Protein 4HG2 (pdb70)

CATH classification: 3.40.50.150 (+1 more: 1.10.10.2560)

InterPro domains:
  IPR013216 Methyltransferase type 11 [PF08241] (41-129)
  IPR029063 S-adenosyl-L-methionine-dependent methyltransferase superfamily [G3DSA:3.40.50.150] (2-247)
  IPR029063 S-adenosyl-L-methionine-dependent methyltransferase superfamily [SSF53335] (5-170)
  IPR051052 Diverse substrate methyltransferase [PTHR44942] (8-245)

Organism: Anaeromyxobacter dehalogenans (strain 2CP-C) (NCBI:txid290397)

Nearest PDB structures (foldseek):
  4hg2-assembly1_A  TM=1.004E+00  e=2.246E-55  Anaeromyxobacter dehalogenans 2CP-C
  3ege-assembly1_A  TM=5.904E-01  e=1.287E-10  Trichormus variabilis ATCC 29413
  1vl5-assembly4_D  TM=5.091E-01  e=1.808E-09  Halalkalibacterium halodurans C-125
  3i9f-assembly1_B  TM=8.263E-01  e=3.407E-06  Saccharolobus solfataricus
  3dli-assembly1_C  TM=4.764E-01  e=6.376E-07  Archaeoglobus fulgidus

Secondary structure (DSSP, 8-state):
-------HHHHHHHHHHSS-SSEEEEES-TTTTTHHHHHTT-SEEEEEES-HHHHHTPPP-TTEEEEE--TT---PPSS-EEEEEE-------HHHHHHHHHHHEEEEEEEEEEEE---B--HHHHHHHHHIIIIITGGGPPSP-HHHHTTTTTS---SPEE-PPP-EEEEEE--HHHHHHTTSHHHHHHHHHHSS-HHHHHHHHHHHHHSSTTS-EEEEEEEEEEEEESS--/-------HHHHHHHHHHSS-SSEEEEET-TTTTTHHHHHTT-SEEEEEES-HHHHHTPPP-TTEEEEE--TT---PPTT-EEEEEE-----S-HHHHHHHHHHHEEEEEEEEEEEE---B--HHHHHHHHIIIIIITTTTS-GGGHHHHTTTTTS---SPEEPPPP-EEEEEE--HHHHHHTT-HHHHHHHHHHS--HHHHHHHHHHHHH-STTS-EEEEEEEEEEEEESS---

Sequence (467 aa):
AFRPRYPRALFRWLGEVAPARGDALDCGCGSGQASLGLAEFFEERVHAVDPGEAQIRQALRHPRVTYAVAPAEDTGLPPASVDVAIAAQAHWFDLDRFWAELRRVARPGAVFAAVTYGLTRVDPEEVDAVVDRRLYHGLLLARDWPPERVHVESGYRTLPFPFPELEAPPLEIEEERWPDAFLGYLGTWSSAVTAHRRRRRTGADPLAEIAPALRRAAWGTPERPLRRVTWPIAIRAGRILPHAFRRPRYPRRALFRWLGEVAPARRGDALDCGCGSSGQASLGLAEFFEERVHAVDPGEAQIRQALRHPRVTYAVAPAEDTGLPPASVDVAIAAQAHWWFDLDRFWAELRRVARPGAVFAAVTYGLTRVDPEEVDAVVDRLYHGLLARDWPPERRVHVESGYRTLPFPFPELEAPPLEIEERRWPDDAFLGYLGTWSAVTAHRRRTGADPLAEIAPALRAAWGTPERPLRVTWPIAIRAGRILPHA

Foldseek 3Di:
DDDFAFDLVVLVVLLVQFPHQEEEEEAQCQQPRCVVSNVVRHQAYEYEHQDPVRPVNHDDDPRYDYDNDHLLCSVDQFQAHREYEYEPLDDDPVVSNLVSCNRRHHAQHKYKYKYWADKDFDDQLVVLVCCVPCNLLVVQADDDSPCVHVLNPVPPDDFDWDDDDKDKTKDWDQVVVLVHVCPHSSQVRSCVVPVDRVSVVSVVSNCVSRPPRRGTTIMMIIMRMTMHGSHHD/DDDQAFDLVVLVQLLVQWPHQAEEEEAQCFQPRCQVSVVVRHQAYEYEHLDPVRPVNHDDDPRYDYDNDHLLCRVDQFQAHREYEYEDFLPDPVVSNLVSCLGRHHAQHKYKYKAWADKDFDVQLVVLSCCVVCNVLVPQDDPSCVCRHVLNPVPDDPFAWDDDDKDKGKDWDQVVVLVVVCPHNSQVRSCVVPVDGVSVVSVVSNCVSRDPRRGTTIMMIIMRMTMHGSHHHD

Radius of gyration: 25.49 Å; Cα contacts (8 Å, |Δi|>4): 934; chains: 2; bounding box: 66×66×66 Å

Structure (mmCIF, N/CA/C/O backbone):
data_4HG2
#
_entry.id   4HG2
#
_cell.length_a   48.067
_cell.length_b   88.447
_cell.length_c   64.664
_cell.angle_alpha   90.000
_cell.angle_beta   91.990
_cell.angle_gamma   90.000
#
_symmetry.space_group_name_H-M   'P 1 21 1'
#
loop_
_entity.id
_entity.type
_entity.pdbx_description
1 polymer 'Methyltransferase type 11'
2 non-polymer 1,2-ETHANEDIOL
3 non-polymer '2-(N-MORPHOLINO)-ETHANESULFONIC ACID'
4 water water
#
loop_
_atom_site.group_PDB
_atom_site.id
_atom_site.type_symbol
_atom_site.label_atom_id
_atom_site.label_alt_id
_atom_site.label_comp_id
_atom_site.label_asym_id
_atom_site.label_entity_id
_atom_site.label_seq_id
_atom_site.pdbx_PDB_ins_code
_atom_site.Cartn_x
_atom_site.Cartn_y
_atom_site.Cartn_z
_atom_site.occupancy
_atom_site.B_iso_or_equiv
_atom_site.auth_seq_id
_atom_site.auth_comp_id
_atom_site.auth_asym_id
_atom_site.auth_atom_id
_atom_site.pdbx_PDB_model_num
ATOM 1 N N . ALA A 1 20 ? 13.245 28.805 -4.361 1.00 31.70 17 ALA A N 1
ATOM 2 C CA . ALA A 1 20 ? 13.811 30.099 -3.829 1.00 30.21 17 ALA A CA 1
ATOM 3 C C . ALA A 1 20 ? 15.306 30.019 -3.671 1.00 27.92 17 ALA A C 1
ATOM 4 O O . ALA A 1 20 ? 15.869 29.009 -3.202 1.00 29.23 17 ALA A O 1
ATOM 6 N N . PHE A 1 21 ? 15.986 31.136 -3.943 1.00 24.44 18 PHE A N 1
ATOM 7 C CA . PHE A 1 21 ? 17.395 31.152 -3.874 1.00 22.48 18 PHE A CA 1
ATOM 8 C C . PHE A 1 21 ? 17.834 32.150 -2.793 1.00 20.77 18 PHE A C 1
ATOM 9 O O . PHE A 1 21 ? 17.074 33.060 -2.335 1.00 19.82 18 PHE A O 1
ATOM 17 N N . ARG A 1 22 ? 18.972 31.796 -2.286 1.00 18.82 19 ARG A N 1
ATOM 18 C CA . ARG A 1 22 ? 19.536 32.462 -1.149 1.00 18.47 19 ARG A CA 1
ATOM 19 C C . ARG A 1 22 ? 20.958 32.840 -1.453 1.00 16.52 19 ARG A C 1
ATOM 20 O O . ARG A 1 22 ? 21.640 32.217 -2.279 1.00 16.20 19 ARG A O 1
ATOM 28 N N . PRO A 1 23 ? 21.413 33.887 -0.817 1.00 14.50 20 PRO A N 1
ATOM 29 C CA . PRO A 1 23 ? 22.769 34.372 -1.023 1.00 13.62 20 PRO A CA 1
ATOM 30 C C . PRO A 1 23 ? 23.777 33.366 -0.522 1.00 12.92 20 PRO A C 1
ATOM 31 O O . PRO A 1 23 ? 23.527 32.722 0.481 1.00 13.98 20 PRO A O 1
ATOM 35 N N . ARG A 1 24 ? 24.904 33.263 -1.220 1.00 11.41 21 ARG A N 1
ATOM 36 C CA . ARG A 1 24 ? 25.988 32.363 -0.819 1.00 11.11 21 ARG A CA 1
ATOM 37 C C . ARG A 1 24 ? 27.248 33.144 -0.405 1.00 10.69 21 ARG A C 1
ATOM 38 O O . ARG A 1 24 ? 27.678 34.053 -1.129 1.00 10.73 21 ARG A O 1
ATOM 46 N N . TYR A 1 25 ? 27.834 32.785 0.745 1.00 10.85 22 TYR A N 1
ATOM 47 C CA . TYR A 1 25 ? 29.091 33.381 1.106 1.00 11.26 22 TYR A CA 1
ATOM 48 C C . TYR A 1 25 ? 30.119 33.120 -0.003 1.00 11.43 22 TYR A C 1
ATOM 49 O O . TYR A 1 25 ? 30.171 32.019 -0.556 1.00 12.91 22 TYR A O 1
ATOM 58 N N . PRO A 1 26 ? 30.931 34.106 -0.315 1.00 11.04 23 PRO A N 1
ATOM 59 C CA . PRO A 1 26 ? 31.821 33.989 -1.460 1.00 11.44 23 PRO A CA 1
ATOM 60 C C . PRO A 1 26 ? 33.106 33.209 -1.098 1.00 10.77 23 PRO A C 1
ATOM 61 O O . PRO A 1 26 ? 33.527 33.191 0.056 1.00 10.39 23 PRO A O 1
ATOM 65 N N . ARG A 1 27 ? 33.782 32.708 -2.128 1.00 11.50 24 ARG A N 1
ATOM 66 C CA . ARG A 1 27 ? 35.093 32.035 -1.952 1.00 11.37 24 ARG A CA 1
ATOM 67 C C . ARG A 1 27 ? 36.092 32.950 -1.235 1.00 10.94 24 ARG A C 1
ATOM 68 O O . ARG A 1 27 ? 36.868 32.487 -0.429 1.00 10.57 24 ARG A O 1
ATOM 76 N N . ALA A 1 28 ? 36.008 34.241 -1.454 1.00 10.86 25 ALA A N 1
ATOM 77 C CA . ALA A 1 28 ? 36.897 35.159 -0.802 1.00 10.74 25 ALA A CA 1
ATOM 78 C C . ALA A 1 28 ? 36.833 35.105 0.717 1.00 10.39 25 ALA A C 1
ATOM 79 O O . ALA A 1 28 ? 37.831 35.418 1.383 1.00 10.61 25 ALA A O 1
ATOM 81 N N . LEU A 1 29 ? 35.662 34.837 1.289 1.00 10.27 26 LEU A N 1
ATOM 82 C CA . LEU A 1 29 ? 35.560 34.748 2.733 1.00 10.26 26 LEU A CA 1
ATOM 83 C C . LEU A 1 29 ? 36.377 33.573 3.227 1.00 9.90 26 LEU A C 1
ATOM 84 O O . LEU A 1 29 ? 37.112 33.666 4.210 1.00 9.83 26 LEU A O 1
ATOM 89 N N . PHE A 1 30 ? 36.185 32.442 2.570 1.00 9.80 27 PHE A N 1
ATOM 90 C CA . PHE A 1 30 ? 36.838 31.207 3.022 1.00 9.84 27 PHE A CA 1
ATOM 91 C C . PHE A 1 30 ? 38.351 31.307 2.772 1.00 9.91 27 PHE A C 1
ATOM 92 O O . PHE A 1 30 ? 39.155 30.789 3.528 1.00 9.75 27 PHE A O 1
ATOM 100 N N . ARG A 1 31 ? 38.730 31.983 1.701 1.00 10.05 28 ARG A N 1
ATOM 101 C CA . ARG A 1 31 ? 40.126 32.202 1.396 1.00 10.23 28 ARG A CA 1
ATOM 102 C C . ARG A 1 31 ? 40.789 33.075 2.503 1.00 9.94 28 ARG A C 1
ATOM 103 O O . ARG A 1 31 ? 41.869 32.794 2.971 1.00 10.34 28 ARG A O 1
ATOM 111 N N . TRP A 1 32 ? 40.076 34.100 2.938 1.00 9.62 29 TRP A N 1
ATOM 112 C CA . TRP A 1 32 ? 40.566 34.963 4.016 1.00 9.77 29 TRP A CA 1
ATOM 113 C C . TRP A 1 32 ? 40.738 34.121 5.280 1.00 9.61 29 TRP A C 1
ATOM 114 O O . TRP A 1 32 ? 41.763 34.218 5.951 1.00 9.30 29 TRP A O 1
ATOM 125 N N . LEU A 1 33 ? 39.758 33.276 5.608 1.00 9.32 30 LEU A N 1
ATOM 126 C CA . LEU A 1 33 ? 39.903 32.419 6.800 1.00 10.27 30 LEU A CA 1
ATOM 127 C C . LEU A 1 33 ? 41.121 31.484 6.705 1.00 10.34 30 LEU A C 1
ATOM 128 O O . LEU A 1 33 ? 41.857 31.271 7.669 1.00 10.78 30 LEU A O 1
ATOM 133 N N . GLY A 1 34 ? 41.365 30.983 5.487 1.00 10.24 31 GLY A N 1
ATOM 134 C CA . GLY A 1 34 ? 42.527 30.140 5.204 1.00 11.01 31 GLY A CA 1
ATOM 135 C C . GLY A 1 34 ? 43.850 30.877 5.435 1.00 11.30 31 GLY A C 1
ATOM 136 O O . GLY A 1 34 ? 44.855 30.319 5.873 1.00 12.60 31 GLY A O 1
ATOM 137 N N . GLU A 1 35 ? 43.880 32.169 5.178 1.00 11.31 32 GLU A N 1
ATOM 138 C CA . GLU A 1 35 ? 45.078 32.968 5.396 1.00 12.50 32 GLU A CA 1
ATOM 139 C C . GLU A 1 35 ? 45.318 33.370 6.850 1.00 11.45 32 GLU A C 1
ATOM 140 O O . GLU A 1 35 ? 46.479 33.337 7.303 1.00 11.11 32 GLU A O 1
ATOM 146 N N . VAL A 1 36 ? 44.239 33.721 7.555 1.00 10.64 33 VAL A N 1
ATOM 147 C CA . VAL A 1 36 ? 44.389 34.147 8.972 1.00 10.57 33 VAL A CA 1
ATOM 148 C C . VAL A 1 36 ? 44.593 33.029 9.945 1.00 10.72 33 VAL A C 1
ATOM 149 O O . VAL A 1 36 ? 45.137 33.230 11.020 1.00 10.61 33 VAL A O 1
ATOM 153 N N . ALA A 1 37 ? 44.133 31.836 9.576 1.00 10.58 34 ALA A N 1
ATOM 154 C CA . ALA A 1 37 ? 44.253 30.674 10.465 1.00 10.79 34 ALA A CA 1
ATOM 155 C C . ALA A 1 37 ? 45.727 30.333 10.608 1.00 11.17 34 ALA A C 1
ATOM 156 O O . ALA A 1 37 ? 46.529 30.613 9.731 1.00 11.55 34 ALA A O 1
ATOM 158 N N . PRO A 1 38 ? 46.098 29.704 11.717 1.00 11.40 35 PRO A N 1
ATOM 159 C CA . PRO A 1 38 ? 47.491 29.329 11.951 1.00 12.39 35 PRO A CA 1
ATOM 160 C C . PRO A 1 38 ? 47.990 28.227 11.028 1.00 13.04 35 PRO A C 1
ATOM 161 O O . PRO A 1 38 ? 49.198 28.074 10.844 1.00 14.93 35 PRO A O 1
ATOM 165 N N . ALA A 1 39 ? 47.057 27.456 10.476 1.00 13.22 36 ALA A N 1
ATOM 166 C CA . ALA A 1 39 ? 47.303 26.425 9.517 1.00 13.41 36 ALA A CA 1
ATOM 167 C C . ALA A 1 39 ? 45.993 26.047 8.863 1.00 12.74 36 ALA A C 1
ATOM 168 O O . ALA A 1 39 ? 44.960 26.500 9.287 1.00 11.74 36 ALA A O 1
ATOM 170 N N . ARG A 1 40 ? 46.077 25.234 7.813 1.00 13.39 37 ARG A N 1
ATOM 171 C CA . ARG A 1 40 ? 44.902 24.890 6.993 1.00 13.37 37 ARG A CA 1
ATOM 172 C C . ARG A 1 40 ? 44.484 23.446 7.153 1.00 13.37 37 ARG A C 1
ATOM 173 O O . ARG A 1 40 ? 44.003 22.821 6.211 1.00 13.98 37 ARG A O 1
ATOM 181 N N . GLY A 1 41 ? 44.608 22.933 8.353 1.00 13.12 38 GLY A N 1
ATOM 182 C CA . GLY A 1 41 ? 44.287 21.541 8.621 1.00 13.30 38 GLY A CA 1
ATOM 183 C C . GLY A 1 41 ? 42.822 21.269 8.959 1.00 12.79 38 GLY A C 1
ATOM 184 O O . GLY A 1 41 ? 42.177 20.350 8.392 1.00 13.45 38 GLY A O 1
ATOM 185 N N . ASP A 1 42 ? 42.280 22.024 9.917 1.00 11.99 39 ASP A N 1
ATOM 186 C CA . ASP A 1 42 ? 40.967 21.704 10.470 1.00 11.46 39 ASP A CA 1
ATOM 187 C C . ASP A 1 42 ? 40.119 22.930 10.693 1.00 11.11 39 ASP A C 1
ATOM 188 O O . ASP A 1 42 ? 40.538 23.874 11.368 1.00 11.49 39 ASP A O 1
ATOM 193 N N . ALA A 1 43 ? 38.918 22.913 10.139 1.00 10.71 40 ALA A N 1
ATOM 194 C CA . ALA A 1 43 ? 37.921 23.958 10.332 1.00 10.40 40 ALA A CA 1
ATOM 195 C C . ALA A 1 43 ? 36.705 23.401 11.038 1.00 10.57 40 ALA A C 1
ATOM 196 O O . ALA A 1 43 ? 36.328 22.240 10.809 1.00 11.74 40 ALA A O 1
ATOM 198 N N . LEU A 1 44 ? 36.141 24.163 11.926 1.00 10.28 41 LEU A N 1
ATOM 199 C CA . LEU A 1 44 ? 34.943 23.821 12.676 1.00 10.37 41 LEU A CA 1
ATOM 200 C C . LEU A 1 44 ? 33.836 24.771 12.232 1.00 10.87 41 LEU A C 1
ATOM 201 O O . LEU A 1 44 ? 33.947 25.996 12.405 1.00 11.47 41 LEU A O 1
ATOM 206 N N . ASP A 1 45 ? 32.739 24.203 11.718 1.00 11.17 42 ASP A N 1
ATOM 207 C CA . ASP A 1 45 ? 31.535 24.968 11.328 1.00 12.22 42 ASP A CA 1
ATOM 208 C C . ASP A 1 45 ? 30.495 24.794 12.421 1.00 12.19 42 ASP A C 1
ATOM 209 O O . ASP A 1 45 ? 29.933 23.734 12.553 1.00 12.45 42 ASP A O 1
ATOM 214 N N . CYS A 1 46 ? 30.307 25.839 13.230 1.00 13.35 43 CYS A N 1
ATOM 215 C CA . CYS A 1 46 ? 29.512 25.844 14.433 1.00 14.08 43 CYS A CA 1
ATOM 216 C C . CYS A 1 46 ? 28.098 26.264 14.105 1.00 13.80 43 CYS A C 1
ATOM 217 O O . CYS A 1 46 ? 27.817 27.465 13.880 1.00 14.68 43 CYS A O 1
ATOM 220 N N . GLY A 1 47 ? 27.156 25.357 14.211 1.00 13.86 44 GLY A N 1
ATOM 221 C CA . GLY A 1 47 ? 25.755 25.613 13.772 1.00 14.31 44 GLY A CA 1
ATOM 222 C C . GLY A 1 47 ? 25.722 25.599 12.241 1.00 15.04 44 GLY A C 1
ATOM 223 O O . GLY A 1 47 ? 25.439 26.601 11.570 1.00 16.69 44 GLY A O 1
ATOM 224 N N . CYS A 1 48 ? 26.051 24.463 11.657 1.00 14.34 45 CYS A N 1
ATOM 225 C CA . CYS A 1 48 ? 26.298 24.352 10.255 1.00 14.40 45 CYS A CA 1
ATOM 226 C C . CYS A 1 48 ? 25.036 24.213 9.380 1.00 14.95 45 CYS A C 1
ATOM 227 O O . CYS A 1 48 ? 25.152 24.237 8.167 1.00 15.47 45 CYS A O 1
ATOM 230 N N . GLY A 1 49 ? 23.887 24.003 10.013 1.00 16.69 46 GLY A N 1
ATOM 231 C CA . GLY A 1 49 ? 22.639 23.648 9.312 1.00 17.90 46 GLY A CA 1
ATOM 232 C C . GLY A 1 49 ? 22.851 22.452 8.421 1.00 19.15 46 GLY A C 1
ATOM 233 O O . GLY A 1 49 ? 23.323 21.437 8.869 1.00 19.23 46 GLY A O 1
ATOM 234 N N . SER A 1 50 ? 22.496 22.607 7.137 1.00 20.27 47 SER A N 1
ATOM 235 C CA . SER A 1 50 ? 22.672 21.556 6.171 1.00 21.24 47 SER A CA 1
ATOM 236 C C . SER A 1 50 ? 23.948 21.717 5.337 1.00 19.77 47 SER A C 1
ATOM 237 O O . SER A 1 50 ? 24.097 21.108 4.273 1.00 20.86 47 SER A O 1
ATOM 240 N N . GLY A 1 51 ? 24.920 22.478 5.859 1.00 17.78 48 GLY A N 1
ATOM 241 C CA . GLY A 1 51 ? 26.230 22.496 5.269 1.00 17.04 48 GLY A CA 1
ATOM 242 C C . GLY A 1 51 ? 26.427 23.640 4.316 1.00 17.40 48 GLY A C 1
ATOM 243 O O . GLY A 1 51 ? 27.356 23.629 3.524 1.00 17.20 48 GLY A O 1
ATOM 244 N N . GLN A 1 52 ? 25.571 24.642 4.467 1.00 18.98 49 GLN A N 1
ATOM 245 C CA . GLN A 1 52 ? 25.584 25.781 3.566 1.00 19.97 49 GLN A CA 1
ATOM 246 C C . GLN A 1 52 ? 26.921 26.455 3.437 1.00 20.88 49 GLN A C 1
ATOM 247 O O . GLN A 1 52 ? 27.148 27.024 2.365 1.00 23.86 49 GLN A O 1
ATOM 253 N N . ALA A 1 53 ? 27.780 26.490 4.493 1.00 17.33 50 ALA A N 1
ATOM 254 C CA . ALA A 1 53 ? 29.140 27.039 4.446 1.00 15.74 50 ALA A CA 1
ATOM 255 C C . ALA A 1 53 ? 30.278 26.017 4.575 1.00 14.84 50 ALA A C 1
ATOM 256 O O . ALA A 1 53 ? 31.474 26.344 4.480 1.00 15.71 50 ALA A O 1
ATOM 258 N N . SER A 1 54 ? 29.886 24.780 4.852 1.00 13.47 51 SER A N 1
ATOM 259 C CA . SER A 1 54 ? 30.830 23.726 5.077 1.00 12.96 51 SER A CA 1
ATOM 260 C C . SER A 1 54 ? 31.690 23.388 3.863 1.00 12.34 51 SER A C 1
ATOM 261 O O . SER A 1 54 ? 32.884 23.171 3.961 1.00 11.66 51 SER A O 1
ATOM 264 N N . LEU A 1 55 ? 31.054 23.269 2.697 1.00 13.10 52 LEU A N 1
ATOM 265 C CA . LEU A 1 55 ? 31.789 22.993 1.494 1.00 13.72 52 LEU A CA 1
ATOM 266 C C . LEU A 1 55 ? 32.714 24.121 1.109 1.00 12.65 52 LEU A C 1
ATOM 267 O O . LEU A 1 55 ? 33.804 23.879 0.593 1.00 12.91 52 LEU A O 1
ATOM 272 N N . GLY A 1 56 ? 32.309 25.350 1.402 1.00 11.99 53 GLY A N 1
ATOM 273 C CA . GLY A 1 56 ? 33.212 26.503 1.197 1.00 11.81 53 GLY A CA 1
ATOM 274 C C . GLY A 1 56 ? 34.487 26.435 1.999 1.00 10.82 53 GLY A C 1
ATOM 275 O O . GLY A 1 56 ? 35.584 26.719 1.501 1.00 11.11 53 GLY A O 1
ATOM 276 N N . LEU A 1 57 ? 34.355 26.064 3.255 1.00 10.13 54 LEU A N 1
ATOM 277 C CA . LEU A 1 57 ? 35.527 25.848 4.102 1.00 9.92 54 LEU A CA 1
ATOM 278 C C . LEU A 1 57 ? 36.404 24.763 3.562 1.00 10.14 54 LEU A C 1
ATOM 279 O O . LEU A 1 57 ? 37.599 24.853 3.652 1.00 10.27 54 LEU A O 1
ATOM 284 N N . ALA A 1 58 ? 35.800 23.721 3.017 1.00 10.19 55 ALA A N 1
ATOM 285 C CA . ALA A 1 58 ? 36.575 22.562 2.520 1.00 11.15 55 ALA A CA 1
ATOM 286 C C . ALA A 1 58 ? 37.527 22.924 1.375 1.00 11.69 55 ALA A C 1
ATOM 287 O O . ALA A 1 58 ? 38.532 22.261 1.149 1.00 13.22 55 ALA A O 1
ATOM 289 N N . GLU A 1 59 ? 37.282 24.042 0.681 1.00 11.72 56 GLU A N 1
ATOM 290 C CA . GLU A 1 59 ? 38.186 24.472 -0.390 1.00 12.22 56 GLU A CA 1
ATOM 291 C C . GLU A 1 59 ? 39.571 24.826 0.173 1.00 12.03 56 GLU A C 1
ATOM 292 O O . GLU A 1 59 ? 40.599 24.624 -0.496 1.00 12.93 56 GLU A O 1
ATOM 298 N N . PHE A 1 60 ? 39.585 25.339 1.408 1.00 11.54 57 PHE A N 1
ATOM 299 C CA . PHE A 1 60 ? 40.813 25.889 2.016 1.00 11.50 57 PHE A CA 1
ATOM 300 C C . PHE A 1 60 ? 41.324 25.121 3.206 1.00 11.92 57 PHE A C 1
ATOM 301 O O . PHE A 1 60 ? 42.404 25.406 3.675 1.00 14.91 57 PHE A O 1
ATOM 309 N N . PHE A 1 61 ? 40.541 24.209 3.770 1.00 11.21 58 PHE A N 1
ATOM 310 C CA . PHE A 1 61 ? 40.943 23.438 4.900 1.00 10.86 58 PHE A CA 1
ATOM 311 C C . PHE A 1 61 ? 40.808 21.931 4.606 1.00 11.83 58 PHE A C 1
ATOM 312 O O . PHE A 1 61 ? 39.855 21.494 3.995 1.00 12.07 58 PHE A O 1
ATOM 320 N N A GLU A 1 62 ? 41.789 21.165 5.066 0.50 12.66 59 GLU A N 1
ATOM 321 N N B GLU A 1 62 ? 41.780 21.153 5.057 0.50 12.39 59 GLU A N 1
ATOM 322 C CA A GLU A 1 62 ? 41.880 19.747 4.757 0.50 13.69 59 GLU A CA 1
ATOM 323 C CA B GLU A 1 62 ? 41.844 19.747 4.694 0.50 13.35 59 GLU A CA 1
ATOM 324 C C A GLU A 1 62 ? 40.672 18.975 5.280 0.50 13.50 59 GLU A C 1
ATOM 325 C C B GLU A 1 62 ? 40.691 18.934 5.296 0.50 13.30 59 GLU A C 1
ATOM 326 O O A GLU A 1 62 ? 40.130 18.101 4.561 0.50 13.94 59 GLU A O 1
ATOM 327 O O B GLU A 1 62 ? 40.210 17.978 4.651 0.50 13.71 59 GLU A O 1
ATOM 338 N N . ARG A 1 63 ? 40.282 19.268 6.516 1.00 12.39 60 ARG A N 1
ATOM 339 C CA . ARG A 1 63 ? 39.184 18.620 7.210 1.00 12.46 60 ARG A CA 1
ATOM 340 C C . ARG A 1 63 ? 38.209 19.660 7.725 1.00 11.48 60 ARG A C 1
ATOM 341 O O . ARG A 1 63 ? 38.631 20.653 8.337 1.00 11.49 60 ARG A O 1
ATOM 349 N N . VAL A 1 64 ? 36.929 19.437 7.490 1.00 10.93 61 VAL A N 1
ATOM 350 C CA . VAL A 1 64 ? 35.932 20.271 8.045 1.00 10.98 61 VAL A CA 1
ATOM 351 C C . VAL A 1 64 ? 35.067 19.461 8.974 1.00 11.29 61 VAL A C 1
ATOM 352 O O . VAL A 1 64 ? 34.583 18.409 8.609 1.00 11.59 61 VAL A O 1
ATOM 356 N N . HIS A 1 65 ? 34.907 19.963 10.188 1.00 11.14 62 HIS A N 1
ATOM 357 C CA . HIS A 1 65 ? 34.076 19.340 11.213 1.00 11.75 62 HIS A CA 1
ATOM 358 C C . HIS A 1 65 ? 32.852 20.235 11.366 1.00 11.88 62 HIS A C 1
ATOM 359 O O . HIS A 1 65 ? 32.964 21.396 11.734 1.00 12.74 62 HIS A O 1
ATOM 366 N N . ALA A 1 66 ? 31.682 19.736 11.066 1.00 11.65 63 ALA A N 1
ATOM 367 C CA . ALA A 1 66 ? 30.501 20.585 11.019 1.00 11.50 63 ALA A CA 1
ATOM 368 C C . ALA A 1 66 ? 29.517 20.047 12.031 1.00 12.75 63 ALA A C 1
ATOM 369 O O . ALA A 1 66 ? 29.174 18.886 12.002 1.00 12.72 63 ALA A O 1
ATOM 371 N N . VAL A 1 67 ? 29.028 20.893 12.904 1.00 12.42 64 VAL A N 1
ATOM 372 C CA . VAL A 1 67 ? 28.086 20.492 13.908 1.00 13.12 64 VAL A CA 1
ATOM 373 C C . VAL A 1 67 ? 26.820 21.305 13.905 1.00 12.58 64 VAL A C 1
ATOM 374 O O . VAL A 1 67 ? 26.855 22.512 13.716 1.00 12.63 64 VAL A O 1
ATOM 378 N N . ASP A 1 68 ? 25.684 20.631 14.151 1.00 13.36 65 ASP A N 1
ATOM 379 C CA . ASP A 1 68 ? 24.428 21.332 14.364 1.00 14.52 65 ASP A CA 1
ATOM 380 C C . ASP A 1 68 ? 23.550 20.476 15.278 1.00 15.02 65 ASP A C 1
ATOM 381 O O . ASP A 1 68 ? 23.560 19.250 15.158 1.00 14.62 65 ASP A O 1
ATOM 386 N N . PRO A 1 69 ? 22.795 21.096 16.170 1.00 16.29 66 PRO A N 1
ATOM 387 C CA . PRO A 1 69 ? 21.971 20.294 17.076 1.00 18.11 66 PRO A CA 1
ATOM 388 C C . PRO A 1 69 ? 20.713 19.789 16.396 1.00 19.65 66 PRO A C 1
ATOM 389 O O . PRO A 1 69 ? 20.060 18.925 16.924 1.00 22.43 66 PRO A O 1
ATOM 393 N N . GLY A 1 70 ? 20.383 20.271 15.215 1.00 20.44 67 GLY A N 1
ATOM 394 C CA . GLY A 1 70 ? 19.155 19.818 14.548 1.00 22.31 67 GLY A CA 1
ATOM 395 C C . GLY A 1 70 ? 19.365 18.545 13.753 1.00 23.94 67 GLY A C 1
ATOM 396 O O . GLY A 1 70 ? 20.022 18.568 12.721 1.00 23.82 67 GLY A O 1
ATOM 397 N N . GLU A 1 71 ? 18.773 17.434 14.203 1.00 25.34 68 GLU A N 1
ATOM 398 C CA . GLU A 1 71 ? 18.926 16.177 13.505 1.00 27.82 68 GLU A CA 1
ATOM 399 C C . GLU A 1 71 ? 18.465 16.244 12.062 1.00 26.30 68 GLU A C 1
ATOM 400 O O . GLU A 1 71 ? 19.079 15.629 11.207 1.00 24.36 68 GLU A O 1
ATOM 406 N N . ALA A 1 72 ? 17.347 16.914 11.817 1.00 26.66 69 ALA A N 1
ATOM 407 C CA . ALA A 1 72 ? 16.804 17.030 10.444 1.00 28.71 69 ALA A CA 1
ATOM 408 C C . ALA A 1 72 ? 17.770 17.773 9.496 1.00 27.93 69 ALA A C 1
ATOM 409 O O . ALA A 1 72 ? 17.953 17.362 8.348 1.00 28.72 69 ALA A O 1
ATOM 411 N N . GLN A 1 73 ? 18.403 18.832 10.013 1.00 25.75 70 GLN A N 1
ATOM 412 C CA . GLN A 1 73 ? 19.420 19.585 9.267 1.00 25.54 70 GLN A CA 1
ATOM 413 C C . GLN A 1 73 ? 20.564 18.665 8.920 1.00 21.45 70 GLN A C 1
ATOM 414 O O . GLN A 1 73 ? 21.011 18.642 7.788 1.00 20.57 70 GLN A O 1
ATOM 420 N N . ILE A 1 74 ? 21.077 17.919 9.896 1.00 19.89 71 ILE A N 1
ATOM 421 C CA . ILE A 1 74 ? 22.233 17.067 9.657 1.00 19.65 71 ILE A CA 1
ATOM 422 C C . ILE A 1 74 ? 21.888 15.903 8.706 1.00 22.02 71 ILE A C 1
ATOM 423 O O . ILE A 1 74 ? 22.687 15.514 7.866 1.00 21.40 71 ILE A O 1
ATOM 428 N N . ARG A 1 75 ? 20.691 15.354 8.861 1.00 23.68 72 ARG A N 1
ATOM 429 C CA . ARG A 1 75 ? 20.232 14.306 7.948 1.00 27.51 72 ARG A CA 1
ATOM 430 C C . ARG A 1 75 ? 20.226 14.785 6.492 1.00 27.15 72 ARG A C 1
ATOM 431 O O . ARG A 1 75 ? 20.572 14.021 5.597 1.00 27.18 72 ARG A O 1
ATOM 439 N N . GLN A 1 76 ? 19.891 16.040 6.248 1.00 25.39 73 GLN A N 1
ATOM 440 C CA . GLN A 1 76 ? 19.874 16.604 4.888 1.00 27.54 73 GLN A CA 1
ATOM 441 C C . GLN A 1 76 ? 21.193 17.284 4.467 1.00 24.19 73 GLN A C 1
ATOM 442 O O . GLN A 1 76 ? 21.248 17.961 3.430 1.00 24.66 73 GLN A O 1
ATOM 448 N N . ALA A 1 77 ? 22.229 17.179 5.292 1.00 21.20 74 ALA A N 1
ATOM 449 C CA . ALA A 1 77 ? 23.441 17.942 5.018 1.00 20.59 74 ALA A CA 1
ATOM 450 C C . ALA A 1 77 ? 24.145 17.477 3.740 1.00 19.69 74 ALA A C 1
ATOM 451 O O . ALA A 1 77 ? 24.230 16.286 3.479 1.00 19.92 74 ALA A O 1
ATOM 453 N N . LEU A 1 78 ? 24.753 18.417 3.044 1.00 18.52 75 LEU A N 1
ATOM 454 C CA . LEU A 1 78 ? 25.411 18.103 1.780 1.00 19.10 75 LEU A CA 1
ATOM 455 C C . LEU A 1 78 ? 26.724 17.388 1.929 1.00 17.96 75 LEU A C 1
ATOM 456 O O . LEU A 1 78 ? 27.620 17.917 2.574 1.00 16.16 75 LEU A O 1
ATOM 461 N N . ARG A 1 79 ? 26.833 16.171 1.348 1.00 18.08 76 ARG A N 1
ATOM 462 C CA . ARG A 1 79 ? 27.975 15.363 1.538 1.00 18.04 76 ARG A CA 1
ATOM 463 C C . ARG A 1 79 ? 29.155 15.971 0.776 1.00 15.88 76 ARG A C 1
ATOM 464 O O . ARG A 1 79 ? 29.024 16.506 -0.285 1.00 15.60 76 ARG A O 1
ATOM 472 N N . HIS A 1 80 ? 30.321 15.830 1.374 1.00 14.73 77 HIS A N 1
ATOM 473 C CA . HIS A 1 80 ? 31.584 16.184 0.767 1.00 13.81 77 HIS A CA 1
ATOM 474 C C . HIS A 1 80 ? 32.626 15.236 1.412 1.00 14.39 77 HIS A C 1
ATOM 475 O O . HIS A 1 80 ? 32.639 15.086 2.615 1.00 13.75 77 HIS A O 1
ATOM 482 N N . PRO A 1 81 ? 33.570 14.715 0.627 1.00 15.08 78 PRO A N 1
ATOM 483 C CA . PRO A 1 81 ? 34.587 13.790 1.144 1.00 16.02 78 PRO A CA 1
ATOM 484 C C . PRO A 1 81 ? 35.404 14.267 2.322 1.00 16.16 78 PRO A C 1
ATOM 485 O O . PRO A 1 81 ? 35.939 13.443 3.062 1.00 18.02 78 PRO A O 1
ATOM 489 N N . ARG A 1 82 ? 35.472 15.579 2.518 1.00 14.76 79 ARG A N 1
ATOM 490 C CA . ARG A 1 82 ? 36.312 16.137 3.569 1.00 14.94 79 ARG A CA 1
ATOM 491 C C . ARG A 1 82 ? 35.543 16.827 4.661 1.00 13.08 79 ARG A C 1
ATOM 492 O O . ARG A 1 82 ? 36.153 17.461 5.533 1.00 12.83 79 ARG A O 1
ATOM 500 N N . VAL A 1 83 ? 34.228 16.718 4.611 1.00 12.18 80 VAL A N 1
ATOM 501 C CA . VAL A 1 83 ? 33.359 17.310 5.624 1.00 11.84 80 VAL A CA 1
ATOM 502 C C . VAL A 1 83 ? 32.732 16.189 6.426 1.00 12.51 80 VAL A C 1
ATOM 503 O O . VAL A 1 83 ? 32.166 15.220 5.868 1.00 12.96 80 VAL A O 1
ATOM 507 N N . THR A 1 84 ? 32.859 16.268 7.758 1.00 12.47 81 THR A N 1
ATOM 508 C CA . THR A 1 84 ? 32.231 15.316 8.651 1.00 13.47 81 THR A CA 1
ATOM 509 C C . THR A 1 84 ? 31.202 16.029 9.477 1.00 13.42 81 THR A C 1
ATOM 510 O O . THR A 1 84 ? 31.537 16.982 10.183 1.00 12.73 81 THR A O 1
ATOM 514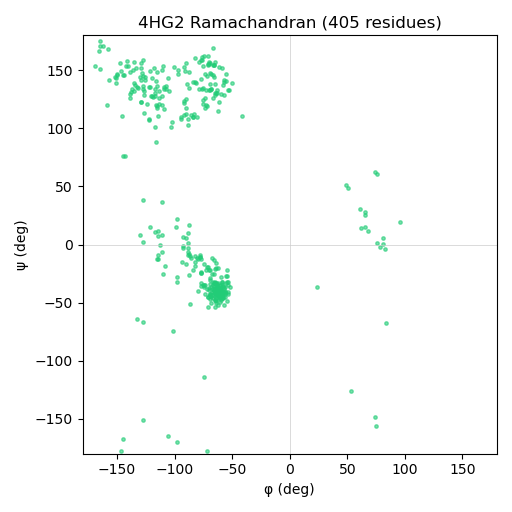 N N . TYR A 1 85 ? 29.955 15.628 9.364 1.00 13.10 82 TYR A N 1
ATOM 515 C CA . TYR A 1 85 ? 28.851 16.256 10.076 1.00 12.97 82 TYR A CA 1
ATOM 516 C C . TYR A 1 85 ? 28.537 15.492 11.326 1.00 13.92 82 TYR A C 1
ATOM 517 O O . TYR A 1 85 ? 28.641 14.241 11.337 1.00 15.11 82 TYR A O 1
ATOM 526 N N . ALA A 1 86 ? 28.048 16.197 12.325 1.00 13.89 83 ALA A N 1
ATOM 527 C CA . ALA A 1 86 ? 27.565 15.553 13.551 1.00 14.53 83 ALA A CA 1
ATOM 528 C C . ALA A 1 86 ? 26.482 16.332 14.194 1.00 14.16 83 ALA A C 1
ATOM 529 O O . ALA A 1 86 ? 26.451 17.583 14.148 1.00 13.68 83 ALA A O 1
ATOM 531 N N . VAL A 1 87 ? 25.567 15.589 14.812 1.00 15.73 84 VAL A N 1
ATOM 532 C CA . VAL A 1 87 ? 24.499 16.182 15.567 1.00 15.94 84 VAL A CA 1
ATOM 533 C C . VAL A 1 87 ? 25.032 16.480 16.942 1.00 16.12 84 VAL A C 1
ATOM 534 O O . VAL A 1 87 ? 25.266 15.571 17.741 1.00 17.59 84 VAL A O 1
ATOM 538 N N . ALA A 1 88 ? 25.206 17.762 17.234 1.00 15.45 85 ALA A N 1
ATOM 539 C CA . ALA A 1 88 ? 25.748 18.189 18.523 1.00 15.70 85 ALA A CA 1
ATOM 540 C C . ALA A 1 88 ? 25.553 19.683 18.601 1.00 15.98 85 ALA A C 1
ATOM 541 O O . ALA A 1 88 ? 25.537 20.357 17.588 1.00 15.76 85 ALA A O 1
ATOM 543 N N . PRO A 1 89 ? 25.450 20.193 19.820 1.00 16.60 86 PRO A N 1
ATOM 544 C CA . PRO A 1 89 ? 25.462 21.661 19.961 1.00 16.15 86 PRO A CA 1
ATOM 545 C C . PRO A 1 89 ? 26.841 22.206 19.781 1.00 15.74 86 PRO A C 1
ATOM 546 O O . PRO A 1 89 ? 27.849 21.524 20.041 1.00 16.35 86 PRO A O 1
ATOM 550 N N . ALA A 1 90 ? 26.929 23.472 19.354 1.00 14.85 87 ALA A N 1
ATOM 551 C CA . ALA A 1 90 ? 28.209 24.142 19.203 1.00 15.03 87 ALA A CA 1
ATOM 552 C C . ALA A 1 90 ? 29.050 24.150 20.443 1.00 14.64 87 ALA A C 1
ATOM 553 O O . ALA A 1 90 ? 30.283 24.214 20.338 1.00 15.47 87 ALA A O 1
ATOM 555 N N . GLU A 1 91 ? 28.422 24.087 21.611 1.00 14.44 88 GLU A N 1
ATOM 556 C CA . GLU A 1 91 ? 29.162 24.189 22.873 1.00 15.70 88 GLU A CA 1
ATOM 557 C C . GLU A 1 91 ? 29.714 22.848 23.335 1.00 14.94 88 GLU A C 1
ATOM 558 O O . GLU A 1 91 ? 30.446 22.787 24.327 1.00 14.92 88 GLU A O 1
ATOM 564 N N . ASP A 1 92 ? 29.275 21.775 22.704 1.00 14.29 89 ASP A N 1
ATOM 565 C CA . ASP A 1 92 ? 29.689 20.393 23.089 1.00 14.47 89 ASP A CA 1
ATOM 566 C C . ASP A 1 92 ? 29.826 19.560 21.814 1.00 13.97 89 ASP A C 1
ATOM 567 O O . ASP A 1 92 ? 29.014 18.692 21.551 1.00 15.33 89 ASP A O 1
ATOM 572 N N . THR A 1 93 ? 30.920 19.782 21.099 1.00 13.70 90 THR A N 1
ATOM 573 C CA . THR A 1 93 ? 31.163 19.222 19.751 1.00 13.42 90 THR A CA 1
ATOM 574 C C . THR A 1 93 ? 31.580 17.765 19.782 1.00 13.90 90 THR A C 1
ATOM 575 O O . THR A 1 93 ? 31.467 17.059 18.759 1.00 16.22 90 THR A O 1
ATOM 579 N N . GLY A 1 94 ? 32.137 17.361 20.890 1.00 13.89 91 GLY A N 1
ATOM 580 C CA . GLY A 1 94 ? 32.761 16.044 21.031 1.00 14.74 91 GLY A CA 1
ATOM 581 C C . GLY A 1 94 ? 34.132 15.892 20.379 1.00 14.78 91 GLY A C 1
ATOM 582 O O . GLY A 1 94 ? 34.682 14.788 20.427 1.00 16.45 91 GLY A O 1
ATOM 583 N N . LEU A 1 95 ? 34.671 16.945 19.769 1.00 13.28 92 LEU A N 1
ATOM 584 C CA . LEU A 1 95 ? 35.950 16.870 19.061 1.00 12.88 92 LEU A CA 1
ATOM 585 C C . LEU A 1 95 ? 37.071 16.696 20.031 1.00 12.49 92 LEU A C 1
ATOM 586 O O . LEU A 1 95 ? 36.932 17.044 21.200 1.00 12.61 92 LEU A O 1
ATOM 591 N N . PRO A 1 96 ? 38.192 16.152 19.577 1.00 12.00 93 PRO A N 1
ATOM 592 C CA . PRO A 1 96 ? 39.419 16.130 20.422 1.00 11.99 93 PRO A CA 1
ATOM 593 C C . PRO A 1 96 ? 39.872 17.542 20.752 1.00 11.53 93 PRO A C 1
ATOM 594 O O . PRO A 1 96 ? 39.577 18.506 20.027 1.00 11.22 93 PRO A O 1
ATOM 598 N N . PRO A 1 97 ? 40.546 17.687 21.875 1.00 11.67 94 PRO A N 1
ATOM 599 C CA . PRO A 1 97 ? 41.045 18.974 22.262 1.00 11.59 94 PRO A CA 1
ATOM 600 C C . PRO A 1 97 ? 42.190 19.385 21.292 1.00 12.09 94 PRO A C 1
ATOM 601 O O . PRO A 1 97 ? 42.799 18.490 20.658 1.00 13.02 94 PRO A O 1
ATOM 605 N N . ALA A 1 98 ? 42.435 20.687 21.165 1.00 11.93 95 ALA A N 1
ATOM 606 C CA . ALA A 1 98 ? 43.583 21.176 20.394 1.00 12.50 95 ALA A CA 1
ATOM 607 C C . ALA A 1 98 ? 43.677 20.558 18.998 1.00 12.93 95 ALA A C 1
ATOM 608 O O . ALA A 1 98 ? 44.722 20.019 18.581 1.00 13.26 95 ALA A O 1
ATOM 610 N N . SER A 1 99 ? 42.546 20.580 18.287 1.00 12.76 96 SER A N 1
ATOM 611 C CA . SER A 1 99 ? 42.428 19.972 17.009 1.00 12.91 96 SER A CA 1
ATOM 612 C C . SER A 1 99 ? 41.888 20.860 15.901 1.00 12.46 96 SER A C 1
ATOM 613 O O . SER A 1 99 ? 41.584 20.353 14.809 1.00 12.02 96 SER A O 1
ATOM 616 N N . VAL A 1 100 ? 41.623 22.140 16.211 1.00 11.51 97 VAL A N 1
ATOM 617 C CA . VAL A 1 100 ? 40.968 23.038 15.273 1.00 11.23 97 VAL A CA 1
ATOM 618 C C . VAL A 1 100 ? 41.803 24.266 14.990 1.00 11.56 97 VAL A C 1
ATOM 619 O O . VAL A 1 100 ? 42.306 24.901 15.943 1.00 11.17 97 VAL A O 1
ATOM 623 N N . ASP A 1 101 ? 41.894 24.643 13.714 1.00 11.09 98 ASP A N 1
ATOM 624 C CA . ASP A 1 101 ? 42.645 25.832 13.284 1.00 11.44 98 ASP A CA 1
ATOM 625 C C . ASP A 1 101 ? 41.763 27.040 13.074 1.00 10.38 98 ASP A C 1
ATOM 626 O O . ASP A 1 101 ? 42.218 28.191 13.252 1.00 10.24 98 ASP A O 1
ATOM 631 N N . VAL A 1 102 ? 40.501 26.822 12.731 1.00 9.91 99 VAL A N 1
ATOM 632 C CA . VAL A 1 102 ? 39.553 27.926 12.554 1.00 9.99 99 VAL A CA 1
ATOM 633 C C . VAL A 1 102 ? 38.165 27.421 12.909 1.00 9.47 99 VAL A C 1
ATOM 634 O O . VAL A 1 102 ? 37.837 26.239 12.664 1.00 10.21 99 VAL A O 1
ATOM 638 N N . ALA A 1 103 ? 37.359 28.288 13.469 1.00 8.96 100 ALA A N 1
ATOM 639 C CA . ALA A 1 103 ? 35.958 28.021 13.784 1.00 8.93 100 ALA A CA 1
ATOM 640 C C . ALA A 1 103 ? 35.117 29.191 13.294 1.00 9.22 100 ALA A C 1
ATOM 641 O O . ALA A 1 103 ? 35.538 30.351 13.446 1.00 9.64 100 ALA A O 1
ATOM 643 N N . ILE A 1 104 ? 33.994 28.879 12.661 1.00 9.62 101 ILE A N 1
ATOM 644 C CA . ILE A 1 104 ? 33.079 29.918 12.182 1.00 10.40 101 ILE A CA 1
ATOM 645 C C . ILE A 1 104 ? 31.698 29.650 12.685 1.00 10.04 101 ILE A C 1
ATOM 646 O O . ILE A 1 104 ? 31.288 28.500 12.857 1.00 11.07 101 ILE A O 1
ATOM 651 N N . ALA A 1 105 ? 30.973 30.690 12.973 1.00 9.52 102 ALA A N 1
ATOM 652 C CA . ALA A 1 105 ? 29.537 30.604 13.190 1.00 9.96 102 ALA A CA 1
ATOM 653 C C . ALA A 1 105 ? 28.896 31.526 12.211 1.00 10.76 102 ALA A C 1
ATOM 654 O O . ALA A 1 105 ? 29.031 32.762 12.331 1.00 10.42 102 ALA A O 1
ATOM 656 N N . ALA A 1 106 ? 28.241 30.945 11.205 1.00 11.77 103 ALA A N 1
ATOM 657 C CA . ALA A 1 106 ? 27.661 31.745 10.108 1.00 12.70 103 ALA A CA 1
ATOM 658 C C . ALA A 1 106 ? 26.134 31.525 9.977 1.00 14.18 103 ALA A C 1
ATOM 659 O O . ALA A 1 106 ? 25.592 31.913 8.911 1.00 16.37 103 ALA A O 1
ATOM 661 N N . GLN A 1 107 ? 25.478 30.945 10.984 1.00 14.65 104 GLN A N 1
ATOM 662 C CA . GLN A 1 107 ? 24.005 30.812 11.025 1.00 16.76 104 GLN A CA 1
ATOM 663 C C . GLN A 1 107 ? 23.424 31.351 12.324 1.00 19.30 104 GLN A C 1
ATOM 664 O O . GLN A 1 107 ? 22.460 30.833 12.903 1.00 22.14 104 GLN A O 1
ATOM 670 N N . ALA A 1 108 ? 23.994 32.428 12.794 1.00 19.80 105 ALA A N 1
ATOM 671 C CA . ALA A 1 108 ? 23.314 33.279 13.836 1.00 23.63 105 ALA A CA 1
ATOM 672 C C . ALA A 1 108 ? 23.526 32.752 15.255 1.00 26.09 105 ALA A C 1
ATOM 673 O O . ALA A 1 108 ? 22.911 33.256 16.189 1.00 30.28 105 ALA A O 1
ATOM 683 N N . HIS A 1 110 ? 22.669 30.249 16.938 1.00 26.93 107 HIS A N 1
ATOM 684 C CA . HIS A 1 110 ? 21.292 29.981 17.320 1.00 27.08 107 HIS A CA 1
ATOM 685 C C . HIS A 1 110 ? 21.303 29.072 18.489 1.00 29.30 107 HIS A C 1
ATOM 686 O O . HIS A 1 110 ? 21.821 27.942 18.418 1.00 30.13 107 HIS A O 1
ATOM 688 N N . TRP A 1 111 ? 20.710 29.589 19.556 1.00 30.48 108 TRP A N 1
ATOM 689 C CA . TRP A 1 111 ? 20.613 28.939 20.807 1.00 29.29 108 TRP A CA 1
ATOM 690 C C . TRP A 1 111 ? 21.977 28.751 21.434 1.00 25.23 108 TRP A C 1
ATOM 691 O O . TRP A 1 111 ? 22.127 27.832 22.267 1.00 28.43 108 TRP A O 1
ATOM 693 N N . PHE A 1 112 ? 22.977 29.580 21.117 1.00 20.14 109 PHE A N 1
ATOM 694 C CA . PHE A 1 112 ? 24.276 29.383 21.809 1.00 18.18 109 PHE A CA 1
ATOM 695 C C . PHE A 1 112 ? 24.272 30.022 23.190 1.00 16.98 109 PHE A C 1
ATOM 696 O O . PHE A 1 112 ? 23.786 31.170 23.357 1.00 17.20 109 PHE A O 1
ATOM 704 N N . ASP A 1 113 ? 24.858 29.313 24.178 1.00 15.14 110 ASP A N 1
ATOM 705 C CA . ASP A 1 113 ? 25.217 29.928 25.453 1.00 14.62 110 ASP A CA 1
ATOM 706 C C . ASP A 1 113 ? 26.632 30.446 25.188 1.00 13.85 110 ASP A C 1
ATOM 707 O O . ASP A 1 113 ? 27.580 29.651 24.990 1.00 12.64 110 ASP A O 1
ATOM 712 N N . LEU A 1 114 ? 26.782 31.760 25.065 1.00 13.12 111 LEU A N 1
ATOM 713 C CA . LEU A 1 114 ? 28.088 32.272 24.613 1.00 13.01 111 LEU A CA 1
ATOM 714 C C . LEU A 1 114 ? 29.251 31.818 25.480 1.00 12.45 111 LEU A C 1
ATOM 715 O O . LEU A 1 114 ? 30.293 31.478 24.977 1.00 11.88 111 LEU A O 1
ATOM 720 N N . ASP A 1 115 ? 29.082 31.883 26.792 1.00 12.46 112 ASP A N 1
ATOM 721 C CA . ASP A 1 115 ? 30.208 31.538 27.664 1.00 13.19 112 ASP A CA 1
ATOM 722 C C . ASP A 1 115 ? 30.590 30.055 27.638 1.00 12.56 112 ASP A C 1
ATOM 723 O O . ASP A 1 115 ? 31.776 29.721 27.669 1.00 12.10 112 ASP A O 1
ATOM 728 N N . ARG A 1 116 ? 29.617 29.178 27.536 1.00 12.37 113 ARG A N 1
ATOM 729 C CA . ARG A 1 116 ? 29.964 27.760 27.301 1.00 12.48 113 ARG A CA 1
ATOM 730 C C . ARG A 1 116 ? 30.604 27.556 25.936 1.00 11.73 113 ARG A C 1
ATOM 731 O O . ARG A 1 116 ? 31.476 26.734 25.785 1.00 11.59 113 ARG A O 1
ATOM 739 N N . PHE A 1 117 ? 30.148 28.314 24.945 1.00 11.09 114 PHE A N 1
ATOM 740 C CA . PHE A 1 117 ? 30.707 28.241 23.610 1.00 10.57 114 PHE A CA 1
ATOM 741 C C . PHE A 1 117 ? 32.162 28.681 23.642 1.00 10.35 114 PHE A C 1
ATOM 742 O O . PHE A 1 117 ? 33.034 28.028 23.075 1.00 9.90 114 PHE A O 1
ATOM 750 N N . TRP A 1 118 ? 32.499 29.806 24.290 1.00 10.09 115 TRP A N 1
ATOM 751 C CA . TRP A 1 118 ? 33.870 30.235 24.311 1.00 10.45 115 TRP A CA 1
ATOM 752 C C . TRP A 1 118 ? 34.772 29.183 24.964 1.00 10.64 115 TRP A C 1
ATOM 753 O O . TRP A 1 118 ? 35.912 28.952 24.560 1.00 10.66 115 TRP A O 1
ATOM 764 N N . ALA A 1 119 ? 34.255 28.556 26.027 1.00 10.43 116 ALA A N 1
ATOM 765 C CA . ALA A 1 119 ? 35.026 27.494 26.715 1.00 10.82 116 ALA A CA 1
ATOM 766 C C . ALA A 1 119 ? 35.296 26.371 25.772 1.00 10.85 116 ALA A C 1
ATOM 767 O O . ALA A 1 119 ? 36.395 25.812 25.740 1.00 11.01 116 ALA A O 1
ATOM 769 N N . GLU A 1 120 ? 34.295 26.004 24.982 1.00 10.51 117 GLU A N 1
ATOM 770 C CA . GLU A 1 120 ? 34.507 24.927 24.019 1.00 10.87 117 GLU A CA 1
ATOM 771 C C . GLU A 1 120 ? 35.530 25.315 22.965 1.00 10.49 117 GLU A C 1
ATOM 772 O O . GLU A 1 120 ? 36.342 24.474 22.582 1.00 10.77 117 GLU A O 1
ATOM 778 N N . LEU A 1 121 ? 35.454 26.536 22.452 1.00 10.37 118 LEU A N 1
ATOM 779 C CA . LEU A 1 121 ? 36.468 26.943 21.466 1.00 10.33 118 LEU A CA 1
ATOM 780 C C . LEU A 1 121 ? 37.866 26.894 22.064 1.00 10.26 118 LEU A C 1
ATOM 781 O O . LEU A 1 121 ? 38.801 26.479 21.402 1.00 9.90 118 LEU A O 1
ATOM 786 N N . ARG A 1 122 ? 38.046 27.360 23.298 1.00 10.65 119 ARG A N 1
ATOM 787 C CA . ARG A 1 122 ? 39.344 27.288 23.915 1.00 11.26 119 ARG A CA 1
ATOM 788 C C . ARG A 1 122 ? 39.832 25.872 24.055 1.00 11.10 119 ARG A C 1
ATOM 789 O O . ARG A 1 122 ? 41.011 25.632 23.906 1.00 11.80 119 ARG A O 1
ATOM 797 N N . ARG A 1 123 ? 38.928 24.948 24.311 1.00 10.72 120 ARG A N 1
ATOM 798 C CA . ARG A 1 123 ? 39.322 23.550 24.419 1.00 10.82 120 ARG A CA 1
ATOM 799 C C . ARG A 1 123 ? 39.809 22.965 23.074 1.00 11.01 120 ARG A C 1
ATOM 800 O O . ARG A 1 123 ? 40.832 22.241 23.014 1.00 11.08 120 ARG A O 1
ATOM 808 N N . VAL A 1 124 ? 39.060 23.229 22.005 1.00 10.62 121 VAL A N 1
ATOM 809 C CA . VAL A 1 124 ? 39.365 22.611 20.728 1.00 10.67 121 VAL A CA 1
ATOM 810 C C . VAL A 1 124 ? 40.477 23.352 19.951 1.00 10.45 121 VAL A C 1
ATOM 811 O O . VAL A 1 124 ? 41.040 22.808 19.016 1.00 10.38 121 VAL A O 1
ATOM 815 N N . ALA A 1 125 ? 40.768 24.613 20.286 1.00 10.64 122 ALA A N 1
ATOM 816 C CA . ALA A 1 125 ? 41.686 25.430 19.513 1.00 11.12 122 ALA A CA 1
ATOM 817 C C . ALA A 1 125 ? 43.108 24.952 19.629 1.00 11.87 122 ALA A C 1
ATOM 818 O O . ALA A 1 125 ? 43.609 24.725 20.727 1.00 12.37 122 ALA A O 1
ATOM 820 N N . ARG A 1 126 ? 43.768 24.961 18.472 1.00 12.11 123 ARG A N 1
ATOM 821 C CA . ARG A 1 126 ? 45.226 25.015 18.405 1.00 12.66 123 ARG A CA 1
ATOM 822 C C . ARG A 1 126 ? 45.683 26.440 18.694 1.00 12.91 123 ARG A C 1
ATOM 823 O O . ARG A 1 126 ? 44.916 27.388 18.570 1.00 13.02 123 ARG A O 1
ATOM 831 N N . PRO A 1 127 ? 46.950 26.592 19.100 1.00 14.10 124 PRO A N 1
ATOM 832 C CA . PRO A 1 127 ? 47.485 27.953 19.304 1.00 14.36 124 PRO A CA 1
ATOM 833 C C . PRO A 1 127 ? 47.283 28.832 18.102 1.00 13.46 124 PRO A C 1
ATOM 834 O O . PRO A 1 127 ? 47.554 28.422 16.986 1.00 13.85 124 PRO A O 1
ATOM 838 N N . GLY A 1 128 ? 46.802 30.043 18.318 1.00 12.59 125 GLY A N 1
ATOM 839 C CA . GLY A 1 128 ? 46.540 30.947 17.243 1.00 12.31 125 GLY A CA 1
ATOM 840 C C . GLY A 1 128 ? 45.273 30.729 16.463 1.00 11.36 125 GLY A C 1
ATOM 841 O O . GLY A 1 128 ? 44.974 31.488 15.527 1.00 11.50 125 GLY A O 1
ATOM 842 N N . ALA A 1 129 ? 44.506 29.685 16.789 1.00 10.62 126 ALA A N 1
ATOM 843 C CA . ALA A 1 129 ? 43.258 29.428 16.050 1.00 10.33 126 ALA A CA 1
ATOM 844 C C . ALA A 1 129 ? 42.305 30.607 16.044 1.00 9.82 126 ALA A C 1
ATOM 845 O O . ALA A 1 129 ? 42.261 31.383 17.009 1.00 10.80 126 ALA A O 1
ATOM 847 N N . VAL A 1 130 ? 41.590 30.736 14.939 1.00 9.40 127 VAL A N 1
ATOM 848 C CA . VAL A 1 130 ? 40.728 31.906 14.739 1.00 9.31 127 VAL A CA 1
ATOM 849 C C . VAL A 1 130 ? 39.283 31.506 14.888 1.00 9.04 127 VAL A C 1
ATOM 850 O O . VAL A 1 130 ? 38.887 30.457 14.364 1.00 8.99 127 VAL A O 1
ATOM 854 N N . PHE A 1 131 ? 38.506 32.326 15.597 1.00 8.80 128 PHE A N 1
ATOM 855 C CA . PHE A 1 131 ? 37.070 32.253 15.580 1.00 8.76 128 PHE A CA 1
ATOM 856 C C . PHE A 1 131 ? 36.540 33.445 14.799 1.00 8.22 128 PHE A C 1
ATOM 857 O O . PHE A 1 131 ? 36.868 34.583 15.101 1.00 8.66 128 PHE A O 1
ATOM 865 N N . ALA A 1 132 ? 35.596 33.193 13.903 1.00 8.28 129 ALA A N 1
ATOM 866 C CA . ALA A 1 132 ? 34.872 34.279 13.180 1.00 8.43 129 ALA A CA 1
ATOM 867 C C . ALA A 1 132 ? 33.350 34.081 13.258 1.00 8.95 129 ALA A C 1
ATOM 868 O O . ALA A 1 132 ? 32.844 33.021 12.863 1.00 9.57 129 ALA A O 1
ATOM 870 N N . ALA A 1 133 ? 32.641 35.078 13.780 1.00 9.34 130 ALA A N 1
ATOM 871 C CA . ALA A 1 133 ? 31.197 35.168 13.681 1.00 8.97 130 ALA A CA 1
ATOM 872 C C . ALA A 1 133 ? 30.884 35.972 12.434 1.00 9.27 130 ALA A C 1
ATOM 873 O O . ALA A 1 133 ? 31.387 37.074 12.292 1.00 9.40 130 ALA A O 1
ATOM 875 N N . VAL A 1 134 ? 30.119 35.402 11.535 1.00 9.22 131 VAL A N 1
ATOM 876 C CA . VAL A 1 134 ? 29.879 35.969 10.198 1.00 9.54 131 VAL A CA 1
ATOM 877 C C . VAL A 1 134 ? 28.383 36.094 9.911 1.00 9.62 131 VAL A C 1
ATOM 878 O O . VAL A 1 134 ? 27.603 35.168 10.146 1.00 9.14 131 VAL A O 1
ATOM 882 N N . THR A 1 135 ? 27.966 37.261 9.419 1.00 9.48 132 THR A N 1
ATOM 883 C CA . THR A 1 135 ? 26.600 37.474 8.972 1.00 10.20 132 THR A CA 1
ATOM 884 C C . THR A 1 135 ? 26.658 38.447 7.794 1.00 10.29 132 THR A C 1
ATOM 885 O O . THR A 1 135 ? 27.729 38.786 7.271 1.00 10.35 132 THR A O 1
ATOM 889 N N . TYR A 1 136 ? 25.488 38.787 7.295 1.00 10.98 133 TYR A N 1
ATOM 890 C CA . TYR A 1 136 ? 25.384 39.702 6.212 1.00 11.45 133 TYR A CA 1
ATOM 891 C C . TYR A 1 136 ? 24.177 40.594 6.433 1.00 12.20 133 TYR A C 1
ATOM 892 O O . TYR A 1 136 ? 23.275 40.311 7.220 1.00 12.15 133 TYR A O 1
ATOM 901 N N . GLY A 1 137 ? 24.242 41.747 5.771 1.00 11.77 134 GLY A N 1
ATOM 902 C CA . GLY A 1 137 ? 23.225 42.789 5.918 1.00 12.02 134 GLY A CA 1
ATOM 903 C C . GLY A 1 137 ? 22.279 42.921 4.752 1.00 12.10 134 GLY A C 1
ATOM 904 O O . GLY A 1 137 ? 22.149 42.038 3.919 1.00 12.21 134 GLY A O 1
ATOM 905 N N . LEU A 1 138 ? 21.570 44.046 4.725 1.00 11.78 135 LEU A N 1
ATOM 906 C CA . LEU A 1 138 ? 20.483 44.235 3.755 1.00 11.77 135 LEU A CA 1
ATOM 907 C C . LEU A 1 138 ? 20.950 44.250 2.334 1.00 11.61 135 LEU A C 1
ATOM 908 O O . LEU A 1 138 ? 21.889 44.944 1.982 1.00 11.79 135 LEU A O 1
ATOM 913 N N . THR A 1 139 ? 20.303 43.475 1.485 1.00 11.58 136 THR A N 1
ATOM 914 C CA . THR A 1 139 ? 20.617 43.372 0.085 1.00 11.94 136 THR A CA 1
ATOM 915 C C . THR A 1 139 ? 20.586 44.750 -0.587 1.00 12.71 136 THR A C 1
ATOM 916 O O . THR A 1 139 ? 19.709 45.567 -0.315 1.00 12.91 136 THR A O 1
ATOM 920 N N . ARG A 1 140 ? 21.532 44.961 -1.489 1.00 13.21 137 ARG A N 1
ATOM 921 C CA . ARG A 1 140 ? 21.627 46.203 -2.281 1.00 14.55 137 ARG A CA 1
ATOM 922 C C . ARG A 1 140 ? 21.755 45.850 -3.763 1.00 15.05 137 ARG A C 1
ATOM 923 O O . ARG A 1 140 ? 22.458 44.878 -4.140 1.00 14.26 137 ARG A O 1
ATOM 931 N N . VAL A 1 141 ? 21.106 46.619 -4.614 1.00 15.40 138 VAL A N 1
ATOM 932 C CA . VAL A 1 141 ? 21.075 46.348 -6.063 1.00 16.16 138 VAL A CA 1
ATOM 933 C C . VAL A 1 141 ? 21.497 47.564 -6.863 1.00 17.15 138 VAL A C 1
ATOM 934 O O . VAL A 1 141 ? 22.571 47.619 -7.452 1.00 17.90 138 VAL A O 1
ATOM 938 N N . ASP A 1 142 ? 20.675 48.579 -6.790 1.00 17.14 139 ASP A N 1
ATOM 939 C CA . ASP A 1 142 ? 20.978 49.912 -7.341 1.00 18.11 139 ASP A CA 1
ATOM 940 C C . ASP A 1 142 ? 20.042 50.902 -6.700 1.00 17.18 139 ASP A C 1
ATOM 941 O O . ASP A 1 142 ? 19.132 50.565 -5.965 1.00 15.21 139 ASP A O 1
ATOM 946 N N . PRO A 1 143 ? 20.273 52.198 -6.924 1.00 17.67 140 PRO A N 1
ATOM 947 C CA . PRO A 1 143 ? 19.523 53.082 -6.094 1.00 17.61 140 PRO A CA 1
ATOM 948 C C . PRO A 1 143 ? 17.975 53.023 -6.276 1.00 16.98 140 PRO A C 1
ATOM 949 O O . PRO A 1 143 ? 17.231 53.194 -5.304 1.00 16.65 140 PRO A O 1
ATOM 953 N N A GLU A 1 144 ? 17.502 52.800 -7.503 0.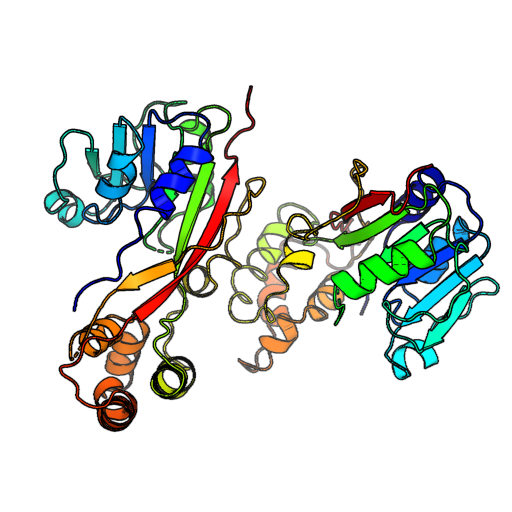50 17.42 141 GLU A N 1
ATOM 954 N N B GLU A 1 144 ? 17.543 52.779 -7.496 0.50 17.65 141 GLU A N 1
ATOM 955 C CA A GLU A 1 144 ? 16.063 52.703 -7.754 0.50 17.34 141 GLU A CA 1
ATOM 956 C CA B GLU A 1 144 ? 16.149 52.730 -7.806 0.50 17.79 141 GLU A CA 1
ATOM 957 C C A GLU A 1 144 ? 15.466 51.490 -7.104 0.50 16.19 141 GLU A C 1
ATOM 958 C C B GLU A 1 144 ? 15.480 51.510 -7.170 0.50 16.41 141 GLU A C 1
ATOM 959 O O A GLU A 1 144 ? 14.455 51.589 -6.445 0.50 16.43 141 GLU A O 1
ATOM 960 O O B GLU A 1 144 ? 14.444 51.639 -6.557 0.50 16.65 141 GLU A O 1
ATOM 971 N N . VAL A 1 145 ? 16.111 50.336 -7.266 1.00 15.19 142 VAL A N 1
ATOM 972 C CA . VAL A 1 145 ? 15.589 49.122 -6.676 1.00 14.32 142 VAL A CA 1
ATOM 973 C C . VAL A 1 145 ? 15.670 49.235 -5.162 1.00 13.47 142 VAL A C 1
ATOM 974 O O . VAL A 1 145 ? 14.741 48.855 -4.427 1.00 12.74 142 VAL A O 1
ATOM 978 N N . ASP A 1 146 ? 16.786 49.783 -4.670 1.00 13.36 143 ASP A N 1
ATOM 979 C CA . ASP A 1 146 ? 16.994 49.897 -3.223 1.00 13.56 143 ASP A CA 1
ATOM 980 C C . ASP A 1 146 ? 15.914 50.746 -2.573 1.00 13.76 143 ASP A C 1
ATOM 981 O O . ASP A 1 146 ? 15.509 50.431 -1.477 1.00 12.97 143 ASP A O 1
ATOM 986 N N . ALA A 1 147 ? 15.430 51.788 -3.231 1.00 13.65 144 ALA A N 1
ATOM 987 C CA . ALA A 1 147 ? 14.359 52.596 -2.637 1.00 14.01 144 ALA A CA 1
ATOM 988 C C . ALA A 1 147 ? 13.089 51.781 -2.390 1.00 13.45 144 ALA A C 1
ATOM 989 O O . ALA A 1 147 ? 12.396 51.957 -1.385 1.00 13.52 144 ALA A O 1
ATOM 991 N N . VAL A 1 148 ? 12.782 50.890 -3.328 1.00 12.99 145 VAL A N 1
ATOM 992 C CA . VAL A 1 148 ? 11.610 50.048 -3.202 1.00 12.88 145 VAL A CA 1
ATOM 993 C C . VAL A 1 148 ? 11.852 49.042 -2.052 1.00 12.55 145 VAL A C 1
ATOM 994 O O . VAL A 1 148 ? 10.982 48.816 -1.218 1.00 12.58 145 VAL A O 1
ATOM 998 N N . VAL A 1 149 ? 13.012 48.406 -2.032 1.00 12.47 146 VAL A N 1
ATOM 999 C CA . VAL A 1 149 ? 13.331 47.457 -0.969 1.00 12.65 146 VAL A CA 1
ATOM 1000 C C . VAL A 1 149 ? 13.295 48.118 0.390 1.00 12.49 146 VAL A C 1
ATOM 1001 O O . VAL A 1 149 ? 12.797 47.564 1.376 1.00 12.29 146 VAL A O 1
ATOM 1005 N N . ASP A 1 150 ? 13.826 49.337 0.465 1.00 12.59 147 ASP A N 1
ATOM 1006 C CA . ASP A 1 150 ? 13.784 50.074 1.735 1.00 13.70 147 ASP A CA 1
ATOM 1007 C C . ASP A 1 150 ? 12.345 50.332 2.229 1.00 14.14 147 ASP A C 1
ATOM 1008 O O . ASP A 1 150 ? 12.072 50.237 3.412 1.00 14.29 147 ASP A O 1
ATOM 1013 N N A ARG A 1 151 ? 11.444 50.670 1.323 0.50 14.42 148 ARG A N 1
ATOM 1014 N N B ARG A 1 151 ? 11.445 50.680 1.321 0.50 14.26 148 ARG A N 1
ATOM 1015 C CA A ARG A 1 151 ? 10.050 50.826 1.659 0.50 15.66 148 ARG A CA 1
ATOM 1016 C CA B ARG A 1 151 ? 10.048 50.820 1.662 0.50 15.24 148 ARG A CA 1
ATOM 1017 C C A ARG A 1 151 ? 9.412 49.535 2.146 0.50 14.78 148 ARG A C 1
ATOM 1018 C C B ARG A 1 151 ? 9.447 49.530 2.175 0.50 14.56 148 ARG A C 1
ATOM 1019 O O A ARG A 1 151 ? 8.616 49.549 3.066 0.50 15.47 148 ARG A O 1
ATOM 1020 O O B ARG A 1 151 ? 8.719 49.539 3.148 0.50 15.22 148 ARG A O 1
ATOM 1035 N N . LEU A 1 152 ? 9.751 48.424 1.515 1.00 14.19 149 LEU A N 1
ATOM 1036 C CA . LEU A 1 152 ? 9.301 47.105 1.984 1.00 13.36 149 LEU A CA 1
ATOM 1037 C C . LEU A 1 152 ? 9.799 46.844 3.373 1.00 13.03 149 LEU A C 1
ATOM 1038 O O . LEU A 1 152 ? 9.031 46.535 4.252 1.00 12.91 149 LEU A O 1
ATOM 1043 N N . TYR A 1 153 ? 11.107 46.945 3.559 1.00 12.91 150 TYR A N 1
ATOM 1044 C CA . TYR A 1 153 ? 11.763 46.508 4.789 1.00 12.87 150 TYR A CA 1
ATOM 1045 C C . TYR A 1 153 ? 11.484 47.383 6.009 1.00 13.58 150 TYR A C 1
ATOM 1046 O O . TYR A 1 153 ? 11.174 46.883 7.083 1.00 13.27 150 TYR A O 1
ATOM 1055 N N . HIS A 1 154 ? 11.573 48.697 5.809 1.00 13.64 151 HIS A N 1
ATOM 1056 C CA . HIS A 1 154 ? 11.380 49.697 6.883 1.00 14.57 151 HIS A CA 1
ATOM 1057 C C . HIS A 1 154 ? 9.967 50.208 6.964 1.00 15.04 151 HIS A C 1
ATOM 1058 O O . HIS A 1 154 ? 9.608 50.922 7.907 1.00 16.72 151 HIS A O 1
ATOM 1065 N N . GLY A 1 155 ? 9.177 49.967 5.934 1.00 14.88 152 GLY A N 1
ATOM 1066 C CA . GLY A 1 155 ? 7.801 50.471 5.855 1.00 15.66 152 GLY A CA 1
ATOM 1067 C C . GLY A 1 155 ? 6.775 49.377 6.000 1.00 15.59 152 GLY A C 1
ATOM 1068 O O . GLY A 1 155 ? 6.252 49.149 7.090 1.00 16.09 152 GLY A O 1
ATOM 1069 N N A LEU A 1 156 ? 6.515 48.679 4.915 0.50 14.96 153 LEU A N 1
ATOM 1070 N N B LEU A 1 156 ? 6.464 48.713 4.897 0.50 15.85 153 LEU A N 1
ATOM 1071 C CA A LEU A 1 156 ? 5.421 47.725 4.892 0.50 14.82 153 LEU A CA 1
ATOM 1072 C CA B LEU A 1 156 ? 5.478 47.622 4.878 0.50 16.11 153 LEU A CA 1
ATOM 1073 C C A LEU A 1 156 ? 5.603 46.565 5.903 0.50 14.64 153 LEU A C 1
ATOM 1074 C C B LEU A 1 156 ? 5.627 46.628 6.001 0.50 15.41 153 LEU A C 1
ATOM 1075 O O A LEU A 1 156 ? 4.606 46.064 6.468 0.50 14.96 153 LEU A O 1
ATOM 1076 O O B LEU A 1 156 ? 4.646 46.239 6.670 0.50 15.72 153 LEU A O 1
ATOM 1085 N N . LEU A 1 157 ? 6.853 46.135 6.127 1.00 13.88 154 LEU A N 1
ATOM 1086 C CA . LEU A 1 157 ? 7.152 45.086 7.087 1.00 13.55 154 LEU A CA 1
ATOM 1087 C C . LEU A 1 157 ? 7.594 45.557 8.473 1.00 13.58 154 LEU A C 1
ATOM 1088 O O . LEU A 1 157 ? 7.988 44.701 9.275 1.00 14.09 154 LEU A O 1
ATOM 1093 N N . ALA A 1 158 ? 7.564 46.848 8.767 1.00 14.75 155 ALA A N 1
ATOM 1094 C CA . ALA A 1 158 ? 8.139 47.270 10.012 1.00 16.06 155 ALA A CA 1
ATOM 1095 C C . ALA A 1 158 ? 7.507 46.630 11.250 1.00 18.10 155 ALA A C 1
ATOM 1096 O O . ALA A 1 158 ? 8.207 46.461 12.231 1.00 20.44 155 ALA A O 1
ATOM 1098 N N . ARG A 1 159 ? 6.205 46.312 11.229 1.00 17.45 156 ARG A N 1
ATOM 1099 C CA . ARG A 1 159 ? 5.586 45.659 12.364 1.00 17.85 156 ARG A CA 1
ATOM 1100 C C . ARG A 1 159 ? 5.891 44.171 12.451 1.00 16.71 156 ARG A C 1
ATOM 1101 O O . ARG A 1 159 ? 5.589 43.546 13.472 1.00 16.90 156 ARG A O 1
ATOM 1109 N N . ASP A 1 160 ? 6.512 43.638 11.410 1.00 15.38 157 ASP A N 1
ATOM 1110 C CA . ASP A 1 160 ? 6.579 42.179 11.205 1.00 15.54 157 ASP A CA 1
ATOM 1111 C C . ASP A 1 160 ? 7.972 41.600 11.378 1.00 15.24 157 ASP A C 1
ATOM 1112 O O . ASP A 1 160 ? 8.189 40.400 11.132 1.00 14.82 157 ASP A O 1
ATOM 1117 N N . TRP A 1 161 ? 8.922 42.392 11.851 1.00 15.13 158 TRP A N 1
ATOM 1118 C CA . TRP A 1 161 ? 10.253 41.846 11.987 1.00 15.14 158 TRP A CA 1
ATOM 1119 C C . TRP A 1 161 ? 10.232 40.826 13.106 1.00 16.26 158 TRP A C 1
ATOM 1120 O O . TRP A 1 161 ? 9.464 40.941 14.041 1.00 16.69 158 TRP A O 1
ATOM 1131 N N . PRO A 1 162 ? 11.055 39.797 12.973 1.00 17.69 159 PRO A N 1
ATOM 1132 C CA . PRO A 1 162 ? 11.080 38.766 13.992 1.00 19.34 159 PRO A CA 1
ATOM 1133 C C . PRO A 1 162 ? 11.623 39.273 15.322 1.00 20.04 159 PRO A C 1
ATOM 1134 O O . PRO A 1 162 ? 12.181 40.373 15.415 1.00 20.28 159 PRO A O 1
ATOM 1138 N N . PRO A 1 163 ? 11.480 38.478 16.383 1.00 21.66 160 PRO A N 1
ATOM 1139 C CA . PRO A 1 163 ? 12.067 38.860 17.662 1.00 23.59 160 PRO A CA 1
ATOM 1140 C C . PRO A 1 163 ? 13.532 39.246 17.485 1.00 23.25 160 PRO A C 1
ATOM 1141 O O . PRO A 1 163 ? 14.255 38.643 16.697 1.00 22.95 160 PRO A O 1
ATOM 1145 N N . GLU A 1 164 ? 13.906 40.295 18.190 1.00 23.75 161 GLU A N 1
ATOM 1146 C CA . GLU A 1 164 ? 15.210 40.929 18.040 1.00 25.12 161 GLU A CA 1
ATOM 1147 C C . GLU A 1 164 ? 16.301 39.938 18.442 1.00 25.01 161 GLU A C 1
ATOM 1148 O O . GLU A 1 164 ? 16.187 39.272 19.477 1.00 24.64 161 GLU A O 1
ATOM 1154 N N . ARG A 1 165 ? 17.293 39.809 17.561 1.00 24.22 162 ARG A N 1
ATOM 1155 C CA . ARG A 1 165 ? 18.533 39.094 17.820 1.00 25.49 162 ARG A CA 1
ATOM 1156 C C . ARG A 1 165 ? 19.622 40.130 17.746 1.00 23.85 162 ARG A C 1
ATOM 1157 O O . ARG A 1 165 ? 20.186 40.405 16.660 1.00 22.10 162 ARG A O 1
ATOM 1165 N N . VAL A 1 166 ? 19.868 40.750 18.893 1.00 21.15 163 VAL A N 1
ATOM 1166 C CA . VAL A 1 16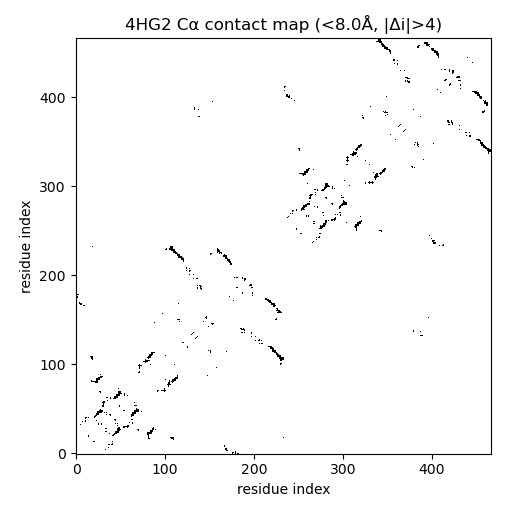6 ? 20.672 41.993 18.914 1.00 21.13 163 VAL A CA 1
ATOM 1167 C C . VAL A 1 166 ? 22.044 41.794 18.270 1.00 19.42 163 VAL A C 1
ATOM 1168 O O . VAL A 1 166 ? 22.501 42.683 17.494 1.00 19.29 163 VAL A O 1
ATOM 1172 N N . HIS A 1 167 ? 22.694 40.655 18.551 1.00 18.71 164 HIS A N 1
ATOM 1173 C CA . HIS A 1 167 ? 24.048 40.517 18.061 1.00 16.80 164 HIS A CA 1
ATOM 1174 C C . HIS A 1 167 ? 24.097 40.340 16.562 1.00 15.38 164 HIS A C 1
ATOM 1175 O O . HIS A 1 167 ? 24.832 41.024 15.929 1.00 15.21 164 HIS A O 1
ATOM 1182 N N . VAL A 1 168 ? 23.392 39.382 15.993 1.00 16.07 165 VAL A N 1
ATOM 1183 C CA . VAL A 1 1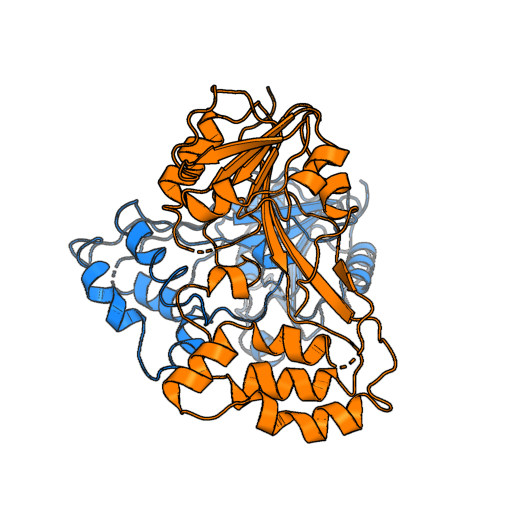68 ? 23.475 39.165 14.551 1.00 16.06 165 VAL A CA 1
ATOM 1184 C C . VAL A 1 168 ? 22.952 40.424 13.818 1.00 16.65 165 VAL A C 1
ATOM 1185 O O . VAL A 1 168 ? 23.499 40.791 12.792 1.00 16.19 165 VAL A O 1
ATOM 1189 N N . GLU A 1 169 ? 21.930 41.103 14.335 1.00 16.50 166 GLU A N 1
ATOM 1190 C CA . GLU A 1 169 ? 21.435 42.307 13.663 1.00 18.12 166 GLU A CA 1
ATOM 1191 C C . GLU A 1 169 ? 22.405 43.449 13.674 1.00 16.82 166 GLU A C 1
ATOM 1192 O O . GLU A 1 169 ? 22.348 44.280 12.811 1.00 19.22 166 GLU A O 1
ATOM 1198 N N . SER A 1 170 ? 23.300 43.497 14.621 1.00 15.47 167 SER A N 1
ATOM 1199 C CA . SER A 1 170 ? 24.314 44.531 14.632 1.00 15.20 167 SER A CA 1
ATOM 1200 C C . SER A 1 170 ? 25.563 44.136 13.826 1.00 14.81 167 SER A C 1
ATOM 1201 O O . SER A 1 170 ? 26.619 44.794 13.945 1.00 14.76 167 SER A O 1
ATOM 1204 N N . GLY A 1 171 ? 25.516 43.033 13.070 1.00 13.93 168 GLY A N 1
ATOM 1205 C CA . GLY A 1 171 ? 26.703 42.551 12.395 1.00 13.80 168 GLY A CA 1
ATOM 1206 C C . GLY A 1 171 ? 27.763 42.092 13.376 1.00 13.09 168 GLY A C 1
ATOM 1207 O O . GLY A 1 171 ? 28.957 42.147 13.121 1.00 13.82 168 GLY A O 1
ATOM 1208 N N . TYR A 1 172 ? 27.287 41.642 14.544 1.00 13.00 169 TYR A N 1
ATOM 1209 C CA . TYR A 1 172 ? 28.091 41.196 15.671 1.00 12.30 169 TYR A CA 1
ATOM 1210 C C . TYR A 1 172 ? 28.920 42.288 16.309 1.00 12.56 169 TYR A C 1
ATOM 1211 O O . TYR A 1 172 ? 29.757 42.008 17.106 1.00 13.49 169 TYR A O 1
ATOM 1220 N N . ARG A 1 173 ? 28.619 43.547 16.017 1.00 13.39 170 ARG A N 1
ATOM 1221 C CA . ARG A 1 173 ? 29.270 44.692 16.716 1.00 14.62 170 ARG A CA 1
ATOM 1222 C C . ARG A 1 173 ? 29.053 44.633 18.231 1.00 14.01 170 ARG A C 1
ATOM 1223 O O . ARG A 1 173 ? 29.968 44.938 19.014 1.00 14.53 170 ARG A O 1
ATOM 1231 N N . THR A 1 174 ? 27.881 44.170 18.653 1.00 14.02 171 THR A N 1
ATOM 1232 C CA . THR A 1 174 ? 27.499 44.162 20.064 1.00 14.46 171 THR A CA 1
ATOM 1233 C C . THR A 1 174 ? 27.841 42.854 20.757 1.00 14.44 171 THR A C 1
ATOM 1234 O O . THR A 1 174 ? 27.632 42.718 21.944 1.00 14.76 171 THR A O 1
ATOM 1238 N N . LEU A 1 175 ? 28.366 41.889 20.018 1.00 14.42 172 LEU A N 1
ATOM 1239 C CA . LEU A 1 175 ? 28.633 40.572 20.594 1.00 15.53 172 LEU A CA 1
ATOM 1240 C C . LEU A 1 175 ? 29.733 40.742 21.637 1.00 16.30 172 LEU A C 1
ATOM 1241 O O . LEU A 1 175 ? 30.768 41.321 21.328 1.00 16.94 172 LEU A O 1
ATOM 1246 N N . PRO A 1 176 ? 29.522 40.301 22.900 1.00 17.55 173 PRO A N 1
ATOM 1247 C CA . PRO A 1 176 ? 30.563 40.256 23.916 1.00 19.98 173 PRO A CA 1
ATOM 1248 C C . PRO A 1 176 ? 31.643 39.301 23.416 1.00 21.86 173 PRO A C 1
ATOM 1249 O O . PRO A 1 176 ? 31.347 38.182 23.150 1.00 24.64 173 PRO A O 1
ATOM 1253 N N . PHE A 1 177 ? 32.837 39.776 23.148 1.00 19.99 174 PHE A N 1
ATOM 1254 C CA . PHE A 1 177 ? 33.790 38.966 22.373 1.00 18.53 174 PHE A CA 1
ATOM 1255 C C . PHE A 1 177 ? 35.070 38.889 23.158 1.00 18.14 174 PHE A C 1
ATOM 1256 O O . PHE A 1 177 ? 35.778 39.878 23.274 1.00 19.29 174 PHE A O 1
ATOM 1264 N N . PRO A 1 178 ? 35.444 37.712 23.657 1.00 16.23 175 PRO A N 1
ATOM 1265 C CA . PRO A 1 178 ? 36.531 37.630 24.603 1.00 17.66 175 PRO A CA 1
ATOM 1266 C C . PRO A 1 178 ? 37.938 37.477 24.025 1.00 17.64 175 PRO A C 1
ATOM 1267 O O . PRO A 1 178 ? 38.864 37.273 24.791 1.00 22.54 175 PRO A O 1
ATOM 1271 N N . PHE A 1 179 ? 38.075 37.454 22.704 1.00 16.14 176 PHE A N 1
ATOM 1272 C CA . PHE A 1 179 ? 39.338 37.145 22.031 1.00 14.75 176 PHE A CA 1
ATOM 1273 C C . PHE A 1 179 ? 39.976 38.397 21.445 1.00 14.54 176 PHE A C 1
ATOM 1274 O O . PHE A 1 179 ? 39.235 39.263 20.967 1.00 15.07 176 PHE A O 1
ATOM 1282 N N . PRO A 1 180 ? 41.312 38.524 21.477 1.00 13.20 177 PRO A N 1
ATOM 1283 C CA . PRO A 1 180 ? 41.956 39.623 20.776 1.00 12.79 177 PRO A CA 1
ATOM 1284 C C . PRO A 1 180 ? 41.576 39.596 19.291 1.00 12.24 177 PRO A C 1
ATOM 1285 O O . PRO A 1 180 ? 41.724 38.557 18.625 1.00 12.06 177 PRO A O 1
ATOM 1289 N N . GLU A 1 181 ? 41.120 40.713 18.774 1.00 12.05 178 GLU A N 1
ATOM 1290 C CA . GLU A 1 181 ? 40.477 40.734 17.498 1.00 12.51 178 GLU A CA 1
ATOM 1291 C C . GLU A 1 181 ? 41.384 40.967 16.349 1.00 12.78 178 GLU A C 1
ATOM 1292 O O . GLU A 1 181 ? 42.384 41.681 16.442 1.00 13.45 178 GLU A O 1
ATOM 1298 N N . LEU A 1 182 ? 40.996 40.381 15.229 1.00 12.87 179 LEU A N 1
ATOM 1299 C CA . LEU A 1 182 ? 41.496 40.710 13.919 1.00 14.03 179 LEU A CA 1
ATOM 1300 C C . LEU A 1 182 ? 40.639 41.809 13.300 1.00 14.35 179 LEU A C 1
ATOM 1301 O O . LEU A 1 182 ? 39.453 41.946 13.610 1.00 14.43 179 LEU A O 1
ATOM 1306 N N . GLU A 1 183 ? 41.212 42.558 12.362 1.00 15.16 180 GLU A N 1
ATOM 1307 C CA . GLU A 1 183 ? 40.444 43.489 11.529 1.00 16.83 180 GLU A CA 1
ATOM 1308 C C . GLU A 1 183 ? 40.062 42.763 10.223 1.00 16.67 180 GLU A C 1
ATOM 1309 O O . GLU A 1 183 ? 40.935 42.495 9.365 1.00 17.92 180 GLU A O 1
ATOM 1315 N N . ALA A 1 184 ? 38.802 42.444 10.093 1.00 17.21 181 ALA A N 1
ATOM 1316 C CA . ALA A 1 184 ? 38.350 41.758 8.910 1.00 17.07 181 ALA A CA 1
ATOM 1317 C C . ALA A 1 184 ? 38.235 42.722 7.732 1.00 18.22 181 ALA A C 1
ATOM 1318 O O . ALA A 1 184 ? 37.800 43.881 7.929 1.00 18.90 181 ALA A O 1
ATOM 1320 N N . PRO A 1 185 ? 38.588 42.287 6.524 1.00 18.68 182 PRO A N 1
ATOM 1321 C CA . PRO A 1 185 ? 38.510 43.132 5.334 1.00 18.92 182 PRO A CA 1
ATOM 1322 C C . PRO A 1 185 ? 37.079 43.257 4.859 1.00 17.88 182 PRO A C 1
ATOM 1323 O O . PRO A 1 185 ? 36.228 42.451 5.209 1.00 16.84 182 PRO A O 1
ATOM 1327 N N . PRO A 1 186 ? 36.810 44.283 4.048 1.00 18.02 183 PRO A N 1
ATOM 1328 C CA . PRO A 1 186 ? 35.461 44.392 3.532 1.00 17.44 183 PRO A CA 1
ATOM 1329 C C . PRO A 1 186 ? 35.203 43.260 2.511 1.00 16.17 183 PRO A C 1
ATOM 1330 O O . PRO A 1 186 ? 36.023 42.985 1.618 1.00 17.29 183 PRO A O 1
ATOM 1334 N N . LEU A 1 187 ? 34.069 42.593 2.659 1.00 14.69 184 LEU A N 1
ATOM 1335 C CA . LEU A 1 187 ? 33.709 41.501 1.827 1.00 14.00 184 LEU A CA 1
ATOM 1336 C C . LEU A 1 187 ? 32.220 41.625 1.549 1.00 13.52 184 LEU A C 1
ATOM 1337 O O . LEU A 1 187 ? 31.491 42.243 2.368 1.00 12.97 184 LEU A O 1
ATOM 1342 N N . GLU A 1 188 ? 31.797 41.075 0.415 1.00 12.92 185 GLU A N 1
ATOM 1343 C CA . GLU A 1 188 ? 30.359 41.068 0.086 1.00 12.72 185 GLU A CA 1
ATOM 1344 C C . GLU A 1 188 ? 29.959 39.757 -0.589 1.00 11.34 185 GLU A C 1
ATOM 1345 O O . GLU A 1 188 ? 30.754 39.107 -1.253 1.00 11.76 185 GLU A O 1
ATOM 1351 N N . ILE A 1 189 ? 28.694 39.461 -0.411 1.00 11.44 186 ILE A N 1
ATOM 1352 C CA . ILE A 1 189 ? 28.046 38.419 -1.192 1.00 11.78 186 ILE A CA 1
ATOM 1353 C C . ILE A 1 189 ? 27.646 39.048 -2.515 1.00 12.51 186 ILE A C 1
ATOM 1354 O O . ILE A 1 189 ? 27.140 40.156 -2.531 1.00 13.02 186 ILE A O 1
ATOM 1359 N N A GLU A 1 190 ? 27.808 38.305 -3.612 0.50 13.58 187 GLU A N 1
ATOM 1360 N N B GLU A 1 190 ? 27.840 38.334 -3.627 0.50 13.38 187 GLU A N 1
ATOM 1361 C CA A GLU A 1 190 ? 27.428 38.765 -4.944 0.50 15.10 187 GLU A CA 1
ATOM 1362 C CA B GLU A 1 190 ? 27.374 38.801 -4.937 0.50 14.67 187 GLU A CA 1
ATOM 1363 C C A GLU A 1 190 ? 26.628 37.646 -5.615 0.50 14.15 187 GLU A C 1
ATOM 1364 C C B GLU A 1 190 ? 26.626 37.658 -5.618 0.50 13.94 187 GLU A C 1
ATOM 1365 O O A GLU A 1 190 ? 27.047 36.481 -5.607 0.50 14.36 187 GLU A O 1
ATOM 1366 O O B GLU A 1 190 ? 27.067 36.500 -5.615 0.50 14.21 187 GLU A O 1
ATOM 1377 N N . GLU A 1 191 ? 25.464 38.006 -6.143 1.00 13.50 188 GLU A N 1
ATOM 1378 C CA . GLU A 1 191 ? 24.697 37.116 -6.980 1.00 13.49 188 GLU A CA 1
ATOM 1379 C C . GLU A 1 191 ? 24.285 37.851 -8.242 1.00 14.11 188 GLU A C 1
ATOM 1380 O O . GLU A 1 191 ? 24.287 39.088 -8.267 1.00 16.17 188 GLU A O 1
ATOM 1386 N N . ARG A 1 192 ? 23.955 37.122 -9.301 1.00 13.79 189 ARG A N 1
ATOM 1387 C CA . ARG A 1 192 ? 23.439 37.696 -10.528 1.00 14.51 189 ARG A CA 1
ATOM 1388 C C . ARG A 1 192 ? 22.016 37.160 -10.740 1.00 13.52 189 ARG A C 1
ATOM 1389 O O . ARG A 1 192 ? 21.816 36.035 -11.182 1.00 13.72 189 ARG A O 1
ATOM 1397 N N . TRP A 1 193 ? 21.011 37.970 -10.411 1.00 12.30 190 TRP A N 1
ATOM 1398 C CA . TRP A 1 193 ? 19.652 37.541 -10.312 1.00 11.56 190 TRP A CA 1
ATOM 1399 C C . TRP A 1 193 ? 18.701 38.410 -11.130 1.00 11.75 190 TRP A C 1
ATOM 1400 O O . TRP A 1 193 ? 18.732 39.652 -11.015 1.00 11.58 190 TRP A O 1
ATOM 1411 N N . PRO A 1 194 ? 17.800 37.792 -11.892 1.00 13.64 191 PRO A N 1
ATOM 1412 C CA . PRO A 1 194 ? 16.636 38.522 -12.448 1.00 13.91 191 PRO A CA 1
ATOM 1413 C C . PRO A 1 194 ? 15.586 38.790 -11.348 1.00 13.62 191 PRO A C 1
ATOM 1414 O O . PRO A 1 194 ? 15.703 38.340 -10.191 1.00 12.58 191 PRO A O 1
ATOM 1426 N N . ASP A 1 196 ? 12.555 37.839 -10.727 1.00 16.17 193 ASP A N 1
ATOM 1427 C CA . ASP A 1 196 ? 11.778 36.793 -10.105 1.00 17.65 193 ASP A CA 1
ATOM 1428 C C . ASP A 1 196 ? 12.632 36.062 -9.040 1.00 15.83 193 ASP A C 1
ATOM 1429 O O . ASP A 1 196 ? 12.123 35.721 -7.989 1.00 16.12 193 ASP A O 1
ATOM 1434 N N . ALA A 1 197 ? 13.932 35.882 -9.292 1.00 14.88 194 ALA A N 1
ATOM 1435 C CA . ALA A 1 197 ? 14.798 35.289 -8.248 1.00 13.91 194 ALA A CA 1
ATOM 1436 C C . ALA A 1 197 ? 14.925 36.185 -7.035 1.00 13.04 194 ALA A C 1
ATOM 1437 O O . ALA A 1 197 ? 14.923 35.741 -5.888 1.00 12.64 194 ALA A O 1
ATOM 1439 N N . PHE A 1 198 ? 15.025 37.481 -7.291 1.00 12.30 195 PHE A N 1
ATOM 1440 C CA . PHE A 1 198 ? 15.153 38.434 -6.196 1.00 12.08 195 PHE A CA 1
ATOM 1441 C C . PHE A 1 198 ? 13.868 38.452 -5.344 1.00 12.28 195 PHE A C 1
ATOM 1442 O O . PHE A 1 198 ? 13.946 38.421 -4.116 1.00 11.85 195 PHE A O 1
ATOM 1450 N N . LEU A 1 199 ? 12.718 38.415 -5.981 1.00 13.03 196 LEU A N 1
ATOM 1451 C CA . LEU A 1 199 ? 11.424 38.300 -5.232 1.00 13.73 196 LEU A CA 1
ATOM 1452 C C . LEU A 1 199 ? 11.328 37.035 -4.433 1.00 13.72 196 LEU A C 1
ATOM 1453 O O . LEU A 1 199 ? 10.822 37.001 -3.302 1.00 14.18 196 LEU A O 1
ATOM 1458 N N . GLY A 1 200 ? 11.799 35.951 -5.032 1.00 13.48 197 GLY A N 1
ATOM 1459 C CA . GLY A 1 200 ? 11.852 34.680 -4.368 1.00 13.66 197 GLY A CA 1
ATOM 1460 C C . GLY A 1 200 ? 12.704 34.755 -3.117 1.00 12.96 197 GLY A C 1
ATOM 1461 O O . GLY A 1 200 ? 12.311 34.218 -2.078 1.00 12.86 197 GLY A O 1
ATOM 1462 N N . TYR A 1 201 ? 13.853 35.422 -3.217 1.00 11.98 198 TYR A N 1
ATOM 1463 C CA . TYR A 1 201 ? 14.674 35.662 -2.067 1.00 11.58 198 TYR A CA 1
ATOM 1464 C C . TYR A 1 201 ? 13.953 36.500 -0.979 1.00 11.56 198 TYR A C 1
ATOM 1465 O O . TYR A 1 201 ? 13.950 36.185 0.200 1.00 11.31 198 TYR A O 1
ATOM 1474 N N . LEU A 1 202 ? 13.313 37.567 -1.399 1.00 11.45 199 LEU A N 1
ATOM 1475 C CA . LEU A 1 202 ? 12.595 38.390 -0.413 1.00 12.02 199 LEU A CA 1
ATOM 1476 C C . LEU A 1 202 ? 11.531 37.594 0.320 1.00 12.37 199 LEU A C 1
ATOM 1477 O O . LEU A 1 202 ? 11.286 37.818 1.544 1.00 12.98 199 LEU A O 1
ATOM 1482 N N . GLY A 1 203 ? 10.947 36.629 -0.389 1.00 12.45 200 GLY A N 1
ATOM 1483 C CA . GLY A 1 203 ? 9.957 35.730 0.182 1.00 13.20 200 GLY A CA 1
ATOM 1484 C C . GLY A 1 203 ? 10.486 34.837 1.290 1.00 13.44 200 GLY A C 1
ATOM 1485 O O . GLY A 1 203 ? 9.690 34.197 1.998 1.00 14.38 200 GLY A O 1
ATOM 1486 N N . THR A 1 204 ? 11.815 34.730 1.401 1.00 12.96 201 THR A N 1
ATOM 1487 C CA . THR A 1 204 ? 12.456 33.994 2.506 1.00 13.14 201 THR A CA 1
ATOM 1488 C C . THR A 1 204 ? 12.584 34.788 3.795 1.00 13.08 201 THR A C 1
ATOM 1489 O O . THR A 1 204 ? 12.888 34.240 4.832 1.00 13.96 201 THR A O 1
ATOM 1493 N N . TRP A 1 205 ? 12.411 36.101 3.749 1.00 12.56 202 TRP A N 1
ATOM 1494 C CA . TRP A 1 205 ? 12.496 36.870 4.950 1.00 12.60 202 TRP A CA 1
ATOM 1495 C C . TRP A 1 205 ? 11.413 36.490 5.933 1.00 12.78 202 TRP A C 1
ATOM 1496 O O . TRP A 1 205 ? 10.256 36.426 5.563 1.00 12.53 202 TRP A O 1
ATOM 1507 N N A SER A 1 206 ? 11.789 36.258 7.175 0.50 13.12 203 SER A N 1
ATOM 1508 N N B SER A 1 206 ? 11.759 36.260 7.189 0.50 13.32 203 SER A N 1
ATOM 1509 C CA A SER A 1 206 ? 10.824 36.011 8.232 0.50 13.48 203 SER A CA 1
ATOM 1510 C CA B SER A 1 206 ? 10.725 35.948 8.177 0.50 13.82 203 SER A CA 1
ATOM 1511 C C A SER A 1 206 ? 9.698 37.034 8.262 0.50 13.22 203 SER A C 1
ATOM 1512 C C B SER A 1 206 ? 9.674 37.047 8.309 0.50 13.43 203 SER A C 1
ATOM 1513 O O A SER A 1 206 ? 8.532 36.682 8.466 0.50 13.31 203 SER A O 1
ATOM 1514 O O B SER A 1 206 ? 8.528 36.763 8.653 0.50 13.53 203 SER A O 1
ATOM 1519 N N . ALA A 1 207 ? 10.067 38.294 8.068 1.00 13.07 204 ALA A N 1
ATOM 1520 C CA . ALA A 1 207 ? 9.094 39.385 8.102 1.00 13.14 204 ALA A CA 1
ATOM 1521 C C . ALA A 1 207 ? 8.012 39.250 7.040 1.00 13.00 204 ALA A C 1
ATOM 1522 O O . ALA A 1 207 ? 6.853 39.661 7.267 1.00 12.90 204 ALA A O 1
ATOM 1524 N N . VAL A 1 208 ? 8.365 38.703 5.886 1.00 12.80 205 VAL A N 1
ATOM 1525 C CA . VAL A 1 208 ? 7.342 38.505 4.825 1.00 12.91 205 VAL A CA 1
ATOM 1526 C C . VAL A 1 208 ? 6.311 37.492 5.306 1.00 13.50 205 VAL A C 1
ATOM 1527 O O . VAL A 1 208 ? 5.119 37.703 5.176 1.00 13.42 205 VAL A O 1
ATOM 1531 N N . THR A 1 209 ? 6.754 36.351 5.846 1.00 14.11 206 THR A N 1
ATOM 1532 C CA . THR A 1 209 ? 5.818 35.392 6.393 1.00 15.34 206 THR A CA 1
ATOM 1533 C C . THR A 1 209 ? 4.970 35.979 7.498 1.00 14.72 206 THR A C 1
ATOM 1534 O O . THR A 1 209 ? 3.738 35.808 7.522 1.00 14.55 206 THR A O 1
ATOM 1538 N N . ALA A 1 210 ? 5.607 36.735 8.386 1.00 13.96 207 ALA A N 1
ATOM 1539 C CA . ALA A 1 210 ? 4.862 37.306 9.493 1.00 13.92 207 ALA A CA 1
ATOM 1540 C C . ALA A 1 210 ? 3.808 38.312 9.043 1.00 13.55 207 ALA A C 1
ATOM 1541 O O . ALA A 1 210 ? 2.696 38.418 9.637 1.00 13.77 207 ALA A O 1
ATOM 1543 N N . HIS A 1 211 ? 4.150 39.079 8.015 1.00 13.13 208 HIS A N 1
ATOM 1544 C CA . HIS A 1 211 ? 3.195 40.012 7.415 1.00 13.51 208 HIS A CA 1
ATOM 1545 C C . HIS A 1 211 ? 1.979 39.272 6.874 1.00 13.94 208 HIS A C 1
ATOM 1546 O O . HIS A 1 211 ? 0.847 39.703 7.094 1.00 13.88 208 HIS A O 1
ATOM 1553 N N A ARG A 1 212 ? 2.220 38.161 6.168 0.50 13.73 209 ARG A N 1
ATOM 1554 N N B ARG A 1 212 ? 2.224 38.175 6.148 0.50 14.37 209 ARG A N 1
ATOM 1555 C CA A ARG A 1 212 ? 1.113 37.352 5.675 0.50 14.12 209 ARG A CA 1
ATOM 1556 C CA B ARG A 1 212 ? 1.127 37.382 5.614 0.50 15.21 209 ARG A CA 1
ATOM 1557 C C A ARG A 1 212 ? 0.243 36.828 6.811 0.50 14.29 209 ARG A C 1
ATOM 1558 C C B ARG A 1 212 ? 0.264 36.833 6.749 0.50 15.10 209 ARG A C 1
ATOM 1559 O O A ARG A 1 212 ? -0.969 36.846 6.728 0.50 14.23 209 ARG A O 1
ATOM 1560 O O B ARG A 1 212 ? -0.952 36.836 6.687 0.50 14.90 209 ARG A O 1
ATOM 1575 N N A ARG A 1 213 ? 0.863 36.382 7.889 0.50 14.26 210 ARG A N 1
ATOM 1576 N N B ARG A 1 213 ? 0.911 36.417 7.819 0.50 14.79 210 ARG A N 1
ATOM 1577 C CA A ARG A 1 213 ? 0.081 35.872 9.014 0.50 14.87 210 ARG A CA 1
ATOM 1578 C CA B ARG A 1 213 ? 0.198 35.842 8.946 0.50 15.27 210 ARG A CA 1
ATOM 1579 C C A ARG A 1 213 ? -0.763 36.924 9.669 0.50 14.99 210 ARG A C 1
ATOM 1580 C C B ARG A 1 213 ? -0.666 36.875 9.703 0.50 15.20 210 ARG A C 1
ATOM 1581 O O A ARG A 1 213 ? -1.836 36.635 10.175 0.50 15.23 210 ARG A O 1
ATOM 1582 O O B ARG A 1 213 ? -1.699 36.521 10.254 0.50 15.41 210 ARG A O 1
ATOM 1597 N N . ARG A 1 214 ? -0.265 38.149 9.692 1.00 14.84 211 ARG A N 1
ATOM 1598 C CA . ARG A 1 214 ? -0.942 39.214 10.374 1.00 15.14 211 ARG A CA 1
ATOM 1599 C C . ARG A 1 214 ? -2.070 39.791 9.543 1.00 15.28 211 ARG A C 1
ATOM 1600 O O . ARG A 1 214 ? -3.161 40.075 10.071 1.00 15.77 211 ARG A O 1
ATOM 1608 N N . THR A 1 215 ? -1.826 39.983 8.260 1.00 15.05 212 THR A N 1
ATOM 1609 C CA . THR A 1 215 ? -2.733 40.701 7.381 1.00 15.53 212 THR A CA 1
ATOM 1610 C C . THR A 1 215 ? -3.491 39.857 6.365 1.00 16.13 212 THR A C 1
ATOM 1611 O O . THR A 1 215 ? -4.486 40.312 5.799 1.00 16.42 212 THR A O 1
ATOM 1615 N N . GLY A 1 216 ? -2.996 38.643 6.109 1.00 16.25 213 GLY A N 1
ATOM 1616 C CA . GLY A 1 216 ? -3.497 37.817 5.020 1.00 17.18 213 GLY A CA 1
ATOM 1617 C C . GLY A 1 216 ? -3.187 38.338 3.646 1.00 18.21 213 GLY A C 1
ATOM 1618 O O . GLY A 1 216 ? -3.774 37.843 2.663 1.00 20.26 213 GLY A O 1
ATOM 1619 N N . ALA A 1 217 ? -2.313 39.343 3.542 1.00 17.69 214 ALA A N 1
ATOM 1620 C CA . ALA A 1 217 ? -1.959 39.931 2.262 1.00 18.16 214 ALA A CA 1
ATOM 1621 C C . ALA A 1 217 ? -0.487 39.642 2.011 1.00 17.55 214 ALA A C 1
ATOM 1622 O O . ALA A 1 217 ? 0.349 39.657 2.922 1.00 16.79 214 ALA A O 1
ATOM 1624 N N . ASP A 1 218 ? -0.171 39.496 0.742 1.00 18.42 215 ASP A N 1
ATOM 1625 C CA . ASP A 1 218 ? 1.190 39.202 0.322 1.00 17.98 215 ASP A CA 1
ATOM 1626 C C . ASP A 1 218 ? 1.940 40.506 0.072 1.00 17.38 215 ASP A C 1
ATOM 1627 O O . ASP A 1 218 ? 1.612 41.206 -0.868 1.00 17.29 215 ASP A O 1
ATOM 1632 N N . PRO A 1 219 ? 2.933 40.820 0.895 1.00 16.92 216 PRO A N 1
ATOM 1633 C CA . PRO A 1 219 ? 3.543 42.133 0.712 1.00 17.47 216 PRO A CA 1
ATOM 1634 C C . PRO A 1 219 ? 4.366 42.189 -0.551 1.00 18.29 216 PRO A C 1
ATOM 1635 O O . PRO A 1 219 ? 4.624 43.296 -1.063 1.00 19.79 216 PRO A O 1
ATOM 1639 N N . LEU A 1 220 ? 4.758 41.038 -1.073 1.00 18.68 217 LEU A N 1
ATOM 1640 C CA . LEU A 1 220 ? 5.556 41.029 -2.289 1.00 20.02 217 LEU A CA 1
ATOM 1641 C C . LEU A 1 220 ? 4.687 41.333 -3.509 1.00 20.52 217 LEU A C 1
ATOM 1642 O O . LEU A 1 220 ? 5.142 41.958 -4.460 1.00 20.35 217 LEU A O 1
ATOM 1647 N N . ALA A 1 221 ? 3.440 40.882 -3.491 1.00 20.95 218 ALA A N 1
ATOM 1648 C CA . ALA A 1 221 ? 2.534 41.301 -4.544 1.00 21.24 218 ALA A CA 1
ATOM 1649 C C . ALA A 1 221 ? 2.307 42.792 -4.505 1.00 21.47 218 ALA A C 1
ATOM 1650 O O . ALA A 1 221 ? 2.179 43.443 -5.543 1.00 22.11 218 ALA A O 1
ATOM 1652 N N . GLU A 1 222 ? 2.233 43.347 -3.311 1.00 27.78 219 G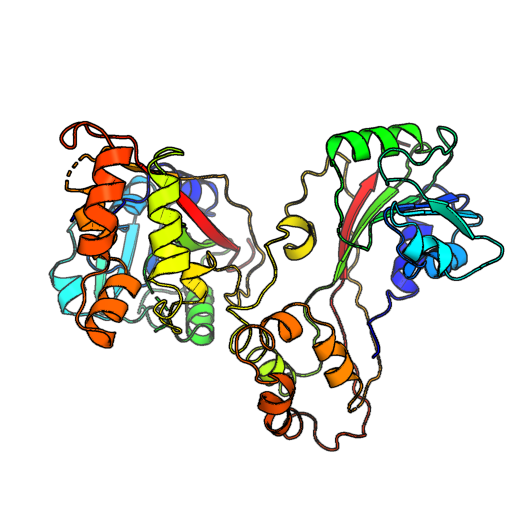LU A N 1
ATOM 1653 C CA . GLU A 1 222 ? 2.008 44.747 -3.129 1.00 27.50 219 GLU A CA 1
ATOM 1654 C C . GLU A 1 222 ? 3.142 45.553 -3.690 1.00 24.65 219 GLU A C 1
ATOM 1655 O O . GLU A 1 222 ? 2.912 46.553 -4.343 1.00 24.30 219 GLU A O 1
ATOM 1661 N N . ILE A 1 223 ? 4.377 45.126 -3.476 1.00 22.97 220 ILE A N 1
ATOM 1662 C CA . ILE A 1 223 ? 5.494 45.944 -3.972 1.00 21.35 220 ILE A CA 1
ATOM 1663 C C . ILE A 1 223 ? 5.940 45.645 -5.419 1.00 19.49 220 ILE A C 1
ATOM 1664 O O . ILE A 1 223 ? 6.782 46.351 -5.961 1.00 18.01 220 ILE A O 1
ATOM 1669 N N . ALA A 1 224 ? 5.413 44.575 -6.025 1.00 19.62 221 ALA A N 1
ATOM 1670 C CA . ALA A 1 224 ? 5.930 44.116 -7.298 1.00 18.98 221 ALA A CA 1
ATOM 1671 C C . ALA A 1 224 ? 5.806 45.165 -8.420 1.00 18.53 221 ALA A C 1
ATOM 1672 O O . ALA A 1 224 ? 6.752 45.322 -9.176 1.00 17.79 221 ALA A O 1
ATOM 1674 N N . PRO A 1 225 ? 4.678 45.887 -8.494 1.00 18.88 222 PRO A N 1
ATOM 1675 C CA . PRO A 1 225 ? 4.679 46.918 -9.556 1.00 18.94 222 PRO A CA 1
ATOM 1676 C C . PRO A 1 225 ? 5.791 47.939 -9.436 1.00 17.78 222 PRO A C 1
ATOM 1677 O O . PRO A 1 225 ? 6.427 48.258 -10.423 1.00 17.73 222 PRO A O 1
ATOM 1681 N N . ALA A 1 226 ? 6.005 48.462 -8.243 1.00 17.59 223 ALA A N 1
ATOM 1682 C CA . ALA A 1 226 ? 7.089 49.398 -8.006 1.00 17.30 223 ALA A CA 1
ATOM 1683 C C . ALA A 1 226 ? 8.437 48.769 -8.258 1.00 16.38 223 ALA A C 1
ATOM 1684 O O . ALA A 1 226 ? 9.320 49.366 -8.847 1.00 17.02 223 ALA A O 1
ATOM 1686 N N . LEU A 1 227 ? 8.607 47.510 -7.863 1.00 15.93 224 LEU A N 1
ATOM 1687 C CA . LEU A 1 227 ? 9.853 46.846 -8.134 1.00 15.55 224 LEU A CA 1
ATOM 1688 C C . LEU A 1 227 ? 10.107 46.680 -9.633 1.00 15.58 224 LEU A C 1
ATOM 1689 O O . LEU A 1 227 ? 11.217 46.861 -10.115 1.00 14.98 224 LEU A O 1
ATOM 1694 N N A ARG A 1 228 ? 9.081 46.353 -10.401 0.50 16.03 225 ARG A N 1
ATOM 1695 N N B ARG A 1 228 ? 9.062 46.355 -10.354 0.50 16.14 225 ARG A N 1
ATOM 1696 C CA A ARG A 1 228 ? 9.269 46.175 -11.853 0.50 16.93 225 ARG A CA 1
ATOM 1697 C CA B ARG A 1 228 ? 9.121 46.161 -11.790 0.50 17.17 225 ARG A CA 1
ATOM 1698 C C A ARG A 1 228 ? 9.622 47.497 -12.510 0.50 17.41 225 ARG A C 1
ATOM 1699 C C B ARG A 1 228 ? 9.556 47.455 -12.493 0.50 17.53 225 ARG A C 1
ATOM 1700 O O A ARG A 1 228 ? 10.468 47.567 -13.380 0.50 18.03 225 ARG A O 1
ATOM 1701 O O B ARG A 1 228 ? 10.407 47.459 -13.356 0.50 18.14 225 ARG A O 1
ATOM 1716 N N . ALA A 1 229 ? 8.974 48.566 -12.083 1.00 17.90 226 ALA A N 1
ATOM 1717 C CA . ALA A 1 229 ? 9.318 49.821 -12.627 1.00 18.92 226 ALA A CA 1
ATOM 1718 C C . ALA A 1 229 ? 10.788 50.180 -12.366 1.00 18.79 226 ALA A C 1
ATOM 1719 O O . ALA A 1 229 ? 11.441 50.759 -13.238 1.00 20.46 226 ALA A O 1
ATOM 1721 N N . ALA A 1 230 ? 11.298 49.831 -11.188 1.00 17.75 227 ALA A N 1
ATOM 1722 C CA . ALA A 1 230 ? 12.669 50.126 -10.796 1.00 18.11 227 ALA A CA 1
ATOM 1723 C C . ALA A 1 230 ? 13.658 49.232 -11.482 1.00 17.84 227 ALA A C 1
ATOM 1724 O O . ALA A 1 230 ? 14.774 49.659 -11.809 1.00 18.67 227 ALA A O 1
ATOM 1726 N N . TRP A 1 231 ? 13.233 47.991 -11.686 1.00 17.21 228 TRP A N 1
ATOM 1727 C CA . TRP A 1 231 ? 14.068 46.927 -12.260 1.00 17.52 228 TRP A CA 1
ATOM 1728 C C . TRP A 1 231 ? 14.316 47.124 -13.748 1.00 19.31 228 TRP A C 1
ATOM 1729 O O . TRP A 1 231 ? 15.426 46.870 -14.236 1.00 19.96 228 TRP A O 1
ATOM 1740 N N . GLY A 1 232 ? 13.270 47.586 -14.440 1.00 20.69 229 GLY A N 1
ATOM 1741 C CA . GLY A 1 232 ? 13.174 47.516 -15.867 1.00 23.44 229 GLY A CA 1
ATOM 1742 C C . GLY A 1 232 ? 12.859 46.083 -16.224 1.00 23.75 229 GLY A C 1
ATOM 1743 O O . GLY A 1 232 ? 12.340 45.339 -15.412 1.00 24.86 229 GLY A O 1
ATOM 1744 N N . THR A 1 233 ? 13.214 45.716 -17.436 1.00 25.96 230 THR A N 1
ATOM 1745 C CA . THR A 1 233 ? 12.960 44.384 -17.968 1.00 25.87 230 THR A CA 1
ATOM 1746 C C . THR A 1 233 ? 13.240 43.344 -16.932 1.00 23.51 230 THR A C 1
ATOM 1747 O O . THR A 1 233 ? 14.388 43.171 -16.533 1.00 23.22 230 THR A O 1
ATOM 1751 N N . PRO A 1 234 ? 12.190 42.691 -16.441 1.00 22.68 231 PRO A N 1
ATOM 1752 C CA . PRO A 1 234 ? 12.334 41.855 -15.233 1.00 22.07 231 PRO A CA 1
ATOM 1753 C C . PRO A 1 234 ? 13.239 40.608 -15.418 1.00 21.57 231 PRO A C 1
ATOM 1754 O O . PRO A 1 234 ? 13.846 40.111 -14.480 1.00 19.63 231 PRO A O 1
ATOM 1758 N N . GLU A 1 235 ? 13.341 40.154 -16.643 1.00 22.65 232 GLU A N 1
ATOM 1759 C CA . GLU A 1 235 ? 14.126 38.982 -16.925 1.00 23.58 232 GLU A CA 1
ATOM 1760 C C . GLU A 1 235 ? 15.611 39.248 -16.937 1.00 22.57 232 GLU A C 1
ATOM 1761 O O . GLU A 1 235 ? 16.374 38.333 -16.960 1.00 21.84 232 GLU A O 1
ATOM 1767 N N . ARG A 1 236 ? 16.030 40.504 -16.952 1.00 21.97 233 ARG A N 1
ATOM 1768 C CA . ARG A 1 236 ? 17.439 40.833 -16.969 1.00 22.83 233 ARG A CA 1
ATOM 1769 C C . ARG A 1 236 ? 18.053 40.617 -15.586 1.00 21.59 233 ARG A C 1
ATOM 1770 O O . ARG A 1 236 ? 17.576 41.178 -14.621 1.00 19.51 233 ARG A O 1
ATOM 1778 N N . PRO A 1 237 ? 19.109 39.806 -15.495 1.00 17.79 234 PRO A N 1
ATOM 1779 C CA . PRO A 1 237 ? 19.804 39.628 -14.230 1.00 17.52 234 PRO A CA 1
ATOM 1780 C C . PRO A 1 237 ? 20.621 40.852 -13.871 1.00 17.34 234 PRO A C 1
ATOM 1781 O O . PRO A 1 237 ? 21.325 41.431 -14.747 1.00 19.22 234 PRO A O 1
ATOM 1785 N N . LEU A 1 238 ? 20.472 41.264 -12.634 1.00 15.79 235 LEU A N 1
ATOM 1786 C CA . LEU A 1 238 ? 21.215 42.394 -12.064 1.00 15.34 235 LEU A CA 1
ATOM 1787 C C . LEU A 1 238 ? 22.175 41.902 -11.015 1.00 15.30 235 LEU A C 1
ATOM 1788 O O . LEU A 1 238 ? 21.977 40.851 -10.447 1.00 14.08 235 LEU A O 1
ATOM 1793 N N A ARG A 1 239 ? 23.218 42.678 -10.759 0.50 15.14 236 ARG A N 1
ATOM 1794 N N B ARG A 1 239 ? 23.243 42.658 -10.775 0.50 15.75 236 ARG A N 1
ATOM 1795 C CA A ARG A 1 239 ? 24.153 42.343 -9.698 0.50 15.01 236 ARG A CA 1
ATOM 1796 C CA B ARG A 1 239 ? 24.180 42.319 -9.704 0.50 16.12 236 ARG A CA 1
ATOM 1797 C C A ARG A 1 239 ? 23.535 42.702 -8.365 0.50 14.49 236 ARG A C 1
ATOM 1798 C C B ARG A 1 239 ? 23.532 42.691 -8.388 0.50 15.10 236 ARG A C 1
ATOM 1799 O O A ARG A 1 239 ? 23.215 43.887 -8.089 0.50 16.03 236 ARG A O 1
ATOM 1800 O O B ARG A 1 239 ? 23.172 43.873 -8.161 0.50 16.74 236 ARG A O 1
ATOM 1815 N N . VAL A 1 240 ? 23.354 41.695 -7.540 1.00 13.49 237 VAL A N 1
ATOM 1816 C CA . VAL A 1 240 ? 22.776 41.840 -6.209 1.00 12.44 237 VAL A CA 1
ATOM 1817 C C . VAL A 1 240 ? 23.870 41.579 -5.191 1.00 12.59 237 VAL A C 1
ATOM 1818 O O . VAL A 1 240 ? 24.576 40.569 -5.284 1.00 11.85 237 VAL A O 1
ATOM 1822 N N . THR A 1 241 ? 24.009 42.458 -4.212 1.00 12.35 238 THR A N 1
ATOM 1823 C CA . THR A 1 241 ? 25.040 42.294 -3.201 1.00 12.33 238 THR A CA 1
ATOM 1824 C C . THR A 1 241 ? 24.446 42.369 -1.788 1.00 11.19 238 THR A C 1
ATOM 1825 O O . THR A 1 241 ? 23.367 42.898 -1.579 1.00 11.21 238 THR A O 1
ATOM 1829 N N . TRP A 1 242 ? 25.188 41.807 -0.829 1.00 10.57 239 TRP A N 1
ATOM 1830 C CA . TRP A 1 242 ? 24.904 41.933 0.602 1.00 10.00 239 TRP A CA 1
ATOM 1831 C C . TRP A 1 242 ? 26.247 42.174 1.286 1.00 10.45 239 TRP A C 1
ATOM 1832 O O . TRP A 1 242 ? 27.217 41.436 1.050 1.00 10.85 239 TRP A O 1
ATOM 1843 N N . PRO A 1 243 ? 26.329 43.172 2.149 1.00 10.72 240 PRO A N 1
ATOM 1844 C CA . PRO A 1 243 ? 27.580 43.402 2.817 1.00 11.03 240 PRO A CA 1
ATOM 1845 C C . PRO A 1 243 ? 27.807 42.380 3.915 1.00 10.86 240 PRO A C 1
ATOM 1846 O O . PRO A 1 243 ? 26.894 42.090 4.688 1.00 11.72 240 PRO A O 1
ATOM 1850 N N . ILE A 1 244 ? 29.006 41.808 3.991 1.00 10.98 241 ILE A N 1
ATOM 1851 C CA . ILE A 1 244 ? 29.313 40.843 5.015 1.00 10.68 241 ILE A CA 1
ATOM 1852 C C . ILE A 1 244 ? 29.870 41.532 6.269 1.00 11.08 241 ILE A C 1
ATOM 1853 O O . ILE A 1 244 ? 30.615 42.526 6.150 1.00 12.79 241 ILE A O 1
ATOM 1858 N N . ALA A 1 245 ? 29.435 41.094 7.438 1.00 10.77 242 ALA A N 1
ATOM 1859 C CA . ALA A 1 245 ? 29.926 41.577 8.725 1.00 11.41 242 ALA A CA 1
ATOM 1860 C C . ALA A 1 245 ? 30.589 40.406 9.439 1.00 11.23 242 ALA A C 1
ATOM 1861 O O . ALA A 1 245 ? 30.016 39.349 9.539 1.00 11.31 242 ALA A O 1
ATOM 1863 N N . ILE A 1 246 ? 31.756 40.674 9.984 1.00 10.82 243 ILE A N 1
ATOM 1864 C CA . ILE A 1 246 ? 32.565 39.644 10.640 1.00 10.90 243 ILE A CA 1
ATOM 1865 C C . ILE A 1 246 ? 33.081 40.235 11.968 1.00 10.70 243 ILE A C 1
ATOM 1866 O O . ILE A 1 246 ? 33.601 41.441 12.014 1.00 12.06 243 ILE A O 1
ATOM 1871 N N . ARG A 1 247 ? 33.062 39.426 13.002 1.00 10.25 244 ARG A N 1
ATOM 1872 C CA . ARG A 1 247 ? 33.792 39.718 14.218 1.00 10.52 244 ARG A CA 1
ATOM 1873 C C . ARG A 1 247 ? 34.667 38.488 14.401 1.00 9.75 244 ARG A C 1
ATOM 1874 O O . ARG A 1 247 ? 34.186 37.370 14.456 1.00 9.76 244 ARG A O 1
ATOM 1882 N N . ALA A 1 248 ? 35.961 38.718 14.431 1.00 9.58 245 ALA A N 1
ATOM 1883 C CA . ALA A 1 248 ? 36.953 37.630 14.442 1.00 9.11 245 ALA A CA 1
ATOM 1884 C C . ALA A 1 248 ? 38.102 37.899 15.387 1.00 9.52 245 ALA A C 1
ATOM 1885 O O . ALA A 1 248 ? 38.479 39.047 15.639 1.00 10.02 245 ALA A O 1
ATOM 1887 N N . GLY A 1 249 ? 38.657 36.830 15.957 1.00 9.16 246 GLY A N 1
ATOM 1888 C CA . GLY A 1 249 ? 39.817 36.947 16.818 1.00 9.37 246 GLY A CA 1
ATOM 1889 C C . GLY A 1 249 ? 40.485 35.632 17.052 1.00 10.01 246 GLY A C 1
ATOM 1890 O O . GLY A 1 249 ? 40.013 34.598 16.611 1.00 9.94 246 GLY A O 1
ATOM 1891 N N . ARG A 1 250 ? 41.602 35.696 17.753 1.00 10.97 247 ARG A N 1
ATOM 1892 C CA . ARG A 1 250 ? 42.387 34.538 18.043 1.00 11.62 247 ARG A CA 1
ATOM 1893 C C . ARG A 1 250 ? 41.936 33.943 19.384 1.00 12.19 247 ARG A C 1
ATOM 1894 O O . ARG A 1 250 ? 42.012 34.576 20.446 1.00 12.32 247 ARG A O 1
ATOM 1902 N N . ILE A 1 251 ? 41.536 32.700 19.330 1.00 12.05 248 ILE A N 1
ATOM 1903 C CA . ILE A 1 251 ? 40.947 32.005 20.479 1.00 12.04 248 ILE A CA 1
ATOM 1904 C C . ILE A 1 251 ? 42.027 31.782 21.527 1.00 12.96 248 ILE A C 1
ATOM 1905 O O . ILE A 1 251 ? 41.744 31.963 22.728 1.00 13.62 248 ILE A O 1
ATOM 1910 N N . LEU A 1 252 ? 43.232 31.381 21.081 1.00 13.62 249 LEU A N 1
ATOM 1911 C CA . LEU A 1 252 ? 44.373 31.221 21.957 1.00 15.31 249 LEU A CA 1
ATOM 1912 C C . LEU A 1 252 ? 45.579 31.892 21.305 1.00 16.65 249 LEU A C 1
ATOM 1913 O O . LEU A 1 252 ? 45.662 31.977 20.087 1.00 16.11 249 LEU A O 1
ATOM 1918 N N . PRO A 1 253 ? 46.520 32.370 22.129 1.00 17.56 250 PRO A N 1
ATOM 1919 C CA . PRO A 1 253 ? 47.658 33.033 21.497 1.00 20.57 250 PRO A CA 1
ATOM 1920 C C . PRO A 1 253 ? 48.566 32.063 20.772 1.00 21.76 250 PRO A C 1
ATOM 1921 O O . PRO A 1 253 ? 48.549 30.841 21.048 1.00 21.25 250 PRO A O 1
ATOM 1925 N N . HIS A 1 254 ? 49.285 32.562 19.771 1.00 25.11 251 HIS A N 1
ATOM 1926 C CA . HIS A 1 254 ? 50.261 31.731 19.043 1.00 29.33 251 HIS A CA 1
ATOM 1927 C C . HIS A 1 254 ? 51.305 31.191 20.004 1.00 35.12 251 HIS A C 1
ATOM 1928 O O . HIS A 1 254 ? 51.697 31.923 20.915 1.00 38.16 251 HIS A O 1
ATOM 1930 N N . ALA B 1 20 ? -1.960 62.462 35.447 1.00 37.87 17 ALA B N 1
ATOM 1931 C CA . ALA B 1 20 ? -0.823 62.060 34.540 1.00 37.30 17 ALA B CA 1
ATOM 1932 C C . ALA B 1 20 ? 0.496 62.854 34.649 1.00 34.21 17 ALA B C 1
ATOM 1933 O O . ALA B 1 20 ? 0.626 64.018 34.259 1.00 38.30 17 ALA B O 1
ATOM 1935 N N . PHE B 1 21 ? 1.500 62.139 35.101 1.00 28.08 18 PHE B N 1
ATOM 1936 C CA . PHE B 1 21 ? 2.846 62.582 35.088 1.00 26.91 18 PHE B CA 1
ATOM 1937 C C . PHE B 1 21 ? 3.561 61.797 34.000 1.00 25.97 18 PHE B C 1
ATOM 1938 O O . PHE B 1 21 ? 3.132 60.721 33.652 1.00 29.32 18 PHE B O 1
ATOM 1946 N N A ARG B 1 22 ? 4.586 62.408 33.424 0.50 26.23 19 ARG B N 1
ATOM 1947 N N B ARG B 1 22 ? 4.626 62.401 33.486 0.50 25.80 19 ARG B N 1
ATOM 1948 C CA A ARG B 1 22 ? 5.319 61.818 32.315 0.50 25.12 19 ARG B CA 1
ATOM 1949 C CA B ARG B 1 22 ? 5.409 61.833 32.407 0.50 24.52 19 ARG B CA 1
ATOM 1950 C C A ARG B 1 22 ? 6.507 61.041 32.925 0.50 21.14 19 ARG B C 1
ATOM 1951 C C B ARG B 1 22 ? 6.533 60.995 32.999 0.50 20.78 19 ARG B C 1
ATOM 1952 O O A ARG B 1 22 ? 7.091 61.481 33.897 0.50 19.10 19 ARG B O 1
ATOM 1953 O O B ARG B 1 22 ? 7.117 61.357 33.996 0.50 18.68 19 ARG B O 1
ATOM 1968 N N . PRO B 1 23 ? 6.862 59.875 32.365 1.00 18.34 20 PRO B N 1
ATOM 1969 C CA . PRO B 1 23 ? 8.149 59.223 32.714 1.00 16.65 20 PRO B CA 1
ATOM 1970 C C . PRO B 1 23 ? 9.316 60.132 32.304 1.00 15.20 20 PRO B C 1
ATOM 1971 O O . PRO B 1 23 ? 9.320 60.671 31.162 1.00 17.36 20 PRO B O 1
ATOM 1975 N N . ARG B 1 24 ? 10.270 60.337 33.181 1.00 13.21 21 ARG B N 1
ATOM 1976 C CA . ARG B 1 24 ? 11.369 61.299 32.888 1.00 12.48 21 ARG B CA 1
ATOM 1977 C C . ARG B 1 24 ? 12.674 60.576 32.547 1.00 11.56 21 ARG B C 1
ATOM 1978 O O . ARG B 1 24 ? 13.132 59.685 33.309 1.00 11.66 21 ARG B O 1
ATOM 1986 N N . TYR B 1 25 ? 13.353 60.970 31.454 1.00 11.31 22 TYR B N 1
ATOM 1987 C CA . TYR B 1 25 ? 14.671 60.443 31.219 1.00 11.73 22 TYR B CA 1
ATOM 1988 C C . TYR B 1 25 ? 15.617 60.747 32.407 1.00 12.21 22 TYR B C 1
ATOM 1989 O O . TYR B 1 25 ? 15.586 61.859 32.965 1.00 12.56 22 TYR B O 1
ATOM 1998 N N . PRO B 1 26 ? 16.413 59.776 32.791 1.00 12.13 23 PRO B N 1
ATOM 1999 C CA . PRO B 1 26 ? 17.247 59.901 33.969 1.00 12.67 23 PRO B CA 1
ATOM 2000 C C . PRO B 1 26 ? 18.549 60.674 33.704 1.00 12.52 23 PRO B C 1
ATOM 2001 O O . PRO B 1 26 ? 19.051 60.771 32.589 1.00 12.28 23 PRO B O 1
ATOM 2005 N N A ARG B 1 27 ? 19.098 61.214 34.774 0.50 12.41 24 ARG B N 1
ATOM 2006 N N B ARG B 1 27 ? 19.120 61.214 34.766 0.50 13.37 24 ARG B N 1
ATOM 2007 C CA A ARG B 1 27 ? 20.356 61.911 34.684 0.50 12.37 24 ARG B CA 1
ATOM 2008 C CA B ARG B 1 27 ? 20.375 61.936 34.649 0.50 13.98 24 ARG B CA 1
ATOM 2009 C C A ARG B 1 27 ? 21.410 61.059 33.998 0.50 12.03 24 ARG B C 1
ATOM 2010 C C B ARG B 1 27 ? 21.464 61.061 34.026 0.50 12.91 24 ARG B C 1
ATOM 2011 O O A ARG B 1 27 ? 22.204 61.579 33.231 0.50 11.46 24 ARG B O 1
ATOM 2012 O O B ARG B 1 27 ? 22.347 61.562 33.339 0.50 12.23 24 ARG B O 1
ATOM 2027 N N . ALA B 1 28 ? 21.406 59.753 34.269 1.00 12.29 25 ALA B N 1
ATOM 2028 C CA . ALA B 1 28 ? 22.394 58.847 33.724 1.00 11.93 25 ALA B CA 1
ATOM 2029 C C . ALA B 1 28 ? 22.401 58.830 32.174 1.00 11.54 25 ALA B C 1
ATOM 2030 O O . ALA B 1 28 ? 23.457 58.568 31.582 1.00 11.60 25 ALA B O 1
ATOM 2032 N N . LEU B 1 29 ? 21.255 59.056 31.553 1.00 11.19 26 LEU B N 1
ATOM 2033 C CA . LEU B 1 29 ? 21.205 59.170 30.074 1.00 11.27 26 LEU B CA 1
ATOM 2034 C C . LEU B 1 29 ? 22.046 60.376 29.621 1.00 11.07 26 LEU B C 1
ATOM 2035 O O . LEU B 1 29 ? 22.861 60.293 28.739 1.00 10.63 26 LEU B O 1
ATOM 2040 N N . PHE B 1 30 ? 21.800 61.539 30.207 1.00 11.23 27 PHE B N 1
ATOM 2041 C CA . PHE B 1 30 ? 22.493 62.762 29.833 1.00 10.73 27 PHE B CA 1
ATOM 2042 C C . PHE B 1 30 ? 23.988 62.689 30.174 1.00 10.55 27 PHE B C 1
ATOM 2043 O O . PHE B 1 30 ? 24.827 63.159 29.423 1.00 9.69 27 PHE B O 1
ATOM 2051 N N . ARG B 1 31 ? 24.301 61.986 31.270 1.00 10.74 28 ARG B N 1
ATOM 2052 C CA . ARG B 1 31 ? 25.694 61.786 31.659 1.00 11.61 28 ARG B CA 1
ATOM 2053 C C . ARG B 1 31 ? 26.421 60.980 30.618 1.00 11.33 28 ARG B C 1
ATOM 2054 O O . ARG B 1 31 ? 27.508 61.288 30.209 1.00 11.43 28 ARG B O 1
ATOM 2062 N N . TRP B 1 32 ? 25.764 59.915 30.135 1.00 11.11 29 TRP B N 1
ATOM 2063 C CA . TRP B 1 32 ? 26.339 59.066 29.078 1.00 11.71 29 TRP B CA 1
ATOM 2064 C C . TRP B 1 32 ? 26.566 59.830 27.795 1.00 11.50 29 TRP B C 1
ATOM 2065 O O . TRP B 1 32 ? 27.591 59.667 27.164 1.00 11.60 29 TRP B O 1
ATOM 2076 N N . LEU B 1 33 ? 25.585 60.650 27.430 1.00 11.06 30 LEU B N 1
ATOM 2077 C CA . LEU B 1 33 ? 25.730 61.501 26.227 1.00 11.42 30 LEU B CA 1
ATOM 2078 C C . LEU B 1 33 ? 26.965 62.365 26.376 1.00 12.13 30 LEU B C 1
ATOM 2079 O O . LEU B 1 33 ? 27.712 62.545 25.412 1.00 11.55 30 LEU B O 1
ATOM 2084 N N . GLY B 1 34 ? 27.192 62.885 27.580 1.00 11.99 31 GLY B N 1
ATOM 2085 C CA . GLY B 1 34 ? 28.380 63.680 27.855 1.00 12.96 31 GLY B CA 1
ATOM 2086 C C . GLY B 1 34 ? 29.669 62.879 27.697 1.00 14.09 31 GLY B C 1
ATOM 2087 O O . GLY B 1 34 ? 30.692 63.422 27.262 1.00 16.51 31 GLY B O 1
ATOM 2088 N N . GLU B 1 35 ? 29.638 61.585 28.032 1.00 14.38 32 GLU B N 1
ATOM 2089 C CA . GLU B 1 35 ? 30.814 60.780 27.973 1.00 16.07 32 GLU B CA 1
ATOM 2090 C C . GLU B 1 35 ? 31.154 60.390 26.558 1.00 15.39 32 GLU B C 1
ATOM 2091 O O . GLU B 1 35 ? 32.329 60.249 26.246 1.00 16.72 32 GLU B O 1
ATOM 2097 N N . VAL B 1 36 ? 30.155 60.144 25.704 1.00 14.97 33 VAL B N 1
ATOM 2098 C CA . VAL B 1 36 ? 30.441 59.669 24.351 1.00 15.36 33 VAL B CA 1
ATOM 2099 C C . VAL B 1 36 ? 30.631 60.777 23.314 1.00 14.76 33 VAL B C 1
ATOM 2100 O O . VAL B 1 36 ? 31.230 60.561 22.248 1.00 14.54 33 VAL B O 1
ATOM 2104 N N . ALA B 1 37 ? 30.197 61.969 23.646 1.00 13.98 34 ALA B N 1
ATOM 2105 C CA . ALA B 1 37 ? 30.331 63.111 22.742 1.00 13.67 34 ALA B CA 1
ATOM 2106 C C . ALA B 1 37 ? 31.815 63.497 22.648 1.00 13.94 34 ALA B C 1
ATOM 2107 O O . ALA B 1 37 ? 32.579 63.250 23.587 1.00 14.49 34 ALA B O 1
ATOM 2109 N N . PRO B 1 38 ? 32.224 64.142 21.554 1.00 13.69 35 PRO B N 1
ATOM 2110 C CA . PRO B 1 38 ? 33.629 64.499 21.399 1.00 14.31 35 PRO B CA 1
ATOM 2111 C C . PRO B 1 38 ? 34.040 65.635 22.343 1.00 14.88 35 PRO B C 1
ATOM 2112 O O . PRO B 1 38 ? 35.255 65.834 22.610 1.00 16.18 35 PRO B O 1
ATOM 2116 N N . ALA B 1 39 ? 33.063 66.369 22.833 1.00 14.23 36 ALA B N 1
ATOM 2117 C CA . ALA B 1 39 ? 33.256 67.479 23.770 1.00 14.86 36 ALA B CA 1
ATOM 2118 C C . ALA B 1 39 ? 31.934 67.788 24.400 1.00 14.65 36 ALA B C 1
ATOM 2119 O O . ALA B 1 39 ? 30.896 67.287 23.944 1.00 13.85 36 ALA B O 1
ATOM 2121 N N A ARG B 1 40 ? 31.975 68.583 25.466 0.50 14.87 37 ARG B N 1
ATOM 2122 N N B ARG B 1 40 ? 31.963 68.603 25.446 0.50 14.90 37 ARG B N 1
ATOM 2123 C CA A ARG B 1 40 ? 30.759 68.875 26.245 0.50 14.73 37 ARG B CA 1
ATOM 2124 C CA B ARG B 1 40 ? 30.733 68.883 26.195 0.50 14.79 37 ARG B CA 1
ATOM 2125 C C A ARG B 1 40 ? 30.355 70.326 26.062 0.50 14.49 37 ARG B C 1
ATOM 2126 C C B ARG B 1 40 ? 30.340 70.327 26.054 0.50 14.52 37 ARG B C 1
ATOM 2127 O O A ARG B 1 40 ? 29.857 70.948 26.992 0.50 15.54 37 ARG B O 1
ATOM 2128 O O B ARG B 1 40 ? 29.824 70.936 26.982 0.50 15.57 37 ARG B O 1
ATOM 2143 N N . GLY B 1 41 ? 30.548 70.859 24.861 1.00 14.63 38 GLY B N 1
ATOM 2144 C CA . GLY B 1 41 ? 30.218 72.240 24.600 1.00 13.94 38 GLY B CA 1
ATOM 2145 C C . GLY B 1 41 ? 28.770 72.484 24.179 1.00 13.72 38 GLY B C 1
ATOM 2146 O O . GLY B 1 41 ? 28.130 73.428 24.660 1.00 15.47 38 GLY B O 1
ATOM 2147 N N . ASP B 1 42 ? 28.284 71.738 23.185 1.00 12.97 39 ASP B N 1
ATOM 2148 C CA . ASP B 1 42 ? 27.027 72.057 22.563 1.00 12.59 39 ASP B CA 1
ATOM 2149 C C . ASP B 1 42 ? 26.206 70.820 22.291 1.00 12.07 39 ASP B C 1
ATOM 2150 O O . ASP B 1 42 ? 26.679 69.893 21.649 1.00 12.04 39 ASP B O 1
ATOM 2155 N N . ALA B 1 43 ? 24.964 70.856 22.713 1.00 11.23 40 ALA B N 1
ATOM 2156 C CA . ALA B 1 43 ? 23.957 69.831 22.479 1.00 11.13 40 ALA B CA 1
ATOM 2157 C C . ALA B 1 43 ? 22.804 70.423 21.716 1.00 11.32 40 ALA B C 1
ATOM 2158 O O . ALA B 1 43 ? 22.402 71.550 21.989 1.00 11.99 40 ALA B O 1
ATOM 2160 N N . LEU B 1 44 ? 22.243 69.615 20.819 1.00 11.07 41 LEU B N 1
ATOM 2161 C CA . LEU B 1 44 ? 21.098 69.919 20.010 1.00 11.24 41 LEU B CA 1
ATOM 2162 C C . LEU B 1 44 ? 19.964 68.982 20.367 1.00 11.28 41 LEU B C 1
ATOM 2163 O O . LEU B 1 44 ? 20.131 67.759 20.318 1.00 11.73 41 LEU B O 1
ATOM 2168 N N . ASP B 1 45 ? 18.848 69.545 20.813 1.00 12.22 42 ASP B N 1
ATOM 2169 C CA . ASP B 1 45 ? 17.616 68.778 21.122 1.00 13.12 42 ASP B CA 1
ATOM 2170 C C . ASP B 1 45 ? 16.613 68.966 19.984 1.00 13.60 42 ASP B C 1
ATOM 2171 O O . ASP B 1 45 ? 16.050 70.046 19.807 1.00 12.71 42 ASP B O 1
ATOM 2176 N N . CYS B 1 46 ? 16.544 67.940 19.129 1.00 13.98 43 CYS B N 1
ATOM 2177 C CA . CYS B 1 46 ? 15.765 67.901 17.909 1.00 15.67 43 CYS B CA 1
ATOM 2178 C C . CYS B 1 46 ? 14.330 67.499 18.142 1.00 16.89 43 CYS B C 1
ATOM 2179 O O . CYS B 1 46 ? 14.056 66.357 18.481 1.00 16.68 43 CYS B O 1
ATOM 2182 N N . GLY B 1 47 ? 13.404 68.444 17.989 1.00 17.37 44 GLY B N 1
ATOM 2183 C CA . GLY B 1 47 ? 12.009 68.173 18.358 1.00 17.73 44 GLY B CA 1
ATOM 2184 C C . GLY B 1 47 ? 11.841 68.209 19.867 1.00 17.78 44 GLY B C 1
ATOM 2185 O O . GLY B 1 47 ? 11.502 67.229 20.518 1.00 18.97 44 GLY B O 1
ATOM 2186 N N . CYS B 1 48 ? 12.134 69.354 20.462 1.00 16.66 45 CYS B N 1
ATOM 2187 C CA . CYS B 1 48 ? 12.331 69.478 21.895 1.00 16.64 45 CYS B CA 1
ATOM 2188 C C . CYS B 1 48 ? 11.088 69.578 22.731 1.00 18.03 45 CYS B C 1
ATOM 2189 O O . CYS B 1 48 ? 11.176 69.578 23.966 1.00 19.06 45 CYS B O 1
ATOM 2192 N N . GLY B 1 49 ? 9.951 69.781 22.056 1.00 20.27 46 GLY B N 1
ATOM 2193 C CA . GLY B 1 49 ? 8.667 69.975 22.744 1.00 22.45 46 GLY B CA 1
ATOM 2194 C C . GLY B 1 49 ? 8.775 71.181 23.645 1.00 24.52 46 GLY B C 1
ATOM 2195 O O . GLY B 1 49 ? 9.251 72.222 23.216 1.00 25.91 46 GLY B O 1
ATOM 2196 N N A SER B 1 50 ? 8.348 71.060 24.887 0.50 24.72 47 SER B N 1
ATOM 2197 N N B SER B 1 50 ? 8.345 71.034 24.891 0.50 25.00 47 SER B N 1
ATOM 2198 C CA A SER B 1 50 ? 8.477 72.187 25.800 0.50 25.53 47 SER B CA 1
ATOM 2199 C CA B SER B 1 50 ? 8.428 72.121 25.867 0.50 26.03 47 SER B CA 1
ATOM 2200 C C A SER B 1 50 ? 9.690 71.982 26.721 0.50 25.25 47 SER B C 1
ATOM 2201 C C B SER B 1 50 ? 9.711 72.018 26.708 0.50 25.49 47 SER B C 1
ATOM 2202 O O A SER B 1 50 ? 9.726 72.485 27.836 0.50 26.14 47 SER B O 1
ATOM 2203 O O B SER B 1 50 ? 9.816 72.641 27.762 0.50 25.88 47 SER B O 1
ATOM 2208 N N . GLY B 1 51 ? 10.715 71.274 26.223 1.00 23.99 48 GLY B N 1
ATOM 2209 C CA . GLY B 1 51 ? 12.027 71.259 26.860 1.00 22.45 48 GLY B CA 1
ATOM 2210 C C . GLY B 1 51 ? 12.248 70.180 27.879 1.00 24.40 48 GLY B C 1
ATOM 2211 O O . GLY B 1 51 ? 13.208 70.210 28.639 1.00 22.89 48 GLY B O 1
ATOM 2212 N N . GLN B 1 52 ? 11.404 69.176 27.724 1.00 27.00 49 GLN B N 1
ATOM 2213 C CA . GLN B 1 52 ? 11.335 68.030 28.580 1.00 28.19 49 GLN B CA 1
ATOM 2214 C C . GLN B 1 52 ? 12.671 67.284 28.766 1.00 28.76 49 GLN B C 1
ATOM 2215 O O . GLN B 1 52 ? 12.790 66.667 29.816 1.00 30.33 49 GLN B O 1
ATOM 2221 N N . ALA B 1 53 ? 13.628 67.341 27.778 1.00 21.55 50 ALA B N 1
ATOM 2222 C CA . ALA B 1 53 ? 15.024 66.784 27.789 1.00 19.15 50 ALA B CA 1
ATOM 2223 C C . ALA B 1 53 ? 16.134 67.857 27.722 1.00 18.08 50 ALA B C 1
ATOM 2224 O O . ALA B 1 53 ? 17.329 67.587 27.863 1.00 18.99 50 ALA B O 1
ATOM 2226 N N . SER B 1 54 ? 15.753 69.097 27.415 1.00 15.68 51 SER B N 1
ATOM 2227 C CA . SER B 1 54 ? 16.725 70.147 27.202 1.00 16.18 51 SER B CA 1
ATOM 2228 C C . SER B 1 54 ? 17.411 70.528 28.480 1.00 14.27 51 SER B C 1
ATOM 2229 O O . SER B 1 54 ? 18.610 70.806 28.510 1.00 13.66 51 SER B O 1
ATOM 2232 N N . LEU B 1 55 ? 16.647 70.641 29.565 1.00 14.01 52 LEU B N 1
ATOM 2233 C CA . LEU B 1 55 ? 17.318 70.966 30.841 1.00 13.94 52 LEU B CA 1
ATOM 2234 C C . LEU B 1 55 ? 18.179 69.804 31.323 1.00 13.14 52 LEU B C 1
ATOM 2235 O O . LEU B 1 55 ? 19.174 70.005 31.970 1.00 13.82 52 LEU B O 1
ATOM 2240 N N . GLY B 1 56 ? 17.790 68.583 30.969 1.00 12.68 53 GLY B N 1
ATOM 2241 C CA . GLY B 1 56 ? 18.657 67.436 31.257 1.00 12.34 53 GLY B CA 1
ATOM 2242 C C . GLY B 1 56 ? 20.017 67.491 30.584 1.00 12.35 53 GLY B C 1
ATOM 2243 O O . GLY B 1 56 ? 21.067 67.220 31.208 1.00 12.69 53 GLY B O 1
ATOM 2244 N N . LEU B 1 57 ? 20.028 67.859 29.316 1.00 11.93 54 LEU B N 1
ATOM 2245 C CA . LEU B 1 57 ? 21.280 68.009 28.581 1.00 11.43 54 LEU B CA 1
ATOM 2246 C C . LEU B 1 57 ? 22.076 69.128 29.173 1.00 12.17 54 LEU B C 1
ATOM 2247 O O . LEU B 1 57 ? 23.286 69.026 29.217 1.00 12.08 54 LEU B O 1
ATOM 2252 N N . ALA B 1 58 ? 21.410 70.170 29.698 1.00 11.93 55 ALA B N 1
ATOM 2253 C CA . ALA B 1 58 ? 22.155 71.333 30.214 1.00 12.71 55 ALA B CA 1
ATOM 2254 C C . ALA B 1 58 ? 23.046 70.992 31.419 1.00 12.88 55 ALA B C 1
ATOM 2255 O O . ALA B 1 58 ? 23.991 71.705 31.750 1.00 14.39 55 ALA B O 1
ATOM 2257 N N . GLU B 1 59 ? 22.754 69.893 32.102 1.00 13.04 56 GLU B N 1
ATOM 2258 C CA . GLU B 1 59 ? 23.593 69.484 33.200 1.00 13.51 56 GLU B CA 1
ATOM 2259 C C . GLU B 1 59 ? 24.988 69.137 32.741 1.00 13.36 56 GLU B C 1
ATOM 2260 O O . GLU B 1 59 ? 25.937 69.342 33.495 1.00 14.15 56 GLU B O 1
ATOM 2266 N N . PHE B 1 60 ? 25.111 68.582 31.525 1.00 12.85 57 PHE B N 1
ATOM 2267 C CA . PHE B 1 60 ? 26.391 68.081 31.013 1.00 13.15 57 PHE B CA 1
ATOM 2268 C C . PHE B 1 60 ? 26.962 68.800 29.837 1.00 13.48 57 PHE B C 1
ATOM 2269 O O . PHE B 1 60 ? 28.093 68.488 29.513 1.00 16.21 57 PHE B O 1
ATOM 2277 N N . PHE B 1 61 ? 26.235 69.722 29.203 1.00 12.84 58 PHE B N 1
ATOM 2278 C CA . PHE B 1 61 ? 26.681 70.454 28.040 1.00 12.72 58 PHE B CA 1
ATOM 2279 C C . PHE B 1 61 ? 26.560 71.939 28.356 1.00 13.71 58 PHE B C 1
ATOM 2280 O O . PHE B 1 61 ? 25.578 72.365 28.929 1.00 14.73 58 PHE B O 1
ATOM 2288 N N A GLU B 1 62 ? 27.566 72.694 27.970 0.50 14.26 59 GLU B N 1
ATOM 2289 N N B GLU B 1 62 ? 27.554 72.706 27.969 0.50 14.36 59 GLU B N 1
ATOM 2290 C CA A GLU B 1 62 ? 27.639 74.116 28.304 0.50 15.28 59 GLU B CA 1
ATOM 2291 C CA B GLU B 1 62 ? 27.602 74.120 28.344 0.50 15.61 59 GLU B CA 1
ATOM 2292 C C A GLU B 1 62 ? 26.472 74.874 27.668 0.50 14.99 59 GLU B C 1
ATOM 2293 C C B GLU B 1 62 ? 26.475 74.896 27.661 0.50 15.18 59 GLU B C 1
ATOM 2294 O O A GLU B 1 62 ? 25.883 75.760 28.303 0.50 15.31 59 GLU B O 1
ATOM 2295 O O B GLU B 1 62 ? 25.906 75.813 28.265 0.50 15.50 59 GLU B O 1
ATOM 2306 N N . ARG B 1 63 ? 26.179 74.558 26.409 1.00 14.43 60 ARG B N 1
ATOM 2307 C CA . ARG B 1 63 ? 25.121 75.203 25.632 1.00 13.83 60 ARG B CA 1
ATOM 2308 C C . ARG B 1 63 ? 24.162 74.181 25.065 1.00 13.45 60 ARG B C 1
ATOM 2309 O O . ARG B 1 63 ? 24.616 73.183 24.526 1.00 13.37 60 ARG B O 1
ATOM 2317 N N . VAL B 1 64 ? 22.866 74.424 25.234 1.00 12.84 61 VAL B N 1
ATOM 2318 C CA . VAL B 1 64 ? 21.848 73.572 24.631 1.00 12.51 61 VAL B CA 1
ATOM 2319 C C . VAL B 1 64 ? 21.027 74.380 23.636 1.00 12.56 61 VAL B C 1
ATOM 2320 O O . VAL B 1 64 ? 20.589 75.496 23.927 1.00 13.12 61 VAL B O 1
ATOM 2324 N N . HIS B 1 65 ? 20.883 73.820 22.429 1.00 12.52 62 HIS B N 1
ATOM 2325 C CA . HIS B 1 65 ? 20.136 74.475 21.356 1.00 12.51 62 HIS B CA 1
ATOM 2326 C C . HIS B 1 65 ? 18.949 73.548 21.118 1.00 12.59 62 HIS B C 1
ATOM 2327 O O . HIS B 1 65 ? 19.097 72.374 20.759 1.00 13.02 62 HIS B O 1
ATOM 2334 N N . ALA B 1 66 ? 17.773 74.050 21.351 1.00 12.32 63 ALA B N 1
ATOM 2335 C CA . ALA B 1 66 ? 16.574 73.230 21.341 1.00 11.84 63 ALA B CA 1
ATOM 2336 C C . ALA B 1 66 ? 15.654 73.771 20.255 1.00 12.66 63 ALA B C 1
ATOM 2337 O O . ALA B 1 66 ? 15.354 74.987 20.240 1.00 13.65 63 ALA B O 1
ATOM 2339 N N . VAL B 1 67 ? 15.202 72.903 19.358 1.00 13.00 64 VAL B N 1
ATOM 2340 C CA . VAL B 1 67 ? 14.299 73.324 18.290 1.00 13.73 64 VAL B CA 1
ATOM 2341 C C . VAL B 1 67 ? 13.038 72.499 18.255 1.00 14.27 64 VAL B C 1
ATOM 2342 O O . VAL B 1 67 ? 13.076 71.287 18.513 1.00 14.66 64 VAL B O 1
ATOM 2346 N N . ASP B 1 68 ? 11.923 73.157 17.930 1.00 14.63 65 ASP B N 1
ATOM 2347 C CA . ASP B 1 68 ? 10.679 72.455 17.653 1.00 15.69 65 ASP B CA 1
ATOM 2348 C C . ASP B 1 68 ? 9.895 73.324 16.695 1.00 15.96 65 ASP B C 1
ATOM 2349 O O . ASP B 1 68 ? 9.933 74.517 16.832 1.00 15.17 65 ASP B O 1
ATOM 2354 N N . PRO B 1 69 ? 9.172 72.734 15.751 1.00 17.03 66 PRO B N 1
ATOM 2355 C CA . PRO B 1 69 ? 8.426 73.545 14.796 1.00 18.89 66 PRO B CA 1
ATOM 2356 C C . PRO B 1 69 ? 7.153 74.090 15.398 1.00 20.44 66 PRO B C 1
ATOM 2357 O O . PRO B 1 69 ? 6.532 74.930 14.751 1.00 21.43 66 PRO B O 1
ATOM 2361 N N . GLY B 1 70 ? 6.754 73.611 16.576 1.00 20.29 67 GLY B N 1
ATOM 2362 C CA . GLY B 1 70 ? 5.506 74.082 17.230 1.00 23.18 67 GLY B CA 1
ATOM 2363 C C . GLY B 1 70 ? 5.659 75.364 18.028 1.00 24.22 67 GLY B C 1
ATOM 2364 O O . GLY B 1 70 ? 6.332 75.372 19.042 1.00 23.96 67 GLY B O 1
ATOM 2365 N N . GLU B 1 71 ? 5.032 76.436 17.544 1.00 26.74 68 GLU B N 1
ATOM 2366 C CA . GLU B 1 71 ? 5.065 77.739 18.169 1.00 29.15 68 GLU B CA 1
ATOM 2367 C C . GLU B 1 71 ? 4.629 77.672 19.623 1.00 27.82 68 GLU B C 1
ATOM 2368 O O . GLU B 1 71 ? 5.253 78.260 20.483 1.00 26.63 68 GLU B O 1
ATOM 2374 N N . ALA B 1 72 ? 3.501 77.009 19.865 1.00 29.24 69 ALA B N 1
ATOM 2375 C CA . ALA B 1 72 ? 2.980 76.851 21.226 1.00 30.74 69 ALA B CA 1
ATOM 2376 C C . ALA B 1 72 ? 3.940 76.072 22.122 1.00 29.22 69 ALA B C 1
ATOM 2377 O O . ALA B 1 72 ? 4.156 76.433 23.286 1.00 29.75 69 ALA B O 1
ATOM 2379 N N . GLN B 1 73 ? 4.552 75.029 21.581 1.00 27.30 70 GLN B N 1
ATOM 2380 C CA . GLN B 1 73 ? 5.497 74.232 22.386 1.00 26.59 70 GLN B CA 1
ATOM 2381 C C . GLN B 1 73 ? 6.637 75.112 22.870 1.00 23.57 70 GLN B C 1
ATOM 2382 O O . GLN B 1 73 ? 6.989 75.126 24.054 1.00 22.68 70 GLN B O 1
ATOM 2388 N N . ILE B 1 74 ? 7.198 75.875 21.949 1.00 22.16 71 ILE B N 1
ATOM 2389 C CA . ILE B 1 74 ? 8.341 76.724 22.260 1.00 21.34 71 ILE B CA 1
ATOM 2390 C C . ILE B 1 74 ? 7.912 77.849 23.204 1.00 23.82 71 ILE B C 1
ATOM 2391 O O . ILE B 1 74 ? 8.627 78.151 24.135 1.00 23.72 71 ILE B O 1
ATOM 2396 N N . ARG B 1 75 ? 6.745 78.424 22.970 1.00 27.89 72 ARG B N 1
ATOM 2397 C CA . ARG B 1 75 ? 6.224 79.415 23.894 1.00 31.94 72 ARG B CA 1
ATOM 2398 C C . ARG B 1 75 ? 6.170 78.901 25.330 1.00 30.30 72 ARG B C 1
ATOM 2399 O O . ARG B 1 75 ? 6.476 79.657 26.257 1.00 31.51 72 ARG B O 1
ATOM 2407 N N . GLN B 1 76 ? 5.772 77.644 25.522 1.00 28.14 73 GLN B N 1
ATOM 2408 C CA . GLN B 1 76 ? 5.647 77.042 26.844 1.00 29.41 73 GLN B CA 1
ATOM 2409 C C . GLN B 1 76 ? 6.888 76.368 27.342 1.00 26.53 73 GLN B C 1
ATOM 2410 O O . GLN B 1 76 ? 6.888 75.773 28.402 1.00 25.39 73 GLN B O 1
ATOM 2416 N N . ALA B 1 77 ? 7.977 76.483 26.608 1.00 23.24 74 ALA B N 1
ATOM 2417 C CA . ALA B 1 77 ? 9.130 75.697 26.970 1.00 21.71 74 ALA B CA 1
ATOM 2418 C C . ALA B 1 77 ? 9.799 76.229 28.213 1.00 20.69 74 ALA B C 1
ATOM 2419 O O . ALA B 1 77 ? 9.754 77.434 28.514 1.00 20.43 74 ALA B O 1
ATOM 2421 N N . LEU B 1 78 ? 10.352 75.315 28.972 1.00 21.15 75 LEU B N 1
ATOM 2422 C CA . LEU B 1 78 ? 10.940 75.637 30.251 1.00 21.52 75 LEU B CA 1
ATOM 2423 C C . LEU B 1 78 ? 12.269 76.391 30.152 1.00 20.23 75 LEU B C 1
ATOM 2424 O O . LEU B 1 78 ? 13.259 75.888 29.574 1.00 19.05 75 LEU B O 1
ATOM 2429 N N . ARG B 1 79 ? 12.300 77.608 30.717 1.00 20.87 76 ARG B N 1
ATOM 2430 C CA . ARG B 1 79 ? 13.479 78.424 30.618 1.00 21.89 76 ARG B CA 1
ATOM 2431 C C . ARG B 1 79 ? 14.670 77.870 31.410 1.00 19.57 76 ARG B C 1
ATOM 2432 O O . ARG B 1 79 ? 14.521 77.251 32.489 1.00 18.99 76 ARG B O 1
ATOM 2440 N N . HIS B 1 80 ? 15.860 78.119 30.856 1.00 17.23 77 HIS B N 1
ATOM 2441 C CA . HIS B 1 80 ? 17.107 77.824 31.534 1.00 16.25 77 HIS B CA 1
ATOM 2442 C C . HIS B 1 80 ? 18.175 78.709 30.920 1.00 17.09 77 HIS B C 1
ATOM 2443 O O . HIS B 1 80 ? 18.185 78.867 29.698 1.00 16.59 77 HIS B O 1
ATOM 2450 N N . PRO B 1 81 ? 19.100 79.228 31.732 1.00 18.21 78 PRO B N 1
ATOM 2451 C CA . PRO B 1 81 ? 20.041 80.201 31.207 1.00 19.67 78 PRO B CA 1
ATOM 2452 C C . PRO B 1 81 ? 20.994 79.665 30.167 1.00 19.28 78 PRO B C 1
ATOM 2453 O O . PRO B 1 81 ? 21.582 80.461 29.473 1.00 20.49 78 PRO B O 1
ATOM 2457 N N . ARG B 1 82 ? 21.088 78.352 30.022 1.00 17.55 79 ARG B N 1
ATOM 2458 C CA . ARG B 1 82 ? 21.975 77.742 29.032 1.00 17.26 79 ARG B CA 1
ATOM 2459 C C . ARG B 1 82 ? 21.259 77.003 27.958 1.00 15.64 79 ARG B C 1
ATOM 2460 O O . ARG B 1 82 ? 21.921 76.401 27.106 1.00 14.60 79 ARG B O 1
ATOM 2468 N N . VAL B 1 83 ? 19.943 77.190 27.893 1.00 14.23 80 VAL B N 1
ATOM 2469 C CA . VAL B 1 83 ? 19.122 76.623 26.803 1.00 13.70 80 VAL B CA 1
ATOM 2470 C C . VAL B 1 83 ? 18.558 77.740 25.934 1.00 13.88 80 VAL B C 1
ATOM 2471 O O . VAL B 1 83 ? 17.968 78.707 26.424 1.00 15.18 80 VAL B O 1
ATOM 2475 N N . THR B 1 84 ? 18.807 77.636 24.646 1.00 13.68 81 THR B N 1
ATOM 2476 C CA . THR B 1 84 ? 18.220 78.534 23.674 1.00 14.52 81 THR B CA 1
ATOM 2477 C C . THR B 1 84 ? 17.212 77.771 22.831 1.00 14.52 81 THR B C 1
ATOM 2478 O O . THR B 1 84 ? 17.581 76.822 22.102 1.00 14.77 81 THR B O 1
ATOM 2482 N N . TYR B 1 85 ? 15.961 78.243 22.892 1.00 14.37 82 TYR B N 1
ATOM 2483 C CA . TYR B 1 85 ? 14.890 77.622 22.134 1.00 14.18 82 TYR B CA 1
ATOM 2484 C C . TYR B 1 85 ? 14.682 78.381 20.837 1.00 15.28 82 TYR B C 1
ATOM 2485 O O . TYR B 1 85 ? 14.776 79.639 20.814 1.00 16.04 82 TYR B O 1
ATOM 2494 N N . ALA B 1 86 ? 14.316 77.682 19.801 1.00 14.68 83 ALA B N 1
ATOM 2495 C CA . ALA B 1 86 ? 13.878 78.299 18.567 1.00 15.70 83 ALA B CA 1
ATOM 2496 C C . ALA B 1 86 ? 12.760 77.501 17.888 1.00 15.55 83 ALA B C 1
ATOM 2497 O O . ALA B 1 86 ? 12.716 76.286 17.974 1.00 14.35 83 ALA B O 1
ATOM 2499 N N . VAL B 1 87 ? 11.848 78.228 17.232 1.00 16.24 84 VAL B N 1
ATOM 2500 C CA . VAL B 1 87 ? 10.854 77.600 16.400 1.00 16.30 84 VAL B CA 1
ATOM 2501 C C . VAL B 1 87 ? 11.515 77.275 15.046 1.00 15.84 84 VAL B C 1
ATOM 2502 O O . VAL B 1 87 ? 11.817 78.154 14.260 1.00 16.79 84 VAL B O 1
ATOM 2506 N N . ALA B 1 88 ? 11.723 75.989 14.793 1.00 14.83 85 ALA B N 1
ATOM 2507 C CA . ALA B 1 88 ? 12.362 75.540 13.599 1.00 15.13 85 ALA B CA 1
ATOM 2508 C C . ALA B 1 88 ? 12.087 74.079 13.488 1.00 14.98 85 ALA B C 1
ATOM 2509 O O . ALA B 1 88 ? 12.010 73.396 14.501 1.00 14.94 85 ALA B O 1
ATOM 2511 N N . PRO B 1 89 ? 12.051 73.583 12.258 1.00 15.03 86 PRO B N 1
ATOM 2512 C CA . PRO B 1 89 ? 11.989 72.119 12.142 1.00 15.84 86 PRO B CA 1
ATOM 2513 C C . PRO B 1 89 ? 13.368 71.518 12.355 1.00 15.77 86 PRO B C 1
ATOM 2514 O O . PRO B 1 89 ? 14.392 72.200 12.167 1.00 16.00 86 PRO B O 1
ATOM 2518 N N . ALA B 1 90 ? 13.418 70.247 12.744 1.00 15.61 87 ALA B N 1
ATOM 2519 C CA . ALA B 1 90 ? 14.681 69.576 12.983 1.00 16.26 87 ALA B CA 1
ATOM 2520 C C . ALA B 1 90 ? 15.608 69.516 11.781 1.00 15.72 87 ALA B C 1
ATOM 2521 O O . ALA B 1 90 ? 16.854 69.477 11.951 1.00 15.70 87 ALA B O 1
ATOM 2523 N N . GLU B 1 91 ? 15.001 69.524 10.590 1.00 15.44 88 GLU B N 1
ATOM 2524 C CA . GLU B 1 91 ? 15.793 69.488 9.355 1.00 16.20 88 GLU B CA 1
ATOM 2525 C C . GLU B 1 91 ? 16.387 70.832 8.961 1.00 15.18 88 GLU B C 1
ATOM 2526 O O . GLU B 1 91 ? 17.224 70.899 8.054 1.00 15.03 88 GLU B O 1
ATOM 2532 N N . ASP B 1 92 ? 15.932 71.904 9.589 1.00 14.45 89 ASP B N 1
ATOM 2533 C CA . ASP B 1 92 ? 16.414 73.252 9.231 1.00 15.27 89 ASP B CA 1
ATOM 2534 C C . ASP B 1 92 ? 16.485 74.105 10.481 1.00 14.40 89 ASP B C 1
ATOM 2535 O O . ASP B 1 92 ? 15.633 74.997 10.696 1.00 15.35 89 ASP B O 1
ATOM 2540 N N . THR B 1 93 ? 17.527 73.855 11.275 1.00 13.87 90 THR B N 1
ATOM 2541 C CA . THR B 1 93 ? 17.651 74.454 12.618 1.00 13.65 90 THR B CA 1
ATOM 2542 C C . THR B 1 93 ? 18.100 75.905 12.594 1.00 14.15 90 THR B C 1
ATOM 2543 O O . THR B 1 93 ? 17.896 76.599 13.585 1.00 15.36 90 THR B O 1
ATOM 2547 N N . GLY B 1 94 ? 18.769 76.331 11.523 1.00 13.74 91 GLY B N 1
ATOM 2548 C CA . GLY B 1 94 ? 19.317 77.689 11.477 1.00 14.45 91 GLY B CA 1
ATOM 2549 C C . GLY B 1 94 ? 20.646 77.823 12.219 1.00 14.20 91 GLY B C 1
ATOM 2550 O O . GLY B 1 94 ? 21.249 78.883 12.225 1.00 15.68 91 GLY B O 1
ATOM 2551 N N . LEU B 1 95 ? 21.159 76.751 12.807 1.00 13.02 92 LEU B N 1
ATOM 2552 C CA . LEU B 1 95 ? 22.394 76.846 13.603 1.00 13.40 92 LEU B CA 1
ATOM 2553 C C . LEU B 1 95 ? 23.614 76.998 12.718 1.00 12.55 92 LEU B C 1
ATOM 2554 O O . LEU B 1 95 ? 23.591 76.615 11.557 1.00 12.04 92 LEU 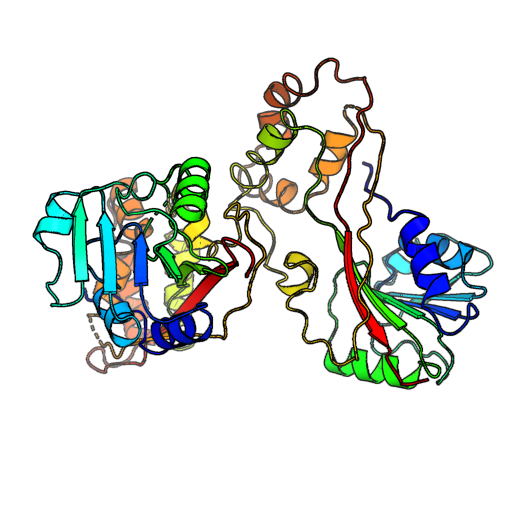B O 1
ATOM 2559 N N . PRO B 1 96 ? 24.707 77.451 13.292 1.00 12.76 93 PRO B N 1
ATOM 2560 C CA . PRO B 1 96 ? 25.936 77.418 12.535 1.00 12.55 93 PRO B CA 1
ATOM 2561 C C . PRO B 1 96 ? 26.416 76.020 12.223 1.00 11.96 93 PRO B C 1
ATOM 2562 O O . PRO B 1 96 ? 26.121 75.071 12.948 1.00 11.77 93 PRO B O 1
ATOM 2566 N N . PRO B 1 97 ? 27.169 75.909 11.147 1.00 11.62 94 PRO B N 1
ATOM 2567 C CA . PRO B 1 97 ? 27.750 74.609 10.811 1.00 11.71 94 PRO B CA 1
ATOM 2568 C C . PRO B 1 97 ? 28.860 74.244 11.799 1.00 12.12 94 PRO B C 1
ATOM 2569 O O . PRO B 1 97 ? 29.443 75.158 12.450 1.00 12.82 94 PRO B O 1
ATOM 2573 N N . ALA B 1 98 ? 29.102 72.945 11.940 1.00 12.25 95 ALA B N 1
ATOM 2574 C CA . ALA B 1 98 ? 30.172 72.476 12.786 1.00 12.88 95 ALA B CA 1
ATOM 2575 C C . ALA B 1 98 ? 30.132 73.140 14.165 1.00 13.13 95 ALA B C 1
ATOM 2576 O O . ALA B 1 98 ? 31.156 73.709 14.644 1.00 14.10 95 ALA B O 1
ATOM 2578 N N . SER B 1 99 ? 28.961 73.090 14.783 1.00 12.90 96 SER B N 1
ATOM 2579 C CA . SER B 1 99 ? 28.744 73.736 16.068 1.00 13.68 96 SER B CA 1
ATOM 2580 C C . SER B 1 99 ? 28.109 72.859 17.132 1.00 13.46 96 SER B C 1
ATOM 2581 O O . SER B 1 99 ? 27.750 73.369 18.190 1.00 14.64 96 SER B O 1
ATOM 2584 N N . VAL B 1 100 ? 27.968 71.563 16.849 1.00 12.30 97 VAL B N 1
ATOM 2585 C CA . VAL B 1 100 ? 27.271 70.660 17.744 1.00 12.02 97 VAL B CA 1
ATOM 2586 C C . VAL B 1 100 ? 28.109 69.451 18.066 1.00 11.75 97 VAL B C 1
ATOM 2587 O O . VAL B 1 100 ? 28.628 68.795 17.151 1.00 12.18 97 VAL B O 1
ATOM 2591 N N . ASP B 1 101 ? 28.129 69.069 19.349 1.00 11.54 98 ASP B N 1
ATOM 2592 C CA . ASP B 1 101 ? 28.831 67.883 19.800 1.00 12.07 98 ASP B CA 1
ATOM 2593 C C . ASP B 1 101 ? 27.922 66.672 19.954 1.00 11.30 98 ASP B C 1
ATOM 2594 O O . ASP B 1 101 ? 28.381 65.514 19.748 1.00 12.04 98 ASP B O 1
ATOM 2599 N N . VAL B 1 102 ? 26.655 66.862 20.328 1.00 10.89 99 VAL B N 1
ATOM 2600 C CA . VAL B 1 102 ? 25.711 65.775 20.438 1.00 10.93 99 VAL B CA 1
ATOM 2601 C C . VAL B 1 102 ? 24.356 66.282 20.016 1.00 10.43 99 VAL B C 1
ATOM 2602 O O . VAL B 1 102 ? 24.016 67.476 20.259 1.00 10.57 99 VAL B O 1
ATOM 2606 N N . ALA B 1 103 ? 23.573 65.419 19.399 1.00 10.23 100 ALA B N 1
ATOM 2607 C CA . ALA B 1 103 ? 22.207 65.738 18.993 1.00 10.34 100 ALA B CA 1
ATOM 2608 C C . ALA B 1 103 ? 21.362 64.563 19.409 1.00 10.50 100 ALA B C 1
ATOM 2609 O O . ALA B 1 103 ? 21.762 63.399 19.257 1.00 10.87 100 ALA B O 1
ATOM 2611 N N . ILE B 1 104 ? 20.211 64.877 19.961 1.00 10.75 101 ILE B N 1
ATOM 2612 C CA . ILE B 1 104 ? 19.248 63.866 20.339 1.00 11.29 101 ILE B CA 1
ATOM 2613 C C . ILE B 1 104 ? 17.879 64.150 19.778 1.00 11.69 101 ILE B C 1
ATOM 2614 O O . ILE B 1 104 ? 17.501 65.288 19.539 1.00 12.18 101 ILE B O 1
ATOM 2619 N N . ALA B 1 105 ? 17.165 63.099 19.479 1.00 10.82 102 ALA B N 1
ATOM 2620 C CA . ALA B 1 105 ? 15.748 63.173 19.201 1.00 11.24 102 ALA B CA 1
ATOM 2621 C C . ALA B 1 105 ? 15.080 62.267 20.174 1.00 12.10 102 ALA B C 1
ATOM 2622 O O . ALA B 1 105 ? 15.186 61.010 20.063 1.00 11.65 102 ALA B O 1
ATOM 2624 N N . ALA B 1 106 ? 14.411 62.877 21.140 1.00 13.00 103 ALA B N 1
ATOM 2625 C CA . ALA B 1 106 ? 13.808 62.131 22.260 1.00 15.67 103 ALA B CA 1
ATOM 2626 C C . ALA B 1 106 ? 12.283 62.234 22.335 1.00 17.40 103 ALA B C 1
ATOM 2627 O O . ALA B 1 106 ? 11.693 61.784 23.322 1.00 20.43 103 ALA B O 1
ATOM 2629 N N . GLN B 1 107 ? 11.644 62.769 21.308 1.00 19.09 104 GLN B N 1
ATOM 2630 C CA . GLN B 1 107 ? 10.190 62.790 21.171 1.00 23.91 104 GLN B CA 1
ATOM 2631 C C . GLN B 1 107 ? 9.793 62.209 19.803 1.00 24.56 104 GLN B C 1
ATOM 2632 O O . GLN B 1 107 ? 10.508 61.429 19.260 1.00 24.31 104 GLN B O 1
ATOM 2638 N N . ALA B 1 108 ? 8.686 62.609 19.216 1.00 28.15 105 ALA B N 1
ATOM 2639 C CA . ALA B 1 108 ? 8.247 61.904 17.990 1.00 31.59 105 ALA B CA 1
ATOM 2640 C C . ALA B 1 108 ? 9.136 62.242 16.792 1.00 33.03 105 ALA B C 1
ATOM 2641 O O . ALA B 1 108 ? 9.376 63.439 16.557 1.00 33.97 105 ALA B O 1
ATOM 2651 N N . HIS B 1 110 ? 8.351 60.871 13.617 1.00 28.51 107 HIS B N 1
ATOM 2652 C CA . HIS B 1 110 ? 7.669 60.415 12.404 1.00 29.89 107 HIS B CA 1
ATOM 2653 C C . HIS B 1 110 ? 7.266 61.602 11.500 1.00 30.38 107 HIS B C 1
ATOM 2654 O O . HIS B 1 110 ? 6.885 61.392 10.363 1.00 32.30 107 HIS B O 1
ATOM 2661 N N A TRP B 1 111 ? 7.376 62.827 11.982 0.50 30.85 108 TRP B N 1
ATOM 2662 N N B TRP B 1 111 ? 7.359 62.824 12.027 0.50 30.51 108 TRP B N 1
ATOM 2663 C CA A TRP B 1 111 ? 7.136 63.959 11.106 0.50 32.54 108 TRP B CA 1
ATOM 2664 C CA B TRP B 1 111 ? 7.154 64.043 11.239 0.50 31.86 108 TRP B CA 1
ATOM 2665 C C A TRP B 1 111 ? 8.420 64.404 10.402 0.50 28.70 108 TRP B C 1
ATOM 2666 C C B TRP B 1 111 ? 8.470 64.602 10.663 0.50 28.30 108 TRP B C 1
ATOM 2667 O O A TRP B 1 111 ? 8.347 65.181 9.442 0.50 28.30 108 TRP B O 1
ATOM 2668 O O B TRP B 1 111 ? 8.481 65.703 10.115 0.50 27.53 108 TRP B O 1
ATOM 2689 N N . PHE B 1 112 ? 9.575 63.876 10.827 1.00 23.11 109 PHE B N 1
ATOM 2690 C CA . PHE B 1 112 ? 10.866 64.278 10.194 1.00 20.31 109 PHE B CA 1
ATOM 2691 C C . PHE B 1 112 ? 10.925 63.647 8.809 1.00 17.90 109 PHE B C 1
ATOM 2692 O O . PHE B 1 112 ? 10.421 62.537 8.604 1.00 18.29 109 PHE B O 1
ATOM 2700 N N . ASP B 1 113 ? 11.553 64.358 7.862 1.00 15.18 110 ASP B N 1
ATOM 2701 C CA . ASP B 1 113 ? 12.035 63.792 6.610 1.00 14.83 110 ASP B CA 1
ATOM 2702 C C . ASP B 1 113 ? 13.444 63.316 7.003 1.00 13.20 110 ASP B C 1
ATOM 2703 O O . ASP B 1 113 ? 14.302 64.145 7.250 1.00 12.99 110 ASP B O 1
ATOM 2708 N N . LEU B 1 114 ? 13.609 62.012 7.209 1.00 13.25 111 LEU B N 1
ATOM 2709 C CA . LEU B 1 114 ? 14.841 61.481 7.800 1.00 12.74 111 LEU B CA 1
ATOM 2710 C C . LEU B 1 114 ? 16.106 61.887 6.995 1.00 12.50 111 LEU B C 1
ATOM 2711 O O . LEU B 1 114 ? 17.125 62.219 7.544 1.00 12.61 111 LEU B O 1
ATOM 2716 N N . ASP B 1 115 ? 16.003 61.840 5.664 1.00 12.57 112 ASP B N 1
ATOM 2717 C CA . ASP B 1 115 ? 17.152 62.141 4.837 1.00 13.02 112 ASP B CA 1
ATOM 2718 C C . ASP B 1 115 ? 17.545 63.606 4.874 1.00 12.28 112 ASP B C 1
ATOM 2719 O O . ASP B 1 115 ? 18.732 63.943 4.945 1.00 12.18 112 ASP B O 1
ATOM 2724 N N . ARG B 1 116 ? 16.571 64.504 4.887 1.00 12.15 113 ARG B N 1
ATOM 2725 C CA . ARG B 1 116 ? 16.911 65.916 5.092 1.00 12.31 113 ARG B CA 1
ATOM 2726 C C . ARG B 1 116 ? 17.452 66.164 6.498 1.00 11.39 113 ARG B C 1
ATOM 2727 O O . ARG B 1 116 ? 18.330 67.013 6.723 1.00 11.61 113 ARG B O 1
ATOM 2735 N N . PHE B 1 117 ? 16.956 65.404 7.450 1.00 11.04 114 PHE B N 1
ATOM 2736 C CA . PHE B 1 117 ? 17.430 65.466 8.813 1.00 10.58 114 PHE B CA 1
ATOM 2737 C C . PHE B 1 117 ? 18.890 65.049 8.950 1.00 10.34 114 PHE B C 1
ATOM 2738 O O . PHE B 1 117 ? 19.697 65.787 9.568 1.00 10.20 114 PHE B O 1
ATOM 2746 N N . TRP B 1 118 ? 19.248 63.919 8.358 1.00 10.37 115 TRP B N 1
ATOM 2747 C CA . TRP B 1 118 ? 20.638 63.466 8.438 1.00 10.61 115 TRP B CA 1
ATOM 2748 C C . TRP B 1 118 ? 21.543 64.518 7.806 1.00 10.20 115 TRP B C 1
ATOM 2749 O O . TRP B 1 118 ? 22.644 64.727 8.285 1.00 9.93 115 TRP B O 1
ATOM 2760 N N . ALA B 1 119 ? 21.126 65.098 6.671 1.00 10.21 116 ALA B N 1
ATOM 2761 C CA . ALA B 1 119 ? 21.939 66.144 6.010 1.00 10.70 116 ALA B CA 1
ATOM 2762 C C . ALA B 1 119 ? 22.167 67.326 6.954 1.00 10.55 116 ALA B C 1
ATOM 2763 O O . ALA B 1 119 ? 23.260 67.886 7.044 1.00 10.12 116 ALA B O 1
ATOM 2765 N N . GLU B 1 120 ? 21.128 67.692 7.696 1.00 10.59 117 GLU B N 1
ATOM 2766 C CA . GLU B 1 120 ? 21.250 68.768 8.674 1.00 10.65 117 GLU B CA 1
ATOM 2767 C C . GLU B 1 120 ? 22.164 68.442 9.812 1.00 10.47 117 GLU B C 1
ATOM 2768 O O . GLU B 1 120 ? 22.986 69.280 10.208 1.00 10.88 117 GLU B O 1
ATOM 2774 N N . LEU B 1 121 ? 22.097 67.196 10.297 1.00 9.97 118 LEU B N 1
ATOM 2775 C CA . LEU B 1 121 ? 23.037 66.734 11.336 1.00 10.23 118 LEU B CA 1
ATOM 2776 C C . LEU B 1 121 ? 24.464 66.780 10.815 1.00 10.23 118 LEU B C 1
ATOM 2777 O O . LEU B 1 121 ? 25.368 67.200 11.535 1.00 9.89 118 LEU B O 1
ATOM 2782 N N . ARG B 1 122 ? 24.689 66.347 9.575 1.00 10.66 119 ARG B N 1
ATOM 2783 C CA . ARG B 1 122 ? 26.040 66.335 9.059 1.00 11.44 119 ARG B CA 1
ATOM 2784 C C . ARG B 1 122 ? 26.574 67.775 8.939 1.00 11.49 119 ARG B C 1
ATOM 2785 O O . ARG B 1 122 ? 27.772 68.016 9.114 1.00 12.56 119 ARG B O 1
ATOM 2793 N N . ARG B 1 123 ? 25.691 68.720 8.644 1.00 10.62 120 ARG B N 1
ATOM 2794 C CA . ARG B 1 123 ? 26.122 70.123 8.556 1.00 10.79 120 ARG B CA 1
ATOM 2795 C C . ARG B 1 123 ? 26.517 70.736 9.908 1.00 10.40 120 ARG B C 1
ATOM 2796 O O . ARG B 1 123 ? 27.541 71.422 10.004 1.00 10.65 120 ARG B O 1
ATOM 2804 N N . VAL B 1 124 ? 25.719 70.485 10.935 1.00 10.03 121 VAL B N 1
ATOM 2805 C CA . VAL B 1 124 ? 25.916 71.122 12.221 1.00 10.41 121 VAL B CA 1
ATOM 2806 C C . VAL B 1 124 ? 26.960 70.368 13.049 1.00 10.80 121 VAL B C 1
ATOM 2807 O O . VAL B 1 124 ? 27.506 70.907 14.020 1.00 10.50 121 VAL B O 1
ATOM 2811 N N . ALA B 1 125 ? 27.186 69.081 12.734 1.00 10.97 122 ALA B N 1
ATOM 2812 C CA . ALA B 1 125 ? 28.103 68.299 13.558 1.00 11.52 122 ALA B CA 1
ATOM 2813 C C . ALA B 1 125 ? 29.576 68.774 13.522 1.00 12.03 122 ALA B C 1
ATOM 2814 O O . ALA B 1 125 ? 30.142 69.053 12.478 1.00 12.40 122 ALA B O 1
ATOM 2816 N N . ARG B 1 126 ? 30.203 68.781 14.686 1.00 12.57 123 ARG B N 1
ATOM 2817 C CA . ARG B 1 126 ? 31.665 68.753 14.790 1.00 13.07 123 ARG B CA 1
ATOM 2818 C C . ARG B 1 126 ? 32.145 67.345 14.515 1.00 13.65 123 ARG B C 1
ATOM 2819 O O . ARG B 1 126 ? 31.408 66.410 14.615 1.00 12.59 123 ARG B O 1
ATOM 2827 N N . PRO B 1 127 ? 33.416 67.195 14.135 1.00 15.11 124 PRO B N 1
ATOM 2828 C CA . PRO B 1 127 ? 33.965 65.859 13.960 1.00 15.08 124 PRO B CA 1
ATOM 2829 C C . PRO B 1 127 ? 33.777 65.002 15.184 1.00 14.65 124 PRO B C 1
ATOM 2830 O O . PRO B 1 127 ? 33.978 65.444 16.313 1.00 15.30 124 PRO B O 1
ATOM 2834 N N . GLY B 1 128 ? 33.325 63.808 14.967 1.00 13.65 125 GLY B N 1
ATOM 2835 C CA . GLY B 1 128 ? 33.044 62.947 16.055 1.00 13.34 125 GLY B CA 1
ATOM 2836 C C . GLY B 1 128 ? 31.713 63.065 16.776 1.00 12.33 125 GLY B C 1
ATOM 2837 O O . GLY B 1 128 ? 31.394 62.316 17.692 1.00 12.10 125 GLY B O 1
ATOM 2838 N N . ALA B 1 129 ? 30.914 64.039 16.371 1.00 11.54 126 ALA B N 1
ATOM 2839 C CA . ALA B 1 129 ? 29.639 64.267 17.043 1.00 10.92 126 ALA B CA 1
ATOM 2840 C C . ALA B 1 129 ? 28.743 63.031 16.983 1.00 11.32 126 ALA B C 1
ATOM 2841 O O . ALA B 1 129 ? 28.813 62.231 16.054 1.00 12.22 126 ALA B O 1
ATOM 2843 N N . VAL B 1 130 ? 27.905 62.909 17.980 1.00 10.99 127 VAL B N 1
ATOM 2844 C CA . VAL B 1 130 ? 27.051 61.754 18.160 1.00 11.03 127 VAL B CA 1
ATOM 2845 C C . VAL B 1 130 ? 25.604 62.157 18.026 1.00 10.81 127 VAL B C 1
ATOM 2846 O O . VAL B 1 130 ? 25.196 63.223 18.531 1.00 10.39 127 VAL B O 1
ATOM 2850 N N . PHE B 1 131 ? 24.817 61.332 17.296 1.00 10.43 128 PHE B N 1
ATOM 2851 C CA . PHE B 1 131 ? 23.376 61.448 17.245 1.00 10.28 128 PHE B CA 1
ATOM 2852 C C . PHE B 1 131 ? 22.758 60.287 17.995 1.00 10.23 128 PHE B C 1
ATOM 2853 O O . PHE B 1 131 ? 23.140 59.138 17.751 1.00 10.36 128 PHE B O 1
ATOM 2861 N N . ALA B 1 132 ? 21.774 60.560 18.856 1.00 9.97 129 ALA B N 1
ATOM 2862 C CA . ALA B 1 132 ? 21.058 59.460 19.522 1.00 10.25 129 ALA B CA 1
ATOM 2863 C C . ALA B 1 132 ? 19.544 59.630 19.384 1.00 10.51 129 ALA B C 1
ATOM 2864 O O . ALA B 1 132 ? 19.003 60.679 19.732 1.00 10.46 129 ALA B O 1
ATOM 2866 N N . ALA B 1 133 ? 18.892 58.638 18.821 1.00 10.13 130 ALA B N 1
ATOM 2867 C CA . ALA B 1 133 ? 17.469 58.555 18.808 1.00 10.53 130 ALA B CA 1
ATOM 2868 C C . ALA B 1 133 ? 17.129 57.796 20.082 1.00 10.95 130 ALA B C 1
ATOM 2869 O O . ALA B 1 133 ? 17.576 56.656 20.271 1.00 11.04 130 ALA B O 1
ATOM 2871 N N . VAL B 1 134 ? 16.289 58.378 20.910 1.00 11.11 131 VAL B N 1
ATOM 2872 C CA . VAL B 1 134 ? 16.039 57.888 22.277 1.00 11.62 131 VAL B CA 1
ATOM 2873 C C . VAL B 1 134 ? 14.532 57.688 22.464 1.00 11.91 131 VAL B C 1
ATOM 2874 O O . VAL B 1 134 ? 13.738 58.595 22.175 1.00 12.19 131 VAL B O 1
ATOM 2878 N N . THR B 1 135 ? 14.166 56.501 22.929 1.00 11.89 132 THR B N 1
ATOM 2879 C CA . THR B 1 135 ? 12.831 56.225 23.367 1.00 12.67 132 THR B CA 1
ATOM 2880 C C . THR B 1 135 ? 12.887 55.277 24.545 1.00 12.19 132 THR B C 1
ATOM 2881 O O . THR B 1 135 ? 13.919 55.073 25.140 1.00 11.63 132 THR B O 1
ATOM 2885 N N . TYR B 1 136 ? 11.734 54.736 24.895 1.00 12.37 133 TYR B N 1
ATOM 2886 C CA . TYR B 1 136 ? 11.654 53.789 26.002 1.00 12.62 133 TYR B CA 1
ATOM 2887 C C . TYR B 1 136 ? 10.556 52.771 25.693 1.00 12.85 133 TYR B C 1
ATOM 2888 O O . TYR B 1 136 ? 9.653 52.991 24.870 1.00 12.94 133 TYR B O 1
ATOM 2897 N N . GLY B 1 137 ? 10.721 51.642 26.336 1.00 12.86 134 GLY B N 1
ATOM 2898 C CA . GLY B 1 137 ? 9.852 50.495 26.153 1.00 13.31 134 GLY B CA 1
ATOM 2899 C C . GLY B 1 137 ? 8.762 50.361 27.213 1.00 13.31 134 GLY B C 1
ATOM 2900 O O . GLY B 1 137 ? 8.502 51.269 28.020 1.00 13.41 134 GLY B O 1
ATOM 2901 N N . LEU B 1 138 ? 8.104 49.221 27.169 1.00 13.77 135 LEU B N 1
ATOM 2902 C CA . LEU B 1 138 ? 6.935 48.930 27.955 1.00 14.15 135 LEU B CA 1
ATOM 2903 C C . LEU B 1 138 ? 7.227 49.032 29.439 1.00 13.98 135 LEU B C 1
ATOM 2904 O O . LEU B 1 138 ? 8.165 48.394 29.931 1.00 14.03 135 LEU B O 1
ATOM 2909 N N . THR B 1 139 ? 6.405 49.771 30.161 1.00 14.02 136 THR B N 1
ATOM 2910 C CA . THR B 1 139 ? 6.540 49.948 31.596 1.00 14.34 136 THR B CA 1
ATOM 2911 C C . THR B 1 139 ? 6.519 48.607 32.353 1.00 14.73 136 THR B C 1
ATOM 2912 O O . THR B 1 139 ? 5.766 47.687 31.952 1.00 15.22 136 THR B O 1
ATOM 2916 N N . ARG B 1 140 ? 7.338 48.478 33.397 1.00 15.25 137 ARG B N 1
ATOM 2917 C CA . ARG B 1 140 ? 7.388 47.258 34.254 1.00 16.28 137 ARG B CA 1
ATOM 2918 C C . ARG B 1 140 ? 7.287 47.669 35.720 1.00 16.64 137 ARG B C 1
ATOM 2919 O O . ARG B 1 140 ? 7.841 48.682 36.115 1.00 17.88 137 ARG B O 1
ATOM 2927 N N . VAL B 1 141 ? 6.612 46.842 36.518 1.00 16.79 138 VAL B N 1
ATOM 2928 C CA . VAL B 1 141 ? 6.363 47.137 37.921 1.00 17.48 138 VAL B CA 1
ATOM 2929 C C . VAL B 1 141 ? 6.714 45.895 38.729 1.00 19.01 138 VAL B C 1
ATOM 2930 O O . VAL B 1 141 ? 7.654 45.885 39.541 1.00 20.76 138 VAL B O 1
ATOM 2934 N N . ASP B 1 142 ? 5.953 44.846 38.471 1.00 19.20 139 ASP B N 1
ATOM 2935 C CA . ASP B 1 142 ? 6.118 43.550 39.133 1.00 20.60 139 ASP B CA 1
ATOM 2936 C C . ASP B 1 142 ? 5.337 42.486 38.374 1.00 20.44 139 ASP B C 1
ATOM 2937 O O . ASP B 1 142 ? 4.547 42.808 37.516 1.00 19.34 139 ASP B O 1
ATOM 2942 N N . PRO B 1 143 ? 5.581 41.195 38.653 1.00 21.31 140 PRO B N 1
ATOM 2943 C CA . PRO B 1 143 ? 4.954 40.239 37.755 1.00 21.25 140 PRO B CA 1
ATOM 2944 C C . PRO B 1 143 ? 3.450 40.318 37.692 1.00 20.12 140 PRO B C 1
ATOM 2945 O O . PRO B 1 143 ? 2.886 40.108 36.656 1.00 20.37 140 PRO B O 1
ATOM 2949 N N A GLU B 1 144 ? 2.824 40.601 38.824 0.50 21.01 141 GLU B N 1
ATOM 2950 N N B GLU B 1 144 ? 2.775 40.589 38.790 0.50 20.90 141 GLU B N 1
ATOM 2951 C CA A GLU B 1 144 ? 1.357 40.633 38.936 0.50 21.28 141 GLU B CA 1
ATOM 2952 C CA B GLU B 1 144 ? 1.302 40.573 38.758 0.50 20.99 141 GLU B CA 1
ATOM 2953 C C A GLU B 1 144 ? 0.790 41.789 38.101 0.50 19.50 141 GLU B C 1
ATOM 2954 C C B GLU B 1 144 ? 0.754 41.813 38.052 0.50 19.36 141 GLU B C 1
ATOM 2955 O O A GLU B 1 144 ? -0.103 41.621 37.257 0.50 19.45 141 GLU B O 1
ATOM 2956 O O B GLU B 1 144 ? -0.173 41.726 37.235 0.50 19.19 141 GLU B O 1
ATOM 2967 N N . VAL B 1 145 ? 1.330 42.977 38.337 1.00 18.09 142 VAL B N 1
ATOM 2968 C CA . VAL B 1 145 ? 0.927 44.196 37.573 1.00 17.06 142 VAL B CA 1
ATOM 2969 C C . VAL B 1 145 ? 1.301 44.032 36.120 1.00 16.37 142 VAL B C 1
ATOM 2970 O O . VAL B 1 145 ? 0.538 44.407 35.235 1.00 16.73 142 VAL B O 1
ATOM 2974 N N . ASP B 1 146 ? 2.467 43.493 35.845 1.00 16.75 143 ASP B N 1
ATOM 2975 C CA . ASP B 1 146 ? 2.930 43.341 34.478 1.00 17.52 143 ASP B CA 1
ATOM 2976 C C . ASP B 1 146 ? 2.024 42.447 33.668 1.00 17.34 143 ASP B C 1
ATOM 2977 O O . ASP B 1 146 ? 1.820 42.661 32.455 1.00 17.37 143 ASP B O 1
ATOM 2982 N N . ALA B 1 147 ? 1.517 41.409 34.280 1.00 17.48 144 ALA B N 1
ATOM 2983 C CA . ALA B 1 147 ? 0.514 40.571 33.560 1.00 17.84 144 ALA B CA 1
ATOM 2984 C C . ALA B 1 147 ? -0.711 41.335 33.045 1.00 17.33 144 ALA B C 1
ATOM 2985 O O . ALA B 1 147 ? -1.185 41.091 31.934 1.00 17.63 144 ALA B O 1
ATOM 2987 N N . VAL B 1 148 ? -1.214 42.269 33.842 1.00 17.29 145 VAL B N 1
ATOM 2988 C CA . VAL B 1 148 ? -2.356 43.039 33.490 1.00 17.23 145 VAL B CA 1
ATOM 2989 C C . VAL B 1 148 ? -1.931 44.008 32.373 1.00 16.69 145 VAL B C 1
ATOM 2990 O O . VAL B 1 148 ? -2.649 44.168 31.393 1.00 17.15 145 VAL B O 1
ATOM 2994 N N . VAL B 1 149 ? -0.800 44.657 32.526 1.00 15.75 146 VAL B N 1
ATOM 2995 C CA . VAL B 1 149 ? -0.323 45.603 31.529 1.00 15.75 146 VAL B CA 1
ATOM 2996 C C . VAL B 1 149 ? -0.098 44.920 30.181 1.00 16.07 146 VAL B C 1
ATOM 2997 O O . VAL B 1 149 ? -0.434 45.469 29.117 1.00 16.06 146 VAL B O 1
ATOM 3001 N N . ASP B 1 150 ? 0.405 43.695 30.226 1.00 17.19 147 ASP B N 1
ATOM 3002 C CA . ASP B 1 150 ? 0.658 42.946 29.004 1.00 18.83 147 ASP B CA 1
ATOM 3003 C C . ASP B 1 150 ? -0.650 42.628 28.301 1.00 19.39 147 ASP B C 1
ATOM 3004 O O . ASP B 1 150 ? -0.709 42.675 27.072 1.00 19.78 147 ASP B O 1
ATOM 3009 N N . ARG B 1 151 ? -1.691 42.289 29.060 1.00 19.08 148 ARG B N 1
ATOM 3010 C CA . ARG B 1 151 ? -3.015 42.003 28.437 1.00 20.92 148 ARG B CA 1
ATOM 3011 C C . ARG B 1 151 ? -3.585 43.282 27.829 1.00 18.32 148 ARG B C 1
ATOM 3012 O O . ARG B 1 151 ? -4.212 43.251 26.752 1.00 18.72 148 ARG B O 1
ATOM 3020 N N . LEU B 1 152 ? -3.317 44.430 28.475 1.00 16.21 149 LEU B N 1
ATOM 3021 C CA . LEU B 1 152 ? -3.749 45.692 27.892 1.00 16.12 149 LEU B CA 1
ATOM 3022 C C . LEU B 1 152 ? -3.024 45.965 26.582 1.00 16.22 149 LEU B C 1
ATOM 3023 O O . LEU B 1 152 ? -3.662 46.253 25.548 1.00 16.52 149 LEU B O 1
ATOM 3028 N N . TYR B 1 153 ? -1.685 45.922 26.613 1.00 17.31 150 TYR B N 1
ATOM 3029 C CA . TYR B 1 153 ? -0.839 46.396 25.501 1.00 18.14 150 TYR B CA 1
ATOM 3030 C C . TYR B 1 153 ? -1.000 45.453 24.269 1.00 19.17 150 TYR B C 1
ATOM 3031 O O . TYR B 1 153 ? -1.257 45.890 23.131 1.00 17.35 150 TYR B O 1
ATOM 3040 N N . HIS B 1 154 ? -0.851 44.174 24.544 1.00 18.99 151 HIS B N 1
ATOM 3041 C CA . HIS B 1 154 ? -0.876 43.133 23.529 1.00 21.63 151 HIS B CA 1
ATOM 3042 C C . HIS B 1 154 ? -2.274 42.605 23.206 1.00 20.54 151 HIS B C 1
ATOM 3043 O O . HIS B 1 154 ? -2.504 42.088 22.097 1.00 21.18 151 HIS B O 1
ATOM 3050 N N . GLY B 1 155 ? -3.188 42.692 24.155 1.00 18.48 152 GLY B N 1
ATOM 3051 C CA . GLY B 1 155 ? -4.506 42.065 23.996 1.00 19.36 152 GLY B CA 1
ATOM 3052 C C . GLY B 1 155 ? -5.547 43.086 23.611 1.00 18.66 152 GLY B C 1
ATOM 3053 O O . GLY B 1 155 ? -5.927 43.186 22.457 1.00 18.42 152 GLY B O 1
ATOM 3054 N N . LEU B 1 156 ? -5.965 43.905 24.557 1.00 18.36 153 LEU B N 1
ATOM 3055 C CA . LEU B 1 156 ? -7.057 44.814 24.315 1.00 18.44 153 LEU B CA 1
ATOM 3056 C C . LEU B 1 156 ? -6.736 45.864 23.237 1.00 16.66 153 LEU B C 1
ATOM 3057 O O . LEU B 1 156 ? -7.626 46.242 22.496 1.00 16.43 153 LEU B O 1
ATOM 3062 N N . LEU B 1 157 ? -5.471 46.280 23.146 1.00 15.28 154 LEU B N 1
ATOM 3063 C CA . LEU B 1 157 ? -5.014 47.308 22.192 1.00 14.31 154 LEU B CA 1
ATOM 3064 C C . LEU B 1 157 ? -4.354 46.769 20.923 1.00 14.68 154 LEU B C 1
ATOM 3065 O O . LEU B 1 157 ? -3.769 47.511 20.162 1.00 14.54 154 LEU B O 1
ATOM 3070 N N . ALA B 1 158 ? -4.538 45.466 20.651 1.00 15.38 155 ALA B N 1
ATOM 3071 C CA . ALA B 1 158 ? -3.936 44.841 19.510 1.00 16.04 155 ALA B CA 1
ATOM 3072 C C . ALA B 1 158 ? -4.180 45.533 18.179 1.00 16.37 155 ALA B C 1
ATOM 3073 O O . ALA B 1 158 ? -3.247 45.613 17.371 1.00 17.92 155 ALA B O 1
ATOM 3075 N N . ARG B 1 159 ? -5.364 46.102 17.954 1.00 15.84 156 ARG B N 1
ATOM 3076 C CA . ARG B 1 159 ? -5.702 46.765 16.705 1.00 15.96 156 ARG B CA 1
ATOM 3077 C C . ARG B 1 159 ? -5.421 48.261 16.713 1.00 16.12 156 ARG B C 1
ATOM 3078 O O . ARG B 1 159 ? -5.642 48.886 15.694 1.00 17.33 156 ARG B O 1
ATOM 3086 N N . ASP B 1 160 ? -4.935 48.794 17.817 1.00 16.00 157 ASP B N 1
ATOM 3087 C CA . ASP B 1 160 ? -4.949 50.227 18.043 1.00 16.63 157 ASP B CA 1
ATOM 3088 C C . ASP B 1 160 ? -3.607 50.943 18.085 1.00 17.98 157 ASP B C 1
ATOM 3089 O O . ASP B 1 160 ? -3.572 52.174 18.268 1.00 18.15 157 ASP B O 1
ATOM 3094 N N . TRP B 1 161 ? -2.502 50.232 17.926 1.00 19.95 158 TRP B N 1
ATOM 3095 C CA . TRP B 1 161 ? -1.193 50.908 17.865 1.00 21.40 158 TRP B CA 1
ATOM 3096 C C . TRP B 1 161 ? -1.052 51.664 16.544 1.00 22.30 158 TRP B C 1
ATOM 3097 O O . TRP B 1 161 ? -1.141 51.039 15.500 1.00 22.64 158 TRP B O 1
ATOM 3108 N N . PRO B 1 162 ? -0.875 53.017 16.605 1.00 23.14 159 PRO B N 1
ATOM 3109 C CA . PRO B 1 162 ? -0.910 53.784 15.328 1.00 25.07 159 PRO B CA 1
ATOM 3110 C C . PRO B 1 162 ? 0.271 53.497 14.432 1.00 25.61 159 PRO B C 1
ATOM 3111 O O . PRO B 1 162 ? 1.412 53.490 14.914 1.00 21.88 159 PRO B O 1
ATOM 3115 N N . PRO B 1 163 ? -0.005 53.269 13.143 1.00 28.42 160 PRO B N 1
ATOM 3116 C CA . PRO B 1 163 ? 1.003 52.872 12.155 1.00 31.21 160 PRO B CA 1
ATOM 3117 C C . PRO B 1 163 ? 2.193 53.822 12.101 1.00 32.16 160 PRO B C 1
ATOM 3118 O O . PRO B 1 163 ? 3.337 53.374 11.925 1.00 32.05 160 PRO B O 1
ATOM 3122 N N . GLU B 1 164 ? 1.925 55.106 12.312 1.00 32.82 161 GLU B N 1
ATOM 3123 C CA . GLU B 1 164 ? 2.957 56.134 12.149 1.00 35.91 161 GLU B CA 1
ATOM 3124 C C . GLU B 1 164 ? 4.047 55.994 13.183 1.00 33.97 161 GLU B C 1
ATOM 3125 O O . GLU B 1 164 ? 5.173 56.439 12.933 1.00 35.10 161 GLU B O 1
ATOM 3131 N N A ARG B 1 165 ? 3.721 55.423 14.343 0.50 30.85 162 ARG B N 1
ATOM 3132 N N B ARG B 1 165 ? 3.724 55.431 14.346 0.50 30.68 162 ARG B N 1
ATOM 3133 C CA A ARG B 1 165 ? 4.669 55.317 15.439 0.50 30.58 162 ARG B CA 1
ATOM 3134 C CA B ARG B 1 165 ? 4.684 55.331 15.432 0.50 30.33 162 ARG B CA 1
ATOM 3135 C C A ARG B 1 165 ? 5.407 53.990 15.486 0.50 28.76 162 ARG B C 1
ATOM 3136 C C B ARG B 1 165 ? 5.368 53.971 15.505 0.50 28.60 162 ARG B C 1
ATOM 3137 O O A ARG B 1 165 ? 6.024 53.653 16.498 0.50 28.62 162 ARG B O 1
ATOM 3138 O O B ARG B 1 165 ? 5.910 53.594 16.548 0.50 28.30 162 ARG B O 1
ATOM 3153 N N . VAL B 1 166 ? 5.336 53.212 14.414 1.00 24.75 163 VAL B N 1
ATOM 3154 C CA . VAL B 1 166 ? 5.980 51.888 14.432 1.00 24.13 163 VAL B CA 1
ATOM 3155 C C . VAL B 1 166 ? 7.467 51.921 14.824 1.00 23.41 163 VAL B C 1
ATOM 3156 O O . VAL B 1 166 ? 7.972 51.002 15.541 1.00 22.47 163 VAL B O 1
ATOM 3160 N N . HIS B 1 167 ? 8.213 52.917 14.331 1.00 22.01 164 HIS B N 1
ATOM 3161 C CA . HIS B 1 167 ? 9.660 52.941 14.591 1.00 21.84 164 HIS B CA 1
ATOM 3162 C C . HIS B 1 167 ? 9.919 53.212 16.049 1.00 22.21 164 HIS B C 1
ATOM 3163 O O . HIS B 1 167 ? 10.740 52.556 16.687 1.00 20.00 164 HIS B O 1
ATOM 3170 N N . VAL B 1 168 ? 9.210 54.191 16.582 1.00 23.72 165 VAL B N 1
ATOM 3171 C CA . VAL B 1 168 ? 9.410 54.505 18.006 1.00 25.82 165 VAL B CA 1
ATOM 3172 C C . VAL B 1 168 ? 9.000 53.299 18.871 1.00 26.56 165 VAL B C 1
ATOM 3173 O O . VAL B 1 168 ? 9.704 52.941 19.835 1.00 27.88 165 VAL B O 1
ATOM 3177 N N . GLU B 1 169 ? 7.926 52.581 18.516 1.00 28.43 166 GLU B N 1
ATOM 3178 C CA . GLU B 1 169 ? 7.514 51.411 19.283 1.00 29.87 166 GLU B CA 1
ATOM 3179 C C . GLU B 1 169 ? 8.418 50.189 19.189 1.00 27.98 166 GLU B C 1
ATOM 3180 O O . GLU B 1 169 ? 8.378 49.326 20.070 1.00 29.57 166 GLU B O 1
ATOM 3186 N N . SER B 1 170 ? 9.237 50.079 18.134 1.00 24.99 167 SER B N 1
ATOM 3187 C CA . SER B 1 170 ? 10.272 49.018 18.058 1.00 21.83 167 SER B CA 1
ATOM 3188 C C . SER B 1 170 ? 11.573 49.454 18.714 1.00 19.80 167 SER B C 1
ATOM 3189 O O . SER B 1 170 ? 12.627 48.826 18.489 1.00 19.92 167 SER B O 1
ATOM 3192 N N . GLY B 1 171 ? 11.550 50.502 19.529 1.00 19.66 168 GLY B N 1
ATOM 3193 C CA . GLY B 1 171 ? 12.794 51.036 20.087 1.00 18.65 168 GLY B CA 1
ATOM 3194 C C . GLY B 1 171 ? 13.762 51.532 19.034 1.00 16.84 168 GLY B C 1
ATOM 3195 O O . GLY B 1 171 ? 14.982 51.469 19.212 1.00 17.96 168 GLY B O 1
ATOM 3196 N N . TYR B 1 172 ? 13.242 52.020 17.911 1.00 15.37 169 TYR B N 1
ATOM 3197 C CA . TYR B 1 172 ? 14.007 52.443 16.731 1.00 14.91 169 TYR B CA 1
ATOM 3198 C C . TYR B 1 172 ? 14.830 51.370 16.025 1.00 15.61 169 TYR B C 1
ATOM 3199 O O . TYR B 1 172 ? 15.618 51.644 15.161 1.00 16.11 169 TYR B O 1
ATOM 3208 N N . ARG B 1 173 ? 14.562 50.119 16.339 1.00 15.61 170 ARG B N 1
ATOM 3209 C CA . ARG B 1 173 ? 15.126 49.032 15.597 1.00 15.55 170 ARG B CA 1
ATOM 3210 C C . ARG B 1 173 ? 14.868 49.119 14.098 1.00 15.17 170 ARG B C 1
ATOM 3211 O O . ARG B 1 173 ? 15.719 48.785 13.288 1.00 14.91 170 ARG B O 1
ATOM 3219 N N . THR B 1 174 ? 13.659 49.487 13.744 1.00 14.79 171 THR B N 1
ATOM 3220 C CA . THR B 1 174 ? 13.230 49.497 12.352 1.00 15.14 171 THR B CA 1
ATOM 3221 C C . THR B 1 174 ? 13.535 50.825 11.635 1.00 16.07 171 THR B C 1
ATOM 3222 O O . THR B 1 174 ? 13.267 50.910 10.448 1.00 16.93 171 THR B O 1
ATOM 3226 N N . LEU B 1 175 ? 14.077 51.779 12.357 1.00 16.40 172 LEU B N 1
ATOM 3227 C CA . LEU B 1 175 ? 14.428 53.103 11.783 1.00 17.24 172 LEU B CA 1
ATOM 3228 C C . LEU B 1 175 ? 15.587 52.953 10.830 1.00 16.61 172 LEU B C 1
ATOM 3229 O O . LEU B 1 175 ? 16.583 52.343 11.192 1.00 16.41 172 LEU B O 1
ATOM 3234 N N . PRO B 1 176 ? 15.521 53.537 9.619 1.00 18.07 173 PRO B N 1
ATOM 3235 C CA . PRO B 1 176 ? 16.682 53.554 8.774 1.00 18.37 173 PRO B CA 1
ATOM 3236 C C . PRO B 1 176 ? 17.670 54.480 9.447 1.00 19.48 173 PRO B C 1
ATOM 3237 O O . PRO B 1 176 ? 17.274 55.471 10.017 1.00 22.76 173 PRO B O 1
ATOM 3241 N N . PHE B 1 177 ? 18.903 54.074 9.548 1.00 19.16 174 PHE B N 1
ATOM 3242 C CA . PHE B 1 177 ? 19.883 54.801 10.421 1.00 18.16 174 PHE B CA 1
ATOM 3243 C C . PHE B 1 177 ? 21.223 54.717 9.756 1.00 19.41 174 PHE B C 1
ATOM 3244 O O . PHE B 1 177 ? 21.775 53.598 9.688 1.00 20.49 174 PHE B O 1
ATOM 3252 N N . PRO B 1 178 ? 21.763 55.845 9.239 1.00 17.80 175 PRO B N 1
ATOM 3253 C CA . PRO B 1 178 ? 22.854 55.914 8.327 1.00 18.86 175 PRO B CA 1
ATOM 3254 C C . PRO B 1 178 ? 24.242 55.956 8.956 1.00 18.99 175 PRO B C 1
ATOM 3255 O O . PRO B 1 178 ? 25.231 55.829 8.257 1.00 23.95 175 PRO B O 1
ATOM 3259 N N . PHE B 1 179 ? 24.319 56.088 10.268 1.00 17.13 176 PHE B N 1
ATOM 3260 C CA . PHE B 1 179 ? 25.614 56.377 10.913 1.00 15.82 176 PHE B CA 1
ATOM 3261 C C . PHE B 1 179 ? 26.232 55.126 11.521 1.00 17.28 176 PHE B C 1
ATOM 3262 O O . PHE B 1 179 ? 25.497 54.228 11.900 1.00 16.43 176 PHE B O 1
ATOM 3270 N N . PRO B 1 180 ? 27.580 55.081 11.637 1.00 16.96 177 PRO B N 1
ATOM 3271 C CA . PRO B 1 180 ? 28.197 53.932 12.316 1.00 17.03 177 PRO B CA 1
ATOM 3272 C C . PRO B 1 180 ? 27.778 53.932 13.784 1.00 16.11 177 PRO B C 1
ATOM 3273 O O . PRO B 1 180 ? 27.852 54.991 14.455 1.00 16.20 177 PRO B O 1
ATOM 3277 N N . GLU B 1 181 ? 27.289 52.795 14.245 1.00 16.43 178 GLU B N 1
ATOM 3278 C CA . GLU B 1 181 ? 26.602 52.746 15.524 1.00 16.96 178 GLU B CA 1
ATOM 3279 C C . GLU B 1 181 ? 27.494 52.532 16.732 1.00 16.22 178 GLU B C 1
ATOM 3280 O O . GLU B 1 181 ? 28.555 51.985 16.624 1.00 16.22 178 GLU B O 1
ATOM 3286 N N . LEU B 1 182 ? 27.080 53.090 17.846 1.00 15.94 179 LEU B N 1
ATOM 3287 C CA . LEU B 1 182 ? 27.803 53.032 19.137 1.00 17.70 179 LEU B CA 1
ATOM 3288 C C . LEU B 1 182 ? 26.804 52.365 20.105 1.00 18.49 179 LEU B C 1
ATOM 3289 O O . LEU B 1 182 ? 25.652 52.767 20.177 1.00 20.48 179 LEU B O 1
ATOM 3294 N N . GLU B 1 183 ? 27.223 51.426 20.909 1.00 20.56 180 GLU B N 1
ATOM 3295 C CA . GLU B 1 183 ? 26.273 50.784 21.810 1.00 21.19 180 GLU B CA 1
ATOM 3296 C C . GLU B 1 183 ? 26.204 51.618 23.107 1.00 19.68 180 GLU B C 1
ATOM 3297 O O . GLU B 1 183 ? 27.218 52.011 23.632 1.00 21.99 180 GLU B O 1
ATOM 3303 N N . ALA B 1 184 ? 25.020 51.863 23.584 1.00 19.82 181 ALA B N 1
ATOM 3304 C CA . ALA B 1 184 ? 24.804 52.526 24.822 1.00 18.52 181 ALA B CA 1
ATOM 3305 C C . ALA B 1 184 ? 24.703 51.522 25.927 1.00 18.98 181 ALA B C 1
ATOM 3306 O O . ALA B 1 184 ? 24.290 50.354 25.696 1.00 18.68 181 ALA B O 1
ATOM 3308 N N . PRO B 1 185 ? 25.058 51.910 27.144 1.00 18.88 182 PRO B N 1
ATOM 3309 C CA . PRO B 1 185 ? 24.858 51.015 28.275 1.00 19.37 182 PRO B CA 1
ATOM 3310 C C . PRO B 1 185 ? 23.356 50.893 28.596 1.00 18.24 182 PRO B C 1
ATOM 3311 O O . PRO B 1 185 ? 22.555 51.698 28.135 1.00 17.06 182 PRO B O 1
ATOM 3315 N N . PRO B 1 186 ? 22.982 49.864 29.346 1.00 18.52 183 PRO B N 1
ATOM 3316 C CA . PRO B 1 186 ? 21.566 49.730 29.762 1.00 18.55 183 PRO B CA 1
ATOM 3317 C C . PRO B 1 186 ? 21.161 50.874 30.687 1.00 18.54 183 PRO B C 1
ATOM 3318 O O . PRO B 1 186 ? 21.936 51.267 31.583 1.00 20.20 183 PRO B O 1
ATOM 3322 N N . LEU B 1 187 ? 20.043 51.505 30.374 1.00 16.35 184 LEU B N 1
ATOM 3323 C CA . LEU B 1 187 ? 19.547 52.613 31.117 1.00 16.20 184 LEU B CA 1
ATOM 3324 C C . LEU B 1 187 ? 18.063 52.394 31.305 1.00 15.53 184 LEU B C 1
ATOM 3325 O O . LEU B 1 187 ? 17.434 51.677 30.528 1.00 15.05 184 LEU B O 1
ATOM 3330 N N . GLU B 1 188 ? 17.523 53.024 32.336 1.00 15.68 185 GLU B N 1
ATOM 3331 C CA . GLU B 1 188 ? 16.122 52.928 32.608 1.00 16.12 185 GLU B CA 1
ATOM 3332 C C . GLU B 1 188 ? 15.577 54.203 33.197 1.00 15.11 185 GLU B C 1
ATOM 3333 O O . GLU B 1 188 ? 16.276 54.923 33.874 1.00 14.73 185 GLU B O 1
ATOM 3339 N N . ILE B 1 189 ? 14.311 54.445 32.889 1.00 14.05 186 ILE B N 1
ATOM 3340 C CA . ILE B 1 189 ? 13.498 55.404 33.593 1.00 13.38 186 ILE B CA 1
ATOM 3341 C C . ILE B 1 189 ? 12.948 54.755 34.848 1.00 14.02 186 ILE B C 1
ATOM 3342 O O . ILE B 1 189 ? 12.510 53.614 34.834 1.00 12.73 186 ILE B O 1
ATOM 3347 N N . GLU B 1 190 ? 12.930 55.522 35.924 1.00 14.79 187 GLU B N 1
ATOM 3348 C CA . GLU B 1 190 ? 12.394 55.064 37.169 1.00 16.52 187 GLU B CA 1
ATOM 3349 C C . GLU B 1 190 ? 11.520 56.168 37.759 1.00 15.08 187 GLU B C 1
ATOM 3350 O O . GLU B 1 190 ? 11.942 57.367 37.835 1.00 14.54 187 GLU B O 1
ATOM 3356 N N . GLU B 1 191 ? 10.325 55.773 38.190 1.00 14.60 188 GLU B N 1
ATOM 3357 C CA . GLU B 1 191 ? 9.431 56.650 38.920 1.00 14.33 188 GLU B CA 1
ATOM 3358 C C . GLU B 1 191 ? 8.853 55.908 40.112 1.00 14.98 188 GLU B C 1
ATOM 3359 O O . GLU B 1 191 ? 8.905 54.682 40.125 1.00 16.01 188 GLU B O 1
ATOM 3365 N N A ARG B 1 192 ? 8.260 56.635 41.051 0.50 15.16 189 ARG B N 1
ATOM 3366 N N B ARG B 1 192 ? 8.352 56.619 41.120 0.50 15.02 189 ARG B N 1
ATOM 3367 C CA A ARG B 1 192 ? 7.682 56.061 42.253 0.50 16.09 189 ARG B CA 1
ATOM 3368 C CA B ARG B 1 192 ? 7.654 55.988 42.248 0.50 15.72 189 ARG B CA 1
ATOM 3369 C C A ARG B 1 192 ? 6.245 56.561 42.304 0.50 15.12 189 ARG B C 1
ATOM 3370 C C B ARG B 1 192 ? 6.252 56.548 42.287 0.50 14.94 189 ARG B C 1
ATOM 3371 O O A ARG B 1 192 ? 5.971 57.704 42.673 0.50 14.89 189 ARG B O 1
ATOM 3372 O O B ARG B 1 192 ? 6.010 57.701 42.644 0.50 14.72 189 ARG B O 1
ATOM 3387 N N . TRP B 1 193 ? 5.323 55.721 41.857 1.00 15.10 190 TRP B N 1
ATOM 3388 C CA . TRP B 1 193 ? 3.978 56.145 41.545 1.00 14.40 190 TRP B CA 1
ATOM 3389 C C . TRP B 1 193 ? 2.936 55.274 42.232 1.00 15.13 190 TRP B C 1
ATOM 3390 O O . TRP B 1 193 ? 3.072 54.063 42.193 1.00 15.06 190 TRP B O 1
ATOM 3401 N N . PRO B 1 194 ? 1.919 55.891 42.852 1.00 15.76 191 PRO B N 1
ATOM 3402 C CA . PRO B 1 194 ? 0.762 55.083 43.198 1.00 16.34 191 PRO B CA 1
ATOM 3403 C C . PRO B 1 194 ? -0.103 54.698 42.022 1.00 16.10 191 PRO B C 1
ATOM 3404 O O . PRO B 1 194 ? 0.126 55.106 40.884 1.00 15.45 191 PRO B O 1
ATOM 3416 N N A ASP B 1 196 ? -3.070 55.449 41.054 0.50 18.80 193 ASP B N 1
ATOM 3417 N N B ASP B 1 196 ? -3.200 55.411 40.953 0.50 18.54 193 ASP B N 1
ATOM 3418 C CA A ASP B 1 196 ? -3.747 56.600 40.433 0.50 19.33 193 ASP B CA 1
ATOM 3419 C CA B ASP B 1 196 ? -3.904 56.360 40.100 0.50 18.83 193 ASP B CA 1
ATOM 3420 C C A ASP B 1 196 ? -2.914 57.149 39.299 0.50 18.35 193 ASP B C 1
ATOM 3421 C C B ASP B 1 196 ? -2.929 57.183 39.213 0.50 18.10 193 ASP B C 1
ATOM 3422 O O A ASP B 1 196 ? -3.369 57.239 38.148 0.50 18.57 193 ASP B O 1
ATOM 3423 O O B ASP B 1 196 ? -3.348 57.582 38.116 0.50 18.36 193 ASP B O 1
ATOM 3432 N N . ALA B 1 197 ? -1.678 57.436 39.637 1.00 17.92 194 ALA B N 1
ATOM 3433 C CA . ALA B 1 197 ? -0.701 58.065 38.737 1.00 16.65 194 ALA B CA 1
ATOM 3434 C C . ALA B 1 197 ? -0.369 57.113 37.589 1.00 15.94 194 ALA B C 1
ATOM 3435 O O . ALA B 1 197 ? -0.223 57.508 36.436 1.00 14.74 194 ALA B O 1
ATOM 3437 N N . PHE B 1 198 ? -0.256 55.831 37.914 1.00 15.50 195 PHE B N 1
ATOM 3438 C CA . PHE B 1 198 ? 0.053 54.838 36.860 1.00 14.92 195 PHE B CA 1
ATOM 3439 C C . PHE B 1 198 ? -1.079 54.725 35.834 1.00 15.27 195 PHE B C 1
ATOM 3440 O O . PHE B 1 198 ? -0.844 54.684 34.653 1.00 14.09 195 PHE B O 1
ATOM 3448 N N . LEU B 1 199 ? -2.322 54.669 36.327 1.00 16.31 196 LEU B N 1
ATOM 3449 C CA . LEU B 1 199 ? -3.485 54.778 35.469 1.00 17.79 196 LEU B CA 1
ATOM 3450 C C . LEU B 1 199 ? -3.584 56.019 34.611 1.00 17.96 196 LEU B C 1
ATOM 3451 O O . LEU B 1 199 ? -3.921 55.922 33.440 1.00 18.49 196 LEU B O 1
ATOM 3456 N N . GLY B 1 200 ? -3.261 57.175 35.191 1.00 17.55 197 GLY B N 1
ATOM 3457 C CA . GLY B 1 200 ? -3.209 58.402 34.437 1.00 17.71 197 GLY B CA 1
ATOM 3458 C C . GLY B 1 200 ? -2.211 58.286 33.313 1.00 16.67 197 GLY B C 1
ATOM 3459 O O . GLY B 1 200 ? -2.502 58.663 32.173 1.00 17.64 197 GLY B O 1
ATOM 3460 N N . TYR B 1 201 ? -1.047 57.735 33.618 1.00 15.70 198 TYR B N 1
ATOM 3461 C CA . TYR B 1 201 ? 0.000 57.460 32.653 1.00 15.09 198 TYR B CA 1
ATOM 3462 C C . TYR B 1 201 ? -0.500 56.545 31.523 1.00 15.26 198 TYR B C 1
ATOM 3463 O O . TYR B 1 201 ? -0.327 56.858 30.342 1.00 15.48 198 TYR B O 1
ATOM 3472 N N . LEU B 1 202 ? -1.101 55.396 31.850 1.00 15.76 199 LEU B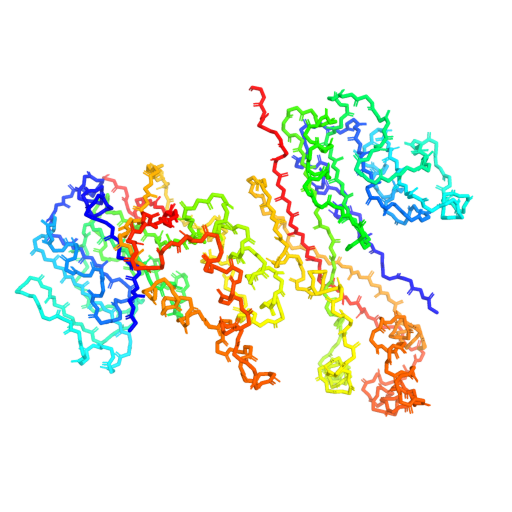 N 1
ATOM 3473 C CA . LEU B 1 202 ? -1.648 54.532 30.802 1.00 16.26 199 LEU B CA 1
ATOM 3474 C C . LEU B 1 202 ? -2.624 55.240 29.888 1.00 17.10 199 LEU B C 1
ATOM 3475 O O . LEU B 1 202 ? -2.636 54.969 28.673 1.00 16.75 199 LEU B O 1
ATOM 3480 N N . GLY B 1 203 ? -3.348 56.189 30.451 1.00 18.11 200 GLY B N 1
ATOM 3481 C CA . GLY B 1 203 ? -4.297 56.992 29.699 1.00 19.84 200 GLY B CA 1
ATOM 3482 C C . GLY B 1 203 ? -3.678 57.943 28.678 1.00 20.65 200 GLY B C 1
ATOM 3483 O O . GLY B 1 203 ? -4.415 58.577 27.862 1.00 22.24 200 GLY B O 1
ATOM 3484 N N . THR B 1 204 ? -2.353 58.112 28.748 1.00 19.25 201 THR B N 1
ATOM 3485 C CA . THR B 1 204 ? -1.631 58.855 27.732 1.00 18.46 201 THR B CA 1
ATOM 3486 C C . THR B 1 204 ? -1.203 58.042 26.535 1.00 18.14 201 THR B C 1
ATOM 3487 O O . THR B 1 204 ? -0.731 58.610 25.531 1.00 18.07 201 THR B O 1
ATOM 3491 N N . TRP B 1 205 ? -1.323 56.704 26.576 1.00 16.72 202 TRP B N 1
ATOM 3492 C CA . TRP B 1 205 ? -0.870 55.911 25.484 1.00 16.36 202 TRP B CA 1
ATOM 3493 C C . TRP B 1 205 ? -1.667 56.237 24.226 1.00 16.53 202 TRP B C 1
ATOM 3494 O O . TRP B 1 205 ? -2.868 56.312 24.294 1.00 16.04 202 TRP B O 1
ATOM 3505 N N . SER B 1 206 ? -0.991 56.435 23.088 1.00 17.18 203 SER B N 1
ATOM 3506 C CA . SER B 1 206 ? -1.663 56.763 21.832 1.00 17.53 203 SER B CA 1
ATOM 3507 C C . SER B 1 206 ? -2.697 55.679 21.501 1.00 16.65 203 SER B C 1
ATOM 3508 O O . SER B 1 206 ? -3.782 55.979 21.006 1.00 15.96 203 SER B O 1
ATOM 3511 N N . ALA B 1 207 ? -2.382 54.423 21.804 1.00 15.50 204 ALA B N 1
ATOM 3512 C CA . ALA B 1 207 ? -3.306 53.323 21.513 1.00 14.73 204 ALA B CA 1
ATOM 3513 C C . ALA B 1 207 ? -4.577 53.310 22.379 1.00 14.52 204 ALA B C 1
ATOM 3514 O O . ALA B 1 207 ? -5.608 52.885 21.942 1.00 13.91 204 ALA B O 1
ATOM 3516 N N . VAL B 1 208 ? -4.475 53.806 23.612 1.00 14.57 205 VAL B N 1
ATOM 3517 C CA . VAL B 1 208 ? -5.662 53.998 24.435 1.00 15.03 205 VAL B CA 1
ATOM 3518 C C . VAL B 1 208 ? -6.583 55.029 23.798 1.00 15.47 205 VAL B C 1
ATOM 3519 O O . VAL B 1 208 ? -7.760 54.784 23.659 1.00 15.50 205 VAL B O 1
ATOM 3523 N N . THR B 1 209 ? -6.048 56.183 23.422 1.00 16.30 206 THR B N 1
ATOM 3524 C CA . THR B 1 209 ? -6.872 57.169 22.716 1.00 17.45 206 THR B CA 1
ATOM 3525 C C . THR B 1 209 ? -7.464 56.598 21.440 1.00 16.80 206 THR B C 1
ATOM 3526 O O . THR B 1 209 ? -8.647 56.714 21.170 1.00 17.31 206 THR B O 1
ATOM 3530 N N . ALA B 1 210 ? -6.643 55.915 20.663 1.00 15.45 207 ALA B N 1
ATOM 3531 C CA . ALA B 1 210 ? -7.145 55.316 19.421 1.00 15.24 207 ALA B CA 1
ATOM 3532 C C . ALA B 1 210 ? -8.301 54.341 19.694 1.00 15.18 207 ALA B C 1
ATOM 3533 O O . ALA B 1 210 ? -9.271 54.301 18.967 1.00 15.22 207 ALA B O 1
ATOM 3535 N N . HIS B 1 211 ? -8.150 53.473 20.706 1.00 15.01 208 HIS B N 1
ATOM 3536 C CA . HIS B 1 211 ? -9.173 52.504 21.039 1.00 15.51 208 HIS B CA 1
ATOM 3537 C C . HIS B 1 211 ? -10.491 53.198 21.384 1.00 16.26 208 HIS B C 1
ATOM 3538 O O . HIS B 1 211 ? -11.585 52.762 20.979 1.00 15.95 208 HIS B O 1
ATOM 3545 N N . ARG B 1 212 ? -10.399 54.238 22.212 1.00 16.80 209 ARG B N 1
ATOM 3546 C CA . ARG B 1 212 ? -11.587 55.002 22.610 1.00 18.34 209 ARG B CA 1
ATOM 3547 C C . ARG B 1 212 ? -12.260 55.666 21.399 1.00 17.87 209 ARG B C 1
ATOM 3548 O O . ARG B 1 212 ? -13.479 55.630 21.253 1.00 18.49 209 ARG B O 1
ATOM 3556 N N . ARG B 1 213 ? -11.464 56.203 20.506 1.00 17.22 210 ARG B N 1
ATOM 3557 C CA . ARG B 1 213 ? -12.008 56.824 19.298 1.00 17.62 210 ARG B CA 1
ATOM 3558 C C . ARG B 1 213 ? -12.671 55.782 18.413 1.00 17.36 210 ARG B C 1
ATOM 3559 O O . ARG B 1 213 ? -13.750 56.054 17.855 1.00 17.10 210 ARG B O 1
ATOM 3567 N N . ARG B 1 214 ? -12.074 54.591 18.330 1.00 16.36 211 ARG B N 1
ATOM 3568 C CA . ARG B 1 214 ? -12.594 53.550 17.445 1.00 16.37 211 ARG B CA 1
ATOM 3569 C C . ARG B 1 214 ? -13.868 52.932 17.980 1.00 16.65 211 ARG B C 1
ATOM 3570 O O . ARG B 1 214 ? -14.828 52.677 17.215 1.00 16.62 211 ARG B O 1
ATOM 3578 N N . THR B 1 215 ? -13.892 52.666 19.274 1.00 16.72 212 THR B N 1
ATOM 3579 C CA . THR B 1 215 ? -14.917 51.798 19.842 1.00 17.26 212 THR B CA 1
ATOM 3580 C C . THR B 1 215 ? -15.920 52.523 20.710 1.00 18.19 212 THR B C 1
ATOM 3581 O O . THR B 1 215 ? -17.003 52.004 20.951 1.00 18.85 212 THR B O 1
ATOM 3585 N N . GLY B 1 216 ? -15.492 53.646 21.257 1.00 18.44 213 GLY B N 1
ATOM 3586 C CA . GLY B 1 216 ? -16.260 54.399 22.226 1.00 19.81 213 GLY B CA 1
ATOM 3587 C C . GLY B 1 216 ? -16.161 53.846 23.626 1.00 20.54 213 GLY B C 1
ATOM 3588 O O . GLY B 1 216 ? -16.821 54.328 24.524 1.00 22.11 213 GLY B O 1
ATOM 3589 N N . ALA B 1 217 ? -15.319 52.844 23.838 1.00 19.95 214 ALA B N 1
ATOM 3590 C CA . ALA B 1 217 ? -15.115 52.287 25.160 1.00 20.63 214 ALA B CA 1
ATOM 3591 C C . ALA B 1 217 ? -13.732 52.607 25.675 1.00 20.33 214 ALA B C 1
ATOM 3592 O O . ALA B 1 217 ? -12.780 52.668 24.907 1.00 19.56 214 ALA B O 1
ATOM 3594 N N . ASP B 1 218 ? -13.644 52.720 26.986 1.00 21.43 215 ASP B N 1
ATOM 3595 C CA . ASP B 1 218 ? -12.415 53.027 27.670 1.00 22.00 215 ASP B CA 1
ATOM 3596 C C . ASP B 1 218 ? -11.750 51.727 28.105 1.00 21.99 215 ASP B C 1
ATOM 3597 O O . ASP B 1 218 ? -12.233 51.064 29.016 1.00 22.16 215 ASP B O 1
ATOM 3602 N N . PRO B 1 219 ? -10.629 51.379 27.467 1.00 21.49 216 PRO B N 1
ATOM 3603 C CA . PRO B 1 219 ? -9.963 50.148 27.827 1.00 21.73 216 PRO B CA 1
ATOM 3604 C C . PRO B 1 219 ? -9.405 50.179 29.279 1.00 22.09 216 PRO B C 1
ATOM 3605 O O . PRO B 1 219 ? -9.197 49.135 29.851 1.00 23.04 216 PRO B O 1
ATOM 3609 N N . LEU B 1 220 ? -9.199 51.351 29.869 1.00 22.41 217 LEU B N 1
ATOM 3610 C CA . LEU B 1 220 ? -8.686 51.445 31.252 1.00 22.98 217 LEU B CA 1
ATOM 3611 C C . LEU B 1 220 ? -9.772 51.085 32.275 1.00 25.97 217 LEU B C 1
ATOM 3612 O O . LEU B 1 220 ? -9.498 50.429 33.289 1.00 25.10 217 LEU B O 1
ATOM 3617 N N . ALA B 1 221 ? -11.012 51.475 31.992 1.00 26.94 218 ALA B N 1
ATOM 3618 C CA . ALA B 1 221 ? -12.135 50.982 32.786 1.00 27.97 218 ALA B CA 1
ATOM 3619 C C . ALA B 1 221 ? -12.217 49.431 32.796 1.00 28.10 218 ALA B C 1
ATOM 3620 O O . ALA B 1 221 ? -12.560 48.794 33.820 1.00 2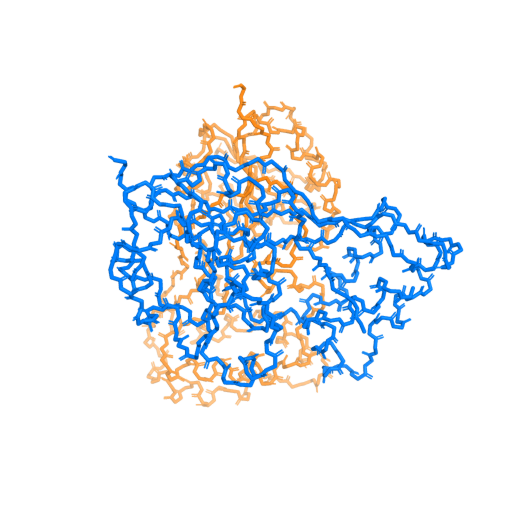8.74 218 ALA B O 1
ATOM 3622 N N . GLU B 1 222 ? -11.905 48.800 31.678 1.00 26.83 219 GLU B N 1
ATOM 3623 C CA . GLU B 1 222 ? -11.921 47.357 31.589 1.00 27.63 219 GLU B CA 1
ATOM 3624 C C . GLU B 1 222 ? -10.864 46.682 32.418 1.00 26.79 219 GLU B C 1
ATOM 3625 O O . GLU B 1 222 ? -11.144 45.691 33.062 1.00 26.10 219 GLU B O 1
ATOM 3631 N N . ILE B 1 223 ? -9.637 47.195 32.409 1.00 25.12 220 ILE B N 1
ATOM 3632 C CA . ILE B 1 223 ? -8.580 46.543 33.175 1.00 24.43 220 ILE B CA 1
ATOM 3633 C C . ILE B 1 223 ? -8.459 47.018 34.635 1.00 23.11 220 ILE B C 1
ATOM 3634 O O . ILE B 1 223 ? -7.666 46.456 35.406 1.00 22.02 220 ILE B O 1
ATOM 3639 N N . ALA B 1 224 ? -9.210 48.042 35.015 1.00 22.62 221 ALA B N 1
ATOM 3640 C CA . ALA B 1 224 ? -9.010 48.640 36.354 1.00 22.36 221 ALA B CA 1
ATOM 3641 C C . ALA B 1 224 ? -9.215 47.640 37.520 1.00 22.64 221 ALA B C 1
ATOM 3642 O O . ALA B 1 224 ? -8.410 47.621 38.414 1.00 21.65 221 ALA B O 1
ATOM 3644 N N . PRO B 1 225 ? -10.268 46.821 37.495 1.00 22.63 222 PRO B N 1
ATOM 3645 C CA . PRO B 1 225 ? -10.394 45.853 38.593 1.00 22.78 222 PRO B CA 1
ATOM 3646 C C . PRO B 1 225 ? -9.225 44.901 38.693 1.00 21.74 222 PRO B C 1
ATOM 3647 O O . PRO B 1 225 ? -8.718 44.656 39.809 1.00 21.58 222 PRO B O 1
ATOM 3651 N N . ALA B 1 226 ? -8.712 44.422 37.562 1.00 21.10 223 ALA B N 1
ATOM 3652 C CA . ALA B 1 226 ? -7.591 43.489 37.628 1.00 20.47 223 ALA B CA 1
ATOM 3653 C C . ALA B 1 226 ? -6.322 44.202 38.084 1.00 19.70 223 ALA B C 1
ATOM 3654 O O . ALA B 1 226 ? -5.493 43.627 38.807 1.00 19.55 223 ALA B O 1
ATOM 3656 N N . LEU B 1 227 ? -6.154 45.431 37.632 1.00 19.14 224 LEU B N 1
ATOM 3657 C CA . LEU B 1 227 ? -5.001 46.240 38.064 1.00 18.43 224 LEU B CA 1
ATOM 3658 C C . LEU B 1 227 ? -5.037 46.457 39.564 1.00 19.02 224 LEU B C 1
ATOM 3659 O O . LEU B 1 227 ? -4.015 46.370 40.222 1.00 18.73 224 LEU B O 1
ATOM 3664 N N . ARG B 1 228 ? -6.205 46.810 40.090 1.00 19.64 225 ARG B N 1
ATOM 3665 C CA . ARG B 1 228 ? -6.341 47.021 41.525 1.00 20.78 225 ARG B CA 1
ATOM 3666 C C . ARG B 1 228 ? -5.981 45.735 42.299 1.00 20.95 225 ARG B C 1
ATOM 3667 O O . ARG B 1 228 ? -5.284 45.772 43.314 1.00 20.61 225 ARG B O 1
ATOM 3675 N N . ALA B 1 229 ? -6.451 44.590 41.811 1.00 20.82 226 ALA B N 1
ATOM 3676 C CA . ALA B 1 229 ? -6.134 43.336 42.497 1.00 21.39 226 ALA B CA 1
ATOM 3677 C C . ALA B 1 229 ? -4.639 43.078 42.510 1.00 20.96 226 ALA B C 1
ATOM 3678 O O . ALA B 1 229 ? -4.107 42.651 43.530 1.00 21.98 226 ALA B O 1
ATOM 3680 N N . ALA B 1 230 ? -3.945 43.419 41.418 1.00 19.97 227 ALA B N 1
ATOM 3681 C CA . ALA B 1 230 ? -2.532 43.161 41.274 1.00 19.57 227 ALA B CA 1
ATOM 3682 C C . ALA B 1 230 ? -1.706 44.171 42.070 1.00 19.37 227 ALA B C 1
ATOM 3683 O O . ALA B 1 230 ? -0.617 43.841 42.544 1.00 19.61 227 ALA B O 1
ATOM 3685 N N . TRP B 1 231 ? -2.213 45.390 42.161 1.00 18.98 228 TRP B N 1
ATOM 3686 C CA . TRP B 1 231 ? -1.446 46.478 42.773 1.00 18.74 228 TRP B CA 1
ATOM 3687 C C . TRP B 1 231 ? -1.371 46.328 44.272 1.00 20.29 228 TRP B C 1
ATOM 3688 O O . TRP B 1 231 ? -0.352 46.715 44.890 1.00 20.38 228 TRP B O 1
ATOM 3699 N N . GLY B 1 232 ? -2.457 45.807 44.847 1.00 21.67 229 GLY B N 1
ATOM 3700 C CA . GLY B 1 232 ? -2.751 45.913 46.309 1.00 24.30 229 GLY B CA 1
ATOM 3701 C C . GLY B 1 232 ? -3.197 47.346 46.630 1.00 25.54 229 GLY B C 1
ATOM 3702 O O . GLY B 1 232 ? -3.807 48.061 45.780 1.00 26.46 229 GLY B O 1
ATOM 3703 N N . THR B 1 233 ? -2.894 47.803 47.825 1.00 26.02 230 THR B N 1
ATOM 3704 C CA . THR B 1 233 ? -3.480 49.042 48.308 1.00 26.42 230 THR B CA 1
ATOM 3705 C C . THR B 1 233 ? -3.038 50.158 47.351 1.00 24.23 230 THR B C 1
ATOM 3706 O O . THR B 1 233 ? -1.831 50.363 47.145 1.00 23.33 230 THR B O 1
ATOM 3710 N N . PRO B 1 234 ? -4.015 50.854 46.761 1.00 23.85 231 PRO B N 1
ATOM 3711 C CA . PRO B 1 234 ? -3.712 51.666 45.581 1.00 22.93 231 PRO B CA 1
ATOM 3712 C C . PRO B 1 234 ? -2.938 52.882 45.916 1.00 22.46 231 PRO B C 1
ATOM 3713 O O . PRO B 1 234 ? -2.309 53.454 45.030 1.00 20.89 231 PRO B O 1
ATOM 3717 N N . GLU B 1 235 ? -2.996 53.320 47.166 1.00 23.08 232 GLU B N 1
ATOM 3718 C CA . GLU B 1 235 ? -2.247 54.500 47.516 1.00 23.64 232 GLU B CA 1
ATOM 3719 C C . GLU B 1 235 ? -0.754 54.266 47.628 1.00 22.29 232 GLU B C 1
ATOM 3720 O O . GLU B 1 235 ? 0.004 55.236 47.623 1.00 22.27 232 GLU B O 1
ATOM 3726 N N . ARG B 1 236 ? -0.304 53.023 47.747 1.00 22.19 233 ARG B N 1
ATOM 3727 C CA . ARG B 1 236 ? 1.119 52.753 47.952 1.00 22.42 233 ARG B CA 1
ATOM 3728 C C . ARG B 1 236 ? 1.876 52.994 46.652 1.00 20.58 233 ARG B C 1
ATOM 3729 O O . ARG B 1 236 ? 1.477 52.492 45.575 1.00 19.10 233 ARG B O 1
ATOM 3737 N N . PRO B 1 237 ? 2.925 53.846 46.697 1.00 19.12 234 PRO B N 1
ATOM 3738 C CA . PRO B 1 237 ? 3.709 54.042 45.488 1.00 18.36 234 PRO B CA 1
ATOM 3739 C C . PRO B 1 237 ? 4.607 52.845 45.247 1.00 18.37 234 PRO B C 1
ATOM 3740 O O . PRO B 1 237 ? 5.198 52.321 46.189 1.00 19.24 234 PRO B O 1
ATOM 3744 N N . LEU B 1 238 ? 4.640 52.369 44.002 1.00 17.31 235 LEU B N 1
ATOM 3745 C CA . LEU B 1 238 ? 5.504 51.296 43.582 1.00 17.26 235 LEU B CA 1
ATOM 3746 C C . LEU B 1 238 ? 6.581 51.832 42.654 1.00 16.67 235 LEU B C 1
ATOM 3747 O O . LEU B 1 238 ? 6.398 52.873 42.028 1.00 16.36 235 LEU B O 1
ATOM 3752 N N . ARG B 1 239 ? 7.706 51.140 42.621 1.00 17.08 236 ARG B N 1
ATOM 3753 C CA . ARG B 1 239 ? 8.767 51.483 41.683 1.00 16.98 236 ARG B CA 1
ATOM 3754 C C . ARG B 1 239 ? 8.323 51.047 40.314 1.00 15.89 236 ARG B C 1
ATOM 3755 O O . ARG B 1 239 ? 8.068 49.832 40.056 1.00 16.47 236 ARG B O 1
ATOM 3763 N N . VAL B 1 240 ? 8.179 52.009 39.427 1.00 14.53 237 VAL B N 1
ATOM 3764 C CA . VAL B 1 240 ? 7.825 51.752 38.044 1.00 14.06 237 VAL B CA 1
ATOM 3765 C C . VAL B 1 240 ? 9.061 52.043 37.208 1.00 13.87 237 VAL B C 1
ATOM 3766 O O . VAL B 1 240 ? 9.708 53.093 37.373 1.00 13.51 237 VAL B O 1
ATOM 3770 N N . THR B 1 241 ? 9.354 51.156 36.276 1.00 14.07 238 THR B N 1
ATOM 3771 C CA . THR B 1 241 ? 10.524 51.353 35.390 1.00 14.25 238 THR B CA 1
ATOM 3772 C C . THR B 1 241 ? 10.150 51.193 33.919 1.00 13.24 238 THR B C 1
ATOM 3773 O O . THR B 1 241 ? 9.140 50.567 33.570 1.00 13.45 238 THR B O 1
ATOM 3777 N N . TRP B 1 242 ? 10.948 51.809 33.058 1.00 12.35 239 TRP B N 1
ATOM 3778 C CA . TRP B 1 242 ? 10.808 51.621 31.623 1.00 12.09 239 TRP B CA 1
ATOM 3779 C C . TRP B 1 242 ? 12.235 51.471 31.113 1.00 12.84 239 TRP B C 1
ATOM 3780 O O . TRP B 1 242 ? 13.114 52.278 31.430 1.00 12.91 239 TRP B O 1
ATOM 3791 N N . PRO B 1 243 ? 12.476 50.484 30.257 1.00 13.58 240 PRO B N 1
ATOM 3792 C CA . PRO B 1 243 ? 13.820 50.342 29.674 1.00 13.92 240 PRO B CA 1
ATOM 3793 C C . PRO B 1 243 ? 14.030 51.328 28.556 1.00 13.71 240 PRO B C 1
ATOM 3794 O O . PRO B 1 243 ? 13.182 51.489 27.702 1.00 14.12 240 PRO B O 1
ATOM 3798 N N . ILE B 1 244 ? 15.167 51.984 28.567 1.00 13.44 241 ILE B N 1
ATOM 3799 C CA . ILE B 1 244 ? 15.467 52.948 27.515 1.00 13.63 241 ILE B CA 1
ATOM 3800 C C . ILE B 1 244 ? 16.035 52.249 26.311 1.00 13.72 241 ILE B C 1
ATOM 3801 O O . ILE B 1 244 ? 16.767 51.258 26.459 1.00 14.01 241 ILE B O 1
ATOM 3806 N N . ALA B 1 245 ? 15.606 52.694 25.128 1.00 13.34 242 ALA B N 1
ATOM 3807 C CA . ALA B 1 245 ? 16.076 52.173 23.876 1.00 13.83 242 ALA B CA 1
ATOM 3808 C C . ALA B 1 245 ? 16.731 53.321 23.141 1.00 13.86 242 ALA B C 1
ATOM 3809 O O . ALA B 1 245 ? 16.112 54.344 22.960 1.00 14.35 242 ALA B O 1
ATOM 3811 N N . ILE B 1 246 ? 17.965 53.112 22.719 1.00 13.90 243 ILE B N 1
ATOM 3812 C CA . ILE B 1 246 ? 18.762 54.169 22.070 1.00 14.58 243 ILE B CA 1
ATOM 3813 C C . ILE B 1 246 ? 19.377 53.587 20.782 1.00 14.62 243 ILE B C 1
ATOM 3814 O O . ILE B 1 246 ? 19.903 52.403 20.771 1.00 16.75 243 ILE B O 1
ATOM 3819 N N . ARG B 1 247 ? 19.284 54.348 19.710 1.00 13.93 244 ARG B N 1
ATOM 3820 C CA . ARG B 1 247 ? 20.076 54.085 18.530 1.00 14.39 244 ARG B CA 1
ATOM 3821 C C . ARG B 1 247 ? 20.997 55.287 18.436 1.00 13.53 244 ARG B C 1
ATOM 3822 O O . ARG B 1 247 ? 20.497 56.381 18.104 1.00 13.73 244 ARG B O 1
ATOM 3830 N N . ALA B 1 248 ? 22.287 55.067 18.670 1.00 13.29 245 ALA B N 1
ATOM 3831 C CA . ALA B 1 248 ? 23.265 56.163 18.624 1.00 12.98 245 ALA B CA 1
ATOM 3832 C C . ALA B 1 248 ? 24.335 55.858 17.587 1.00 13.04 245 ALA B C 1
ATOM 3833 O O . ALA B 1 248 ? 24.671 54.705 17.351 1.00 13.55 245 ALA B O 1
ATOM 3835 N N . GLY B 1 249 ? 24.869 56.922 17.000 1.00 12.79 246 GLY B N 1
ATOM 3836 C CA . GLY B 1 249 ? 25.908 56.767 16.016 1.00 13.09 246 GLY B CA 1
ATOM 3837 C C . GLY B 1 249 ? 26.750 57.992 15.848 1.00 13.26 246 GLY B C 1
ATOM 3838 O O . GLY B 1 249 ? 26.381 59.086 16.329 1.00 12.76 246 GLY B O 1
ATOM 3839 N N . ARG B 1 250 ? 27.852 57.808 15.137 1.00 13.83 247 ARG B N 1
ATOM 3840 C CA . ARG B 1 250 ? 28.795 58.897 14.929 1.00 14.69 247 ARG B CA 1
ATOM 3841 C C . ARG B 1 250 ? 28.363 59.625 13.645 1.00 13.88 247 ARG B C 1
ATOM 3842 O O . ARG B 1 250 ? 28.379 59.061 12.545 1.00 13.90 247 ARG B O 1
ATOM 3850 N N . ILE B 1 251 ? 28.011 60.877 13.760 1.00 13.16 248 ILE B N 1
ATOM 3851 C CA . ILE B 1 251 ? 27.487 61.621 12.621 1.00 13.09 248 ILE B CA 1
ATOM 3852 C C . ILE B 1 251 ? 28.593 61.849 11.597 1.00 13.90 248 ILE B C 1
ATOM 3853 O O . ILE B 1 251 ? 28.353 61.748 10.381 1.00 14.18 248 ILE B O 1
ATOM 3858 N N . LEU B 1 252 ? 29.770 62.216 12.085 1.00 14.43 249 LEU B N 1
ATOM 3859 C CA . LEU B 1 252 ? 30.968 62.406 11.245 1.00 15.82 249 LEU B CA 1
ATOM 3860 C C . LEU B 1 252 ? 32.127 61.762 11.966 1.00 16.77 249 LEU B C 1
ATOM 3861 O O . LEU B 1 252 ? 32.182 61.791 13.186 1.00 16.95 249 LEU B O 1
ATOM 3866 N N . PRO B 1 253 ? 33.103 61.265 11.221 1.00 18.59 250 PRO B N 1
ATOM 3867 C CA . PRO B 1 253 ? 34.311 60.759 11.887 1.00 19.62 250 PRO B CA 1
ATOM 3868 C C . PRO B 1 253 ? 35.105 61.846 12.594 1.00 20.56 250 PRO B C 1
ATOM 3869 O O . PRO B 1 253 ? 34.996 63.028 12.262 1.00 19.22 250 PRO B O 1
ATOM 3873 N N . HIS B 1 254 ? 35.867 61.466 13.614 1.00 22.09 251 HIS B N 1
ATOM 3874 C CA . HIS B 1 254 ? 36.789 62.423 14.248 1.00 23.95 251 HIS B CA 1
ATOM 3875 C C . HIS B 1 254 ? 37.851 62.807 13.215 1.00 26.99 251 HIS B C 1
ATOM 3876 O O . HIS B 1 254 ? 38.081 62.036 12.297 1.00 27.03 251 HIS B O 1
ATOM 3883 N N . ALA B 1 255 ? 38.497 63.973 13.377 1.00 30.27 252 ALA B N 1
ATOM 3884 C CA . ALA B 1 255 ? 39.517 64.480 12.407 1.00 34.53 252 ALA B CA 1
ATOM 3885 C C . ALA B 1 255 ? 40.708 63.547 12.223 1.00 37.52 252 ALA B C 1
ATOM 3886 O O . ALA B 1 255 ? 41.107 62.856 13.159 1.00 41.76 252 ALA B O 1
#

B-factor: mean 20.31, std 9.55, range [8.22, 62.46]

Solvent-accessible surface area: 22244 Å² total